Protein AF-0000000070944467 (afdb_homodimer)

Radius of gyration: 28.51 Å; Cα contacts (8 Å, |Δi|>4): 1140; chains: 2; bounding box: 50×90×69 Å

pLDDT: mean 91.82, std 8.38, range [43.41, 98.75]

Solvent-accessible surface area (backbone atoms only — not comparable to full-atom values): 34112 Å² total; per-residue (Å²): 140,85,85,84,85,74,57,67,48,50,16,26,46,71,35,71,67,96,46,81,84,59,44,36,49,36,58,65,48,41,21,51,52,50,50,51,49,52,39,53,50,39,68,75,41,54,89,57,54,68,34,80,34,73,40,62,22,48,31,68,40,15,40,50,25,50,33,36,53,43,45,62,67,64,46,84,56,77,74,54,52,56,39,77,49,33,41,36,29,29,49,43,60,58,54,63,46,75,63,29,45,60,30,34,65,47,36,26,45,49,58,46,26,52,74,69,44,24,52,50,47,46,51,51,52,53,51,32,56,57,31,45,76,79,35,51,68,61,16,49,54,51,45,45,46,33,60,48,62,44,94,85,57,72,12,52,46,29,71,61,50,67,32,65,28,42,43,24,71,74,40,44,50,74,55,65,66,60,55,48,48,62,54,47,65,65,33,68,67,44,26,56,74,71,70,43,63,86,84,60,53,71,43,69,34,46,65,57,36,52,60,32,29,55,71,38,65,75,53,81,51,56,68,54,50,27,54,43,58,66,71,27,35,32,38,41,36,28,14,33,35,10,49,41,51,26,32,52,37,50,53,51,43,63,59,68,48,72,44,88,49,33,70,54,41,69,68,42,68,75,34,78,31,52,58,70,92,63,68,64,50,77,43,29,36,35,36,62,29,84,44,37,36,38,33,39,32,55,67,6,18,55,53,36,57,78,59,30,46,67,57,44,48,50,52,50,52,48,60,72,65,49,73,76,122,140,87,85,84,86,75,58,66,49,49,15,26,45,71,36,70,66,97,44,83,83,60,45,34,48,36,57,66,47,42,24,51,53,50,52,51,47,51,40,52,50,38,68,75,40,54,87,57,55,66,34,80,34,72,40,62,22,49,31,69,41,16,40,51,26,50,33,35,52,42,45,62,66,64,46,82,57,78,76,55,50,56,38,76,48,31,41,36,30,29,49,42,60,57,53,62,48,76,63,29,44,60,31,33,66,49,37,27,46,50,57,46,26,51,75,68,46,23,52,50,47,46,50,51,51,54,51,32,55,58,30,45,76,78,35,51,67,60,16,49,55,52,46,46,45,32,59,48,63,42,93,85,59,74,11,53,46,28,69,61,50,67,32,66,26,42,43,24,71,74,41,46,51,75,56,65,66,62,54,49,46,61,54,47,63,66,34,68,68,45,26,56,74,72,69,44,64,85,84,61,52,71,44,69,33,44,65,58,37,52,60,30,30,55,71,37,63,76,53,80,49,57,69,55,50,27,53,44,57,68,70,27,36,32,38,42,34,29,13,33,33,9,49,42,52,27,33,50,37,50,53,51,41,62,60,67,48,73,47,88,49,34,69,55,42,69,67,42,68,76,34,79,30,54,59,72,89,52,75,70,49,76,42,31,37,33,35,62,29,82,44,37,36,41,35,39,31,55,68,5,18,54,52,36,58,78,60,30,46,67,58,44,49,50,51,50,51,48,60,74,64,49,72,78,122

Sequence (650 aa):
MNMIFLDQPVGSGYSYTKSQNGYAKNLDDVATSITEFLRQFLKMFPEFNGRDFYVGGESYGARFAVGIAHSLFTENNPEIPLNVKGLICGAGFLGPLLEVADSHEFLFEVSMLTSEGRDEFASRFELIRTLAATNQTAALLLLLQTVFTSDTNPTLFQQLTGYDNQASALYATKPANMLAYEKYVQTKEFKKAVHIGDSVVFEQDMFAVMFGLLNDYLANIDAEIEDLLDTYKVLFYYGQMDSLFPAVHQKAFARSLNWTGSDVFRNANRQTWRAGNSAVKLLGYKTTAAQFTEIVLLKAGHYAAVDEPRATYYMMSDFFNAQAPMNMIFLDQPVGSGYSYTKSQNGYAKNLDDVATSITEFLRQFLKMFPEFNGRDFYVGGESYGARFAVGIAHSLFTENNPEIPLNVKGLICGAGFLGPLLEVADSHEFLFEVSMLTSEGRDEFASRFELIRTLAATNQTAALLLLLQTVFTSDTNPTLFQQLTGYDNQASALYATKPANMLAYEKYVQTKEFKKAVHIGDSVVFEQDMFAVMFGLLNDYLANIDAEIEDLLDTYKVLFYYGQMDSLFPAVHQKAFARSLNWTGSDVFRNANRQTWRAGNSAVKLLGYKTTAAQFTEIVLLKAGHYAAVDEPRATYYMMSDFFNAQAP

Foldseek 3Di:
DDDDDDQDDALAFLHHDPDLVSAAQALLSRLVVVVVVLLVVCVVVVVCAQEEDEFEDAAQGLSNSLSNVLCVVPVPDCSRRYHYAEYEYENYLADQLLQQQLLLPVCVVLPLADPVLSVVSVVLSVVLVVCCVPPLLVSLVSVCLAQPADPPHGHSSCVGRVARDQFFPPHRDDDPVVVVVQVVCLDPVNCVVVVHDNVGGTSPCVVSNCVSHSVHSRDHPLVSVQVRVQPHQYEYEYECGARRGHPVSVLVRQQVHDHPQNVVQVPWDKDFDADDDVSPDGQFIWTDTQRYIYTYGYQATSCRCVRPVPSVVRVVVCNVPPDGD/DDDDDDQDDALAFLHHDPDLVSAAQALLSRLVVVVVVLLVVCVVVVVCAQEEDEFEDAAQGLSNSLSNVLCVVPVPDCSRRYHYAEYEYENYLAFQLLQQQLLLPVCVVLPLADPVLSVVSVVLSVVLVVCCVPPLLVSLVSVCLAQPADPPHGHSSCVGRVARDQFFPPHRDDDPVVVVVQVVCLDPVNCVVVVHDNVGGTSPCVVSNCVSHSVHSRDHPLVSVQVDVQPHQYEYEYECGARRGHPVSVVVRLQVHDHPQNVVQVPWDKDFDQDDPPSPDGQFIWTDTQRYIYTYGYQATSCRCVRPVPSVVRVVVCNVPPDGD

Organism: Ixodes scapularis (NCBI:txid6945)

InterPro domains:
  IPR001563 Peptidase S10, serine carboxypeptidase [PF00450] (2-321)
  IPR001563 Peptidase S10, serine carboxypeptidase [PR00724] (6-16)
  IPR001563 Peptidase S10, serine carboxypeptidase [PR00724] (41-66)
  IPR001563 Peptidase S10, serine carboxypeptidase [PR00724] (292-305)
  IPR001563 Peptidase S10, serine carboxypeptidase [PTHR11802] (2-308)
  IPR029058 Alpha/Beta hydrolase fold [G3DSA:3.40.50.1820] (1-324)
  IPR029058 Alpha/Beta hydrolase fold [SSF53474] (2-321)

Nearest PDB structures (foldseek):
  1cpy-assembly1_A  TM=7.973E-01  e=8.205E-16  Saccharomyces cerevisiae
  6wia-assembly1_A-2  TM=7.515E-01  e=4.677E-15  Homo sapiens
  1ivy-assembly1_A  TM=7.120E-01  e=9.983E-14  Homo sapiens
  7kdv-assembly1_B  TM=7.032E-01  e=3.122E-13  Mus musculus
  1gxs-assembly1_D  TM=6.418E-01  e=1.064E-05  Sorghum bicolor

Structure (mmCIF, N/CA/C/O backbone):
data_AF-0000000070944467-model_v1
#
loop_
_entity.id
_entity.type
_entity.pdbx_description
1 polymer 'Serine carboxypeptidase, putative'
#
loop_
_atom_site.group_PDB
_atom_site.id
_atom_site.type_symbol
_atom_site.label_atom_id
_atom_site.label_alt_id
_atom_site.label_comp_id
_atom_site.label_asym_id
_atom_site.label_entity_id
_atom_site.label_seq_id
_atom_site.pdbx_PDB_ins_code
_atom_site.Cartn_x
_atom_site.Cartn_y
_atom_site.Cartn_z
_atom_site.occupancy
_atom_site.B_iso_or_equiv
_atom_site.auth_seq_id
_atom_site.auth_comp_id
_atom_site.auth_asym_id
_atom_site.auth_atom_id
_atom_site.pdbx_PDB_model_num
ATOM 1 N N . MET A 1 1 ? -8.102 -34.375 4.734 1 84.56 1 MET A N 1
ATOM 2 C CA . MET A 1 1 ? -7.359 -33.844 3.59 1 84.56 1 MET A CA 1
ATOM 3 C C . MET A 1 1 ? -5.871 -34.156 3.717 1 84.56 1 MET A C 1
ATOM 5 O O . MET A 1 1 ? -5.312 -34.094 4.812 1 84.56 1 MET A O 1
ATOM 9 N N . ASN A 1 2 ? -5.332 -34.594 2.586 1 91 2 ASN A N 1
ATOM 10 C CA . ASN A 1 2 ? -3.898 -34.844 2.508 1 91 2 ASN A CA 1
ATOM 11 C C . ASN A 1 2 ? -3.197 -33.844 1.597 1 91 2 ASN A C 1
ATOM 13 O O . ASN A 1 2 ? -3.805 -33.312 0.663 1 91 2 ASN A O 1
ATOM 17 N N . MET A 1 3 ? -1.973 -33.594 1.961 1 92.25 3 MET A N 1
ATOM 18 C CA . MET A 1 3 ? -1.195 -32.625 1.16 1 92.25 3 MET A CA 1
ATOM 19 C C . MET A 1 3 ? 0.138 -33.25 0.743 1 92.25 3 MET A C 1
ATOM 21 O O . MET A 1 3 ? 0.792 -33.938 1.539 1 92.25 3 MET A O 1
ATOM 25 N N . ILE A 1 4 ? 0.441 -32.969 -0.47 1 90.75 4 ILE A N 1
ATOM 26 C CA . ILE A 1 4 ? 1.752 -33.344 -0.994 1 90.75 4 ILE A CA 1
ATOM 27 C C . ILE A 1 4 ? 2.508 -32.094 -1.419 1 90.75 4 ILE A C 1
ATOM 29 O O . ILE A 1 4 ? 1.974 -31.25 -2.158 1 90.75 4 ILE A O 1
ATOM 33 N N . PHE A 1 5 ? 3.67 -31.938 -0.847 1 88.75 5 PHE A N 1
ATOM 34 C CA . PHE A 1 5 ? 4.566 -30.875 -1.266 1 88.75 5 PHE A CA 1
ATOM 35 C C . PHE A 1 5 ? 5.699 -31.422 -2.127 1 88.75 5 PHE A C 1
ATOM 37 O O . PHE A 1 5 ? 6.387 -32.344 -1.73 1 88.75 5 PHE A O 1
ATOM 44 N N . LEU A 1 6 ? 5.805 -30.844 -3.236 1 87.81 6 LEU A N 1
ATOM 45 C CA . LEU A 1 6 ? 6.797 -31.344 -4.18 1 87.81 6 LEU A CA 1
ATOM 46 C C . LEU A 1 6 ? 7.773 -30.25 -4.582 1 87.81 6 LEU A C 1
ATOM 48 O O . LEU A 1 6 ? 7.359 -29.172 -5.016 1 87.81 6 LEU A O 1
ATOM 52 N N . ASP A 1 7 ? 9.055 -30.516 -4.355 1 86.12 7 ASP A N 1
ATOM 53 C CA . ASP A 1 7 ? 10.078 -29.641 -4.926 1 86.12 7 ASP A CA 1
ATOM 54 C C . ASP A 1 7 ? 10.172 -29.828 -6.438 1 86.12 7 ASP A C 1
ATOM 56 O O . ASP A 1 7 ? 10.734 -30.812 -6.91 1 86.12 7 ASP A O 1
ATOM 60 N N . GLN A 1 8 ? 9.617 -28.938 -7.066 1 85.12 8 GLN A N 1
ATOM 61 C CA . GLN A 1 8 ? 9.586 -29.016 -8.523 1 85.12 8 GLN A CA 1
ATOM 62 C C . GLN A 1 8 ? 9.945 -27.672 -9.156 1 85.12 8 GLN A C 1
ATOM 64 O O . GLN A 1 8 ? 9.633 -26.625 -8.602 1 85.12 8 GLN A O 1
ATOM 69 N N . PRO A 1 9 ? 10.602 -27.766 -10.312 1 87.5 9 PRO A N 1
ATOM 70 C CA . PRO A 1 9 ? 11.172 -28.891 -11.055 1 87.5 9 PRO A CA 1
ATOM 71 C C . PRO A 1 9 ? 12.461 -29.422 -10.414 1 87.5 9 PRO A C 1
ATOM 73 O O . PRO A 1 9 ? 12.875 -28.938 -9.359 1 87.5 9 PRO A O 1
ATOM 76 N N . VAL A 1 10 ? 12.93 -30.469 -11.07 1 87.88 10 VAL A N 1
ATOM 77 C CA . VAL A 1 10 ? 14.188 -31.016 -10.555 1 87.88 10 VAL A CA 1
ATOM 78 C C . VAL A 1 10 ? 15.227 -29.906 -10.43 1 87.88 10 VAL A C 1
ATOM 80 O O . VAL A 1 10 ? 15.344 -29.062 -11.32 1 87.88 10 VAL A O 1
ATOM 83 N N . GLY A 1 11 ? 15.883 -29.844 -9.273 1 86.88 11 GLY A N 1
ATOM 84 C CA . GLY A 1 11 ? 16.828 -28.781 -8.969 1 86.88 11 GLY A CA 1
ATOM 85 C C . GLY A 1 11 ? 16.312 -27.797 -7.949 1 86.88 11 GLY A C 1
ATOM 86 O O . GLY A 1 11 ? 17.078 -27.031 -7.363 1 86.88 11 GLY A O 1
ATOM 87 N N . SER A 1 12 ? 15.031 -27.797 -7.766 1 87 12 SER A N 1
ATOM 88 C CA . SER A 1 12 ? 14.422 -26.938 -6.762 1 87 12 SER A CA 1
ATOM 89 C C . SER A 1 12 ? 14.391 -27.625 -5.395 1 87 12 SER A C 1
ATOM 91 O O . SER A 1 12 ? 14.219 -28.844 -5.309 1 87 12 SER A O 1
ATOM 93 N N . GLY A 1 13 ? 14.461 -26.812 -4.375 1 88.31 13 GLY A N 1
ATOM 94 C CA . GLY A 1 13 ? 14.477 -27.375 -3.037 1 88.31 13 GLY A CA 1
ATOM 95 C C . GLY A 1 13 ? 15.586 -28.391 -2.826 1 88.31 13 GLY A C 1
ATOM 96 O O . GLY A 1 13 ? 16.766 -28.078 -3.066 1 88.31 13 GLY A O 1
ATOM 97 N N . TYR A 1 14 ? 15.188 -29.625 -2.527 1 88.19 14 TYR A N 1
ATOM 98 C CA . TYR A 1 14 ? 16.172 -30.672 -2.26 1 88.19 14 TYR A CA 1
ATOM 99 C C . TYR A 1 14 ? 16.266 -31.641 -3.432 1 88.19 14 TYR A C 1
ATOM 101 O O . TYR A 1 14 ? 17.078 -32.594 -3.404 1 88.19 14 TYR A O 1
ATOM 109 N N . SER A 1 15 ? 15.406 -31.391 -4.422 1 85.25 15 SER A N 1
ATOM 110 C CA . SER A 1 15 ? 15.477 -32.281 -5.578 1 85.25 15 SER A CA 1
ATOM 111 C C . SER A 1 15 ? 16.75 -32.031 -6.383 1 85.25 15 SER A C 1
ATOM 113 O O . SER A 1 15 ? 17.25 -30.922 -6.438 1 85.25 15 SER A O 1
ATOM 115 N N . TYR A 1 16 ? 17.281 -33.125 -6.965 1 84.31 16 TYR A N 1
ATOM 116 C CA . TYR A 1 16 ? 18.547 -32.969 -7.688 1 84.31 16 TYR A CA 1
ATOM 117 C C . TYR A 1 16 ? 18.641 -33.969 -8.82 1 84.31 16 TYR A C 1
ATOM 119 O O . TYR A 1 16 ? 17.859 -34.938 -8.883 1 84.31 16 TYR A O 1
ATOM 127 N N . THR A 1 17 ? 19.469 -33.656 -9.734 1 85.19 17 THR A N 1
ATOM 128 C CA . THR A 1 17 ? 19.859 -34.562 -10.82 1 85.19 17 THR A CA 1
ATOM 129 C C . THR A 1 17 ? 21.359 -34.531 -11.031 1 85.19 17 THR A C 1
ATOM 131 O O . THR A 1 17 ? 22.031 -33.562 -10.664 1 85.19 17 THR A O 1
ATOM 134 N N . LYS A 1 18 ? 21.859 -35.625 -11.555 1 85.19 18 LYS A N 1
ATOM 135 C CA . LYS A 1 18 ? 23.281 -35.719 -11.836 1 85.19 18 LYS A CA 1
ATOM 136 C C . LYS A 1 18 ? 23.578 -35.406 -13.297 1 85.19 18 LYS A C 1
ATOM 138 O O . LYS A 1 18 ? 24.734 -35.375 -13.711 1 85.19 18 LYS A O 1
ATOM 143 N N . SER A 1 19 ? 22.5 -35.188 -13.953 1 86.38 19 SER A N 1
ATOM 144 C CA . SER A 1 19 ? 22.656 -34.938 -15.383 1 86.38 19 SER A CA 1
ATOM 145 C C . SER A 1 19 ? 22.016 -33.594 -15.781 1 86.38 19 SER A C 1
ATOM 147 O O . SER A 1 19 ? 20.953 -33.219 -15.289 1 86.38 19 SER A O 1
ATOM 149 N N . GLN A 1 20 ? 22.734 -32.906 -16.719 1 83.56 20 GLN A N 1
ATOM 150 C CA . GLN A 1 20 ? 22.188 -31.656 -17.25 1 83.56 20 GLN A CA 1
ATOM 151 C C . GLN A 1 20 ? 20.875 -31.891 -17.984 1 83.56 20 GLN A C 1
ATOM 153 O O . GLN A 1 20 ? 20.016 -31.016 -18.016 1 83.56 20 GLN A O 1
ATOM 158 N N . ASN A 1 21 ? 20.766 -33.094 -18.469 1 84.75 21 ASN A N 1
ATOM 159 C CA . ASN A 1 21 ? 19.578 -33.406 -19.234 1 84.75 21 ASN A CA 1
ATOM 160 C C . ASN A 1 21 ? 18.375 -33.656 -18.328 1 84.75 21 ASN A C 1
ATOM 162 O O . ASN A 1 21 ? 17.234 -33.75 -18.797 1 84.75 21 ASN A O 1
ATOM 166 N N . GLY A 1 22 ? 18.578 -33.625 -17.125 1 86.94 22 GLY A N 1
ATOM 167 C CA . GLY A 1 22 ? 17.516 -33.875 -16.156 1 86.94 22 GLY A CA 1
ATOM 168 C C . GLY A 1 22 ? 16.719 -32.625 -15.82 1 86.94 22 GLY A C 1
ATOM 169 O O . GLY A 1 22 ? 15.633 -32.719 -15.258 1 86.94 22 GLY A O 1
ATOM 170 N N . TYR A 1 23 ? 17.266 -31.469 -16.141 1 90.06 23 TYR A N 1
ATOM 171 C CA . TYR A 1 23 ? 16.578 -30.219 -15.836 1 90.06 23 TYR A CA 1
ATOM 172 C C . TYR A 1 23 ? 15.469 -29.938 -16.844 1 90.06 23 TYR A C 1
ATOM 174 O O . TYR A 1 23 ? 15.633 -30.188 -18.031 1 90.06 23 TYR A O 1
ATOM 182 N N . ALA A 1 24 ? 14.367 -29.469 -16.297 1 91.88 24 ALA A N 1
ATOM 183 C CA . ALA A 1 24 ? 13.234 -29.109 -17.141 1 91.88 24 ALA A CA 1
ATOM 184 C C . ALA A 1 24 ? 13.594 -27.938 -18.062 1 91.88 24 ALA A C 1
ATOM 186 O O . ALA A 1 24 ? 14.281 -27 -17.656 1 91.88 24 ALA A O 1
ATOM 187 N N . LYS A 1 25 ? 13.109 -27.938 -19.266 1 90.62 25 LYS A N 1
ATOM 188 C CA . LYS A 1 25 ? 13.406 -26.906 -20.25 1 90.62 25 LYS A CA 1
ATOM 189 C C . LYS A 1 25 ? 12.156 -26.078 -20.547 1 90.62 25 LYS A C 1
ATOM 191 O O . LYS A 1 25 ? 12.258 -24.984 -21.109 1 90.62 25 LYS A O 1
ATOM 196 N N . ASN A 1 26 ? 11.078 -26.625 -20.281 1 90.25 26 ASN A N 1
ATOM 197 C CA . ASN A 1 26 ? 9.797 -25.953 -20.469 1 90.25 26 ASN A CA 1
ATOM 198 C C . ASN A 1 26 ? 8.711 -26.562 -19.578 1 90.25 26 ASN A C 1
ATOM 200 O O . ASN A 1 26 ? 8.984 -27.438 -18.766 1 90.25 26 ASN A O 1
ATOM 204 N N . LEU A 1 27 ? 7.578 -26.047 -19.734 1 91 27 LEU A N 1
ATOM 205 C CA . LEU A 1 27 ? 6.461 -26.438 -18.891 1 91 27 LEU A CA 1
ATOM 206 C C . LEU A 1 27 ? 6.062 -27.891 -19.141 1 91 27 LEU A C 1
ATOM 208 O O . LEU A 1 27 ? 5.645 -28.594 -18.219 1 91 27 LEU A O 1
ATOM 212 N N . ASP A 1 28 ? 6.184 -28.344 -20.328 1 90.38 28 ASP A N 1
ATOM 213 C CA . ASP A 1 28 ? 5.855 -29.719 -20.672 1 90.38 28 ASP A CA 1
ATOM 214 C C . ASP A 1 28 ? 6.781 -30.703 -19.953 1 90.38 28 ASP A C 1
ATOM 216 O O . ASP A 1 28 ? 6.348 -31.766 -19.516 1 90.38 28 ASP A O 1
ATOM 220 N N . ASP A 1 29 ? 8.023 -30.312 -19.906 1 92 29 ASP A N 1
ATOM 221 C CA . ASP A 1 29 ? 8.977 -31.141 -19.172 1 92 29 ASP A CA 1
ATOM 222 C C . ASP A 1 29 ? 8.586 -31.266 -17.703 1 92 29 ASP A C 1
ATOM 224 O O . ASP A 1 29 ? 8.648 -32.375 -17.141 1 92 29 ASP A O 1
ATOM 228 N N . VAL A 1 30 ? 8.195 -30.156 -17.172 1 92.06 30 VAL A N 1
ATOM 229 C CA . VAL A 1 30 ? 7.801 -30.141 -15.773 1 92.06 30 VAL A CA 1
ATOM 230 C C . VAL A 1 30 ? 6.57 -31.016 -15.57 1 92.06 30 VAL A C 1
ATOM 232 O O . VAL A 1 30 ? 6.543 -31.844 -14.656 1 92.06 30 VAL A O 1
ATOM 235 N N . ALA A 1 31 ? 5.605 -30.859 -16.406 1 91.94 31 ALA A N 1
ATOM 236 C CA . ALA A 1 31 ? 4.355 -31.609 -16.281 1 91.94 31 ALA A CA 1
ATOM 237 C C . ALA A 1 31 ? 4.594 -33.094 -16.438 1 91.94 31 ALA A C 1
ATOM 239 O O . ALA A 1 31 ? 4.012 -33.906 -15.711 1 91.94 31 ALA A O 1
ATOM 240 N N . THR A 1 32 ? 5.434 -33.469 -17.328 1 90.44 32 THR A N 1
ATOM 241 C CA . THR A 1 32 ? 5.738 -34.875 -17.562 1 90.44 32 THR A CA 1
ATOM 242 C C . THR A 1 32 ? 6.387 -35.5 -16.344 1 90.44 32 THR A C 1
ATOM 244 O O . THR A 1 32 ? 6.027 -36.625 -15.945 1 90.44 32 THR A O 1
ATOM 247 N N . SER A 1 33 ? 7.293 -34.75 -15.805 1 90.75 33 SER A N 1
ATOM 248 C CA . SER A 1 33 ? 7.988 -35.281 -14.625 1 90.75 33 SER A CA 1
ATOM 249 C C . SER A 1 33 ? 7.027 -35.469 -13.453 1 90.75 33 SER A C 1
ATOM 251 O 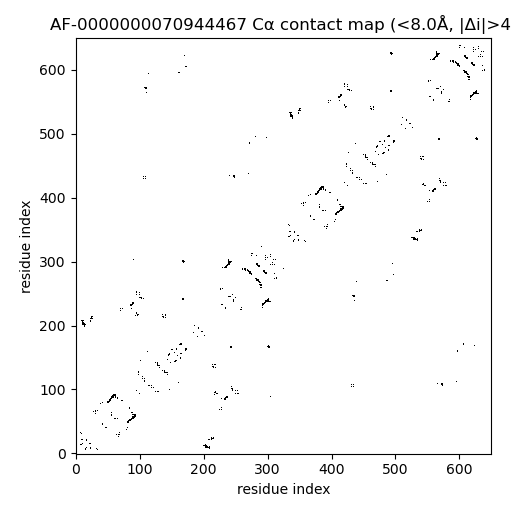O . SER A 1 33 ? 7.094 -36.469 -12.742 1 90.75 33 SER A O 1
ATOM 253 N N . ILE A 1 34 ? 6.176 -34.562 -13.266 1 91.38 34 ILE A N 1
ATOM 254 C CA . ILE A 1 34 ? 5.277 -34.625 -12.117 1 91.38 34 ILE A CA 1
ATOM 255 C C . ILE A 1 34 ? 4.203 -35.688 -12.344 1 91.38 34 ILE A C 1
ATOM 257 O O . ILE A 1 34 ? 3.797 -36.375 -11.406 1 91.38 34 ILE A O 1
ATOM 261 N N . THR A 1 35 ? 3.77 -35.844 -13.555 1 90.12 35 THR A N 1
ATOM 262 C CA . THR A 1 35 ? 2.791 -36.875 -13.852 1 90.12 35 THR A CA 1
ATOM 263 C C . THR A 1 35 ? 3.395 -38.25 -13.633 1 90.12 35 THR A C 1
ATOM 265 O O . THR A 1 35 ? 2.721 -39.156 -13.141 1 90.12 35 THR A O 1
ATOM 268 N N . GLU A 1 36 ? 4.648 -38.375 -14.023 1 90.75 36 GLU A N 1
ATOM 269 C CA . GLU A 1 36 ? 5.324 -39.625 -13.742 1 90.75 36 GLU A CA 1
ATOM 270 C C . GLU A 1 36 ? 5.445 -39.875 -12.242 1 90.75 36 GLU A C 1
ATOM 272 O O . GLU A 1 36 ? 5.25 -41 -11.781 1 90.75 36 GLU A O 1
ATOM 277 N N . PHE A 1 37 ? 5.762 -38.844 -11.547 1 92.12 37 PHE A N 1
ATOM 278 C CA . PHE A 1 37 ? 5.805 -38.969 -10.094 1 92.12 37 PHE A CA 1
ATOM 279 C C . PHE A 1 37 ? 4.457 -39.406 -9.547 1 92.12 37 PHE A C 1
ATOM 281 O O . PHE A 1 37 ? 4.402 -40.312 -8.711 1 92.12 37 PHE A O 1
ATOM 288 N N . LEU A 1 38 ? 3.365 -38.844 -10 1 92.19 38 LEU A N 1
ATOM 289 C CA . LEU A 1 38 ? 2.033 -39.156 -9.508 1 92.19 38 LEU A CA 1
ATOM 290 C C . LEU A 1 38 ? 1.683 -40.625 -9.82 1 92.19 38 LEU A C 1
ATOM 292 O O . LEU A 1 38 ? 1.09 -41.312 -8.992 1 92.19 38 LEU A O 1
ATOM 296 N N . ARG A 1 39 ? 2.084 -41.031 -11 1 91.75 39 ARG A N 1
ATOM 297 C CA . ARG A 1 39 ? 1.847 -42.438 -11.383 1 91.75 39 ARG A CA 1
ATOM 298 C C . ARG A 1 39 ? 2.531 -43.406 -10.414 1 91.75 39 ARG A C 1
ATOM 300 O O . ARG A 1 39 ? 1.913 -44.344 -9.938 1 91.75 39 ARG A O 1
ATOM 307 N N . GLN A 1 40 ? 3.764 -43.125 -10.172 1 93.31 40 GLN A N 1
ATOM 308 C CA . GLN A 1 40 ? 4.531 -43.969 -9.281 1 93.31 40 GLN A CA 1
ATOM 309 C C . GLN A 1 40 ? 4.02 -43.875 -7.844 1 93.31 40 GLN A C 1
ATOM 311 O O . GLN A 1 40 ? 3.938 -44.875 -7.137 1 93.31 40 GLN A O 1
ATOM 316 N N . PHE A 1 41 ? 3.727 -42.688 -7.422 1 93.81 41 PHE A N 1
ATOM 317 C CA . PHE A 1 41 ? 3.211 -42.469 -6.078 1 93.81 41 PHE A CA 1
ATOM 318 C C . PHE A 1 41 ? 1.938 -43.25 -5.836 1 93.81 41 PHE A C 1
ATOM 320 O O . PHE A 1 41 ? 1.799 -43.906 -4.801 1 93.81 41 PHE A O 1
ATOM 327 N N . LEU A 1 42 ? 1.039 -43.281 -6.801 1 93.38 42 LEU A N 1
ATOM 328 C CA . LEU A 1 42 ? -0.249 -43.938 -6.641 1 93.38 42 LEU A CA 1
ATOM 329 C C . LEU A 1 42 ? -0.093 -45.469 -6.723 1 93.38 42 LEU A C 1
ATOM 331 O O . LEU A 1 42 ? -0.906 -46.219 -6.168 1 93.38 42 LEU A O 1
ATOM 335 N N . LYS A 1 43 ? 0.933 -45.844 -7.484 1 94 43 LYS A N 1
ATOM 336 C CA . LYS A 1 43 ? 1.261 -47.281 -7.48 1 94 43 LYS A CA 1
ATOM 337 C C . LYS A 1 43 ? 1.761 -47.719 -6.113 1 94 43 LYS A C 1
ATOM 339 O O . LYS A 1 43 ? 1.419 -48.812 -5.645 1 94 43 LYS A O 1
ATOM 344 N N . MET A 1 44 ? 2.482 -46.875 -5.531 1 95.75 44 MET A N 1
ATOM 345 C CA . MET A 1 44 ? 3.053 -47.188 -4.223 1 95.75 44 MET A CA 1
ATOM 346 C C . MET A 1 44 ? 2.008 -47.031 -3.125 1 95.75 44 MET A C 1
ATOM 348 O O . MET A 1 44 ? 2.041 -47.75 -2.121 1 95.75 44 MET A O 1
ATOM 352 N N . PHE A 1 45 ? 1.122 -46.094 -3.307 1 95.38 45 PHE A N 1
ATOM 353 C CA . PHE A 1 45 ? 0.094 -45.781 -2.314 1 95.38 45 PHE A CA 1
ATOM 354 C C . PHE A 1 45 ? -1.295 -45.875 -2.936 1 95.38 45 PHE A C 1
ATOM 356 O O . PHE A 1 45 ? -1.99 -44.844 -3.043 1 95.38 45 PHE A O 1
ATOM 363 N N . PRO A 1 46 ? -1.771 -47 -3.158 1 94.88 46 PRO A N 1
ATOM 364 C CA . PRO A 1 46 ? -3.031 -47.188 -3.883 1 94.88 46 PRO A CA 1
ATOM 365 C C . PRO A 1 46 ? -4.242 -46.719 -3.092 1 94.88 46 PRO A C 1
ATOM 367 O O . PRO A 1 46 ? -5.328 -46.531 -3.658 1 94.88 46 PRO A O 1
ATOM 370 N N . GLU A 1 47 ? -4.086 -46.531 -1.778 1 94.94 47 GLU A N 1
ATOM 371 C CA . GLU A 1 47 ? -5.184 -46.031 -0.953 1 94.94 47 GLU A CA 1
ATOM 372 C C . GLU A 1 47 ? -5.629 -44.625 -1.397 1 94.94 47 GLU A C 1
ATOM 374 O O . GLU A 1 47 ? -6.719 -44.188 -1.043 1 94.94 47 GLU A O 1
ATOM 379 N N . PHE A 1 48 ? -4.773 -44 -2.203 1 94.81 48 PHE A N 1
ATOM 380 C CA . PHE A 1 48 ? -5.102 -42.625 -2.633 1 94.81 48 PHE A CA 1
ATOM 381 C C . PHE A 1 48 ? -5.75 -42.656 -4.012 1 94.81 48 PHE A C 1
ATOM 383 O O . PHE A 1 48 ? -6.16 -41.594 -4.52 1 94.81 48 PHE A O 1
ATOM 390 N N . ASN A 1 49 ? -5.914 -43.781 -4.609 1 92.69 49 ASN A N 1
ATOM 391 C CA . ASN A 1 49 ? -6.57 -43.875 -5.91 1 92.69 49 ASN A CA 1
ATOM 392 C C . ASN A 1 49 ? -8.023 -43.406 -5.844 1 92.69 49 ASN A C 1
ATOM 394 O O . ASN A 1 49 ? -8.727 -43.719 -4.883 1 92.69 49 ASN A O 1
ATOM 398 N N . GLY A 1 50 ? -8.43 -42.625 -6.902 1 91 50 GLY A N 1
ATOM 399 C CA . GLY A 1 50 ? -9.82 -42.188 -7.027 1 91 50 GLY A CA 1
ATOM 400 C C . GLY A 1 50 ? -10.156 -40.969 -6.191 1 91 50 GLY A C 1
ATOM 401 O O . GLY A 1 50 ? -11.281 -40.5 -6.223 1 91 50 GLY A O 1
ATOM 402 N N . ARG A 1 51 ? -9.18 -40.469 -5.551 1 92.94 51 ARG A N 1
ATOM 403 C CA . ARG A 1 51 ? -9.43 -39.344 -4.664 1 92.94 51 ARG A CA 1
ATOM 404 C C . ARG A 1 51 ? -9.539 -38.031 -5.453 1 92.94 51 ARG A C 1
ATOM 406 O O . ARG A 1 51 ? -8.984 -37.938 -6.551 1 92.94 51 ARG A O 1
ATOM 413 N N . ASP A 1 52 ? -10.289 -37.094 -4.852 1 93.5 52 ASP A N 1
ATOM 414 C CA . ASP A 1 52 ? -10.289 -35.75 -5.371 1 93.5 52 ASP A CA 1
ATOM 415 C C . ASP A 1 52 ? -8.898 -35.094 -5.246 1 93.5 52 ASP A C 1
ATOM 417 O O . ASP A 1 52 ? -8.211 -35.312 -4.246 1 93.5 52 ASP A O 1
ATOM 421 N N . PHE A 1 53 ? -8.523 -34.438 -6.328 1 94.25 53 PHE A N 1
ATOM 422 C CA . PHE A 1 53 ? -7.16 -33.938 -6.406 1 94.25 53 PHE A CA 1
ATOM 423 C C . PHE A 1 53 ? -7.164 -32.438 -6.785 1 94.25 53 PHE A C 1
ATOM 425 O O . PHE A 1 53 ? -7.867 -32.031 -7.715 1 94.25 53 PHE A O 1
ATOM 432 N N . TYR A 1 54 ? -6.492 -31.672 -6.035 1 95.69 54 TYR A N 1
ATOM 433 C CA . TYR A 1 54 ? -6.285 -30.25 -6.301 1 95.69 54 TYR A CA 1
ATOM 434 C C . TYR A 1 54 ? -4.809 -29.953 -6.543 1 95.69 54 TYR A C 1
ATOM 436 O O . TYR A 1 54 ? -3.938 -30.531 -5.887 1 95.69 54 TYR A O 1
ATOM 444 N N . VAL A 1 55 ? -4.559 -29.125 -7.48 1 95.56 55 VAL A N 1
ATOM 445 C CA . VAL A 1 55 ? -3.193 -28.703 -7.773 1 95.56 55 VAL A CA 1
ATOM 446 C C . VAL A 1 55 ? -3.039 -27.203 -7.496 1 95.56 55 VAL A C 1
ATOM 448 O O . VAL A 1 55 ? -3.887 -26.406 -7.895 1 95.56 55 VAL A O 1
ATOM 451 N N . GLY A 1 56 ? -2.037 -26.828 -6.789 1 95.88 56 GLY A N 1
ATOM 452 C CA . GLY A 1 56 ? -1.838 -25.422 -6.473 1 95.88 56 GLY A CA 1
ATOM 453 C C . GLY A 1 56 ? -0.392 -24.984 -6.598 1 95.88 56 GLY A C 1
ATOM 454 O O . GLY A 1 56 ? 0.523 -25.797 -6.484 1 95.88 56 GLY A O 1
ATOM 455 N N . GLY A 1 57 ? -0.164 -23.781 -6.859 1 95.25 57 GLY A N 1
ATOM 456 C CA . GLY A 1 57 ? 1.143 -23.141 -6.902 1 95.25 57 GLY A CA 1
ATOM 457 C C . GLY A 1 57 ? 1.076 -21.641 -6.766 1 95.25 57 GLY A C 1
ATOM 458 O O . GLY A 1 57 ? 0.025 -21.031 -6.992 1 95.25 57 GLY A O 1
ATOM 459 N N . GLU A 1 58 ? 2.15 -21.109 -6.328 1 93.81 58 GLU A N 1
ATOM 460 C CA . GLU A 1 58 ? 2.297 -19.656 -6.195 1 93.81 58 GLU A CA 1
ATOM 461 C C . GLU A 1 58 ? 3.484 -19.141 -7.004 1 93.81 58 GLU A C 1
ATOM 463 O O . GLU A 1 58 ? 4.457 -19.875 -7.219 1 93.81 58 GLU A O 1
ATOM 468 N N . SER A 1 59 ? 3.336 -17.922 -7.434 1 94.19 59 SER A N 1
ATOM 469 C CA . SER A 1 59 ? 4.414 -17.312 -8.211 1 94.19 59 SER A CA 1
ATOM 470 C C . SER A 1 59 ? 4.73 -18.141 -9.453 1 94.19 59 SER A C 1
ATOM 472 O O . SER A 1 59 ? 3.834 -18.453 -10.242 1 94.19 59 SER A O 1
ATOM 474 N N . TYR A 1 60 ? 5.992 -18.516 -9.672 1 92.19 60 TYR A N 1
ATOM 475 C CA . TYR A 1 60 ? 6.312 -19.344 -10.836 1 92.19 60 TYR A CA 1
ATOM 476 C C . TYR A 1 60 ? 5.695 -20.719 -10.695 1 92.19 60 TYR A C 1
ATOM 478 O O . TYR A 1 60 ? 5.398 -21.375 -11.703 1 92.19 60 TYR A O 1
ATOM 486 N N . GLY A 1 61 ? 5.465 -21.125 -9.461 1 93.44 61 GLY A N 1
ATOM 487 C CA . GLY A 1 61 ? 4.836 -22.406 -9.211 1 93.44 61 GLY A CA 1
ATOM 488 C C . GLY A 1 61 ? 3.416 -22.484 -9.742 1 93.44 61 GLY A C 1
ATOM 489 O O . GLY A 1 61 ? 2.9 -23.578 -9.984 1 93.44 61 GLY A O 1
ATOM 490 N N . ALA A 1 62 ? 2.777 -21.375 -9.891 1 95.69 62 ALA A N 1
ATOM 491 C CA . ALA A 1 62 ? 1.438 -21.359 -10.469 1 95.69 62 ALA A CA 1
ATOM 492 C C . ALA A 1 62 ? 1.461 -21.875 -11.906 1 95.69 62 ALA A C 1
ATOM 494 O O . ALA A 1 62 ? 0.522 -22.531 -12.352 1 95.69 62 ALA A O 1
ATOM 495 N N . ARG A 1 63 ? 2.504 -21.562 -12.617 1 94.12 63 ARG A N 1
ATOM 496 C CA . ARG A 1 63 ? 2.67 -22.062 -13.977 1 94.12 63 ARG A CA 1
ATOM 497 C C . ARG A 1 63 ? 2.789 -23.578 -13.992 1 94.12 63 ARG A C 1
ATOM 499 O O . ARG A 1 63 ? 2.238 -24.25 -14.875 1 94.12 63 ARG A O 1
ATOM 506 N N . PHE A 1 64 ? 3.525 -24.031 -13.023 1 94.5 64 PHE A N 1
ATOM 507 C CA . PHE A 1 64 ? 3.666 -25.484 -12.922 1 94.5 64 PHE A CA 1
ATOM 508 C C . PHE A 1 64 ? 2.324 -26.141 -12.617 1 94.5 64 PHE A C 1
ATOM 510 O O . PHE A 1 64 ? 2.002 -27.188 -13.18 1 94.5 64 PHE A O 1
ATOM 517 N N . ALA A 1 65 ? 1.601 -25.516 -11.766 1 96 65 ALA A N 1
ATOM 518 C CA . ALA A 1 65 ? 0.28 -26.047 -11.43 1 96 65 ALA A CA 1
ATOM 519 C C . ALA A 1 65 ? -0.608 -26.125 -12.664 1 96 65 ALA A C 1
ATOM 521 O O . ALA A 1 65 ? -1.303 -27.125 -12.875 1 96 65 ALA A O 1
ATOM 522 N N . VAL A 1 66 ? -0.547 -25.125 -13.469 1 96.75 66 VAL A N 1
ATOM 523 C CA . VAL A 1 66 ? -1.322 -25.094 -14.703 1 96.75 66 VAL A CA 1
ATOM 524 C C . VAL A 1 66 ? -0.865 -26.219 -15.625 1 96.75 66 VAL A C 1
ATOM 526 O O . VAL A 1 66 ? -1.689 -26.953 -16.188 1 96.75 66 VAL A O 1
ATOM 529 N N . GLY A 1 67 ? 0.469 -26.328 -15.766 1 93.94 67 GLY A N 1
ATOM 530 C CA . GLY A 1 67 ? 1.007 -27.359 -16.609 1 93.94 67 GLY A CA 1
ATOM 531 C C . GLY A 1 67 ? 0.583 -28.766 -16.188 1 93.94 67 GLY A C 1
ATOM 532 O O . GLY A 1 67 ? 0.193 -29.578 -17.031 1 93.94 67 GLY A O 1
ATOM 533 N N . ILE A 1 68 ? 0.63 -28.984 -14.938 1 93.44 68 ILE A N 1
ATOM 534 C CA . ILE A 1 68 ? 0.285 -30.297 -14.391 1 93.44 68 ILE A CA 1
ATOM 535 C C . ILE A 1 68 ? -1.207 -30.562 -14.586 1 93.44 68 ILE A C 1
ATOM 537 O O . ILE A 1 68 ? -1.6 -31.625 -15.07 1 93.44 68 ILE A O 1
ATOM 541 N N . ALA A 1 69 ? -2.021 -29.609 -14.195 1 94.69 69 ALA A N 1
ATOM 542 C CA . ALA A 1 69 ? -3.467 -29.766 -14.32 1 94.69 69 ALA A CA 1
ATOM 543 C C . ALA A 1 69 ? -3.869 -29.969 -15.781 1 94.69 69 ALA A C 1
ATOM 545 O O . ALA A 1 69 ? -4.738 -30.797 -16.078 1 94.69 69 ALA A O 1
ATOM 546 N N . HIS A 1 70 ? -3.273 -29.234 -16.641 1 94.88 70 HIS A N 1
ATOM 547 C CA . HIS A 1 70 ? -3.604 -29.359 -18.062 1 94.88 70 HIS A CA 1
ATOM 548 C C . HIS A 1 70 ? -3.174 -30.703 -18.609 1 94.88 70 HIS A C 1
ATOM 550 O O . HIS A 1 70 ? -3.871 -31.281 -19.453 1 94.88 70 HIS A O 1
ATOM 556 N N . SER A 1 71 ? -1.995 -31.141 -18.172 1 92.56 71 SER A N 1
ATOM 557 C CA . SER A 1 71 ? -1.535 -32.469 -18.594 1 92.56 71 SER A CA 1
ATOM 558 C C . SER A 1 71 ? -2.504 -33.562 -18.141 1 92.56 71 SER A C 1
ATOM 560 O O . SER A 1 71 ? -2.814 -34.469 -18.906 1 92.56 71 SER A O 1
ATOM 562 N N . LEU A 1 72 ? -2.953 -33.469 -16.938 1 91.94 72 LEU A N 1
ATOM 563 C CA . LEU A 1 72 ? -3.893 -34.469 -16.422 1 91.94 72 LEU A CA 1
ATOM 564 C C . LEU A 1 72 ? -5.238 -34.375 -17.125 1 91.94 72 LEU A C 1
ATOM 566 O O . LEU A 1 72 ? -5.93 -35.375 -17.297 1 91.94 72 LEU A O 1
ATOM 570 N N . PHE A 1 73 ? -5.582 -33.188 -17.531 1 90.62 73 PHE A N 1
ATOM 571 C CA . PHE A 1 73 ? -6.816 -32.938 -18.281 1 90.62 73 PHE A CA 1
ATOM 572 C C . PHE A 1 73 ? -6.73 -33.562 -19.672 1 90.62 73 PHE A C 1
ATOM 574 O O . PHE A 1 73 ? -7.672 -34.188 -20.141 1 90.62 73 PHE A O 1
ATOM 581 N N . THR A 1 74 ? -5.602 -33.375 -20.359 1 88.62 74 THR A N 1
ATOM 582 C CA . THR A 1 74 ? -5.469 -33.75 -21.766 1 88.62 74 THR A CA 1
ATOM 583 C C . THR A 1 74 ? -5.055 -35.188 -21.906 1 88.62 74 THR A C 1
ATOM 585 O O . THR A 1 74 ? -5.312 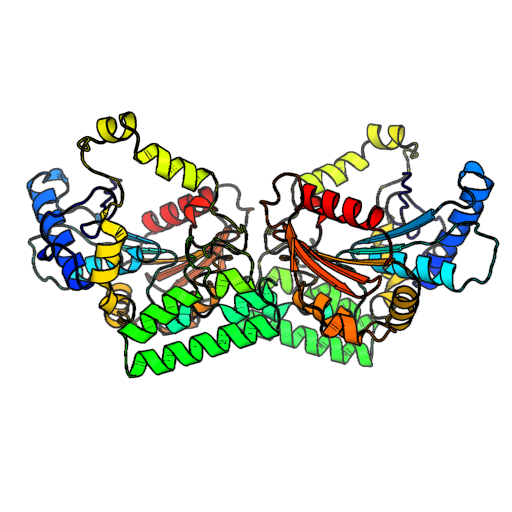-35.812 -22.938 1 88.62 74 THR A O 1
ATOM 588 N N . GLU A 1 75 ? -4.246 -35.531 -20.953 1 77.56 75 GLU A N 1
ATOM 589 C CA . GLU A 1 75 ? -3.764 -36.906 -21.047 1 77.56 75 GLU A CA 1
ATOM 590 C C . GLU A 1 75 ? -4.902 -37.906 -20.859 1 77.56 75 GLU A C 1
ATOM 592 O O . GLU A 1 75 ? -5.684 -37.781 -19.906 1 77.56 75 GLU A O 1
ATOM 597 N N . ASN A 1 76 ? -5.656 -38.219 -21.984 1 54.09 76 ASN A N 1
ATOM 598 C CA . ASN A 1 76 ? -6.691 -39.25 -22 1 54.09 76 ASN A CA 1
ATOM 599 C C . ASN A 1 76 ? -6.25 -40.469 -21.25 1 54.09 76 ASN A C 1
ATOM 601 O O . ASN A 1 76 ? -6.691 -41.594 -21.562 1 54.09 76 ASN A O 1
ATOM 605 N N . ASN A 1 77 ? -5.117 -40.312 -20.547 1 56.22 77 ASN A N 1
ATOM 606 C CA . ASN A 1 77 ? -4.66 -41.625 -20.094 1 56.22 77 ASN A CA 1
ATOM 607 C C . ASN A 1 77 ? -5.148 -41.938 -18.688 1 56.22 77 ASN A C 1
ATOM 609 O O . ASN A 1 77 ? -4.77 -41.25 -17.734 1 56.22 77 ASN A O 1
ATOM 613 N N . PRO A 1 78 ? -6.066 -42.75 -18.531 1 61.47 78 PRO A N 1
ATOM 614 C CA . PRO A 1 78 ? -6.684 -43.406 -17.375 1 61.47 78 PRO A CA 1
ATOM 615 C C . PRO A 1 78 ? -5.66 -43.906 -16.359 1 61.47 78 PRO A C 1
ATOM 617 O O . PRO A 1 78 ? -6.023 -44.312 -15.25 1 61.47 78 PRO A O 1
ATOM 620 N N . GLU A 1 79 ? -4.359 -43.562 -16.625 1 73.69 79 GLU A N 1
ATOM 621 C CA . GLU A 1 79 ? -3.422 -44.281 -15.781 1 73.69 79 GLU A CA 1
ATOM 622 C C . GLU A 1 79 ? -3.117 -43.5 -14.5 1 73.69 79 GLU A C 1
ATOM 624 O O . GLU A 1 79 ? -2.453 -44.031 -13.602 1 73.69 79 GLU A O 1
ATOM 629 N N . ILE A 1 80 ? -3.627 -42.312 -14.367 1 86.75 80 ILE A N 1
ATOM 630 C CA . ILE A 1 80 ? -3.516 -41.625 -13.086 1 86.75 80 ILE A CA 1
ATOM 631 C C . ILE A 1 80 ? -4.902 -41.469 -12.469 1 86.75 80 ILE A C 1
ATOM 633 O O . ILE A 1 80 ? -5.645 -40.562 -12.82 1 86.75 80 ILE A O 1
ATOM 637 N N . PRO A 1 81 ? -5.191 -42.438 -11.656 1 87.31 81 PRO A N 1
ATOM 638 C CA . PRO A 1 81 ? -6.555 -42.469 -11.125 1 87.31 81 PRO A CA 1
ATOM 639 C C . PRO A 1 81 ? -6.82 -41.375 -10.102 1 87.31 81 PRO A C 1
ATOM 641 O O . PRO A 1 81 ? -7.098 -41.656 -8.938 1 87.31 81 PRO A O 1
ATOM 644 N N . LEU A 1 82 ? -6.707 -40.156 -10.469 1 90.88 82 LEU A N 1
ATOM 645 C CA . LEU A 1 82 ? -7.07 -39 -9.648 1 90.88 82 LEU A CA 1
ATOM 646 C C . LEU A 1 82 ? -8.219 -38.219 -10.289 1 90.88 82 LEU A C 1
ATOM 648 O O . LEU A 1 82 ? -8.312 -38.156 -11.516 1 90.88 82 LEU A O 1
ATOM 652 N N . ASN A 1 83 ? -9.047 -37.781 -9.461 1 91.56 83 ASN A N 1
ATOM 653 C CA . ASN A 1 83 ? -10.141 -36.906 -9.898 1 91.56 83 ASN A CA 1
ATOM 654 C C . ASN A 1 83 ? -9.797 -35.438 -9.719 1 91.56 83 ASN A C 1
ATOM 656 O O . ASN A 1 83 ? -10.07 -34.844 -8.664 1 91.56 83 ASN A O 1
ATOM 660 N N . VAL A 1 84 ? -9.234 -34.781 -10.75 1 93 84 VAL A N 1
ATOM 661 C CA . VAL A 1 84 ? -8.859 -33.375 -10.648 1 93 84 VAL A CA 1
ATOM 662 C C . VAL A 1 84 ? -10.117 -32.531 -10.453 1 93 84 VAL A C 1
ATOM 664 O O . VAL A 1 84 ? -11.031 -32.594 -11.281 1 93 84 VAL A O 1
ATOM 667 N N . LYS A 1 85 ? -10.086 -31.766 -9.328 1 94.69 85 LYS A N 1
ATOM 668 C CA . LYS A 1 85 ? -11.281 -31 -8.992 1 94.69 85 LYS A CA 1
ATOM 669 C C . LYS A 1 85 ? -11.008 -29.5 -9.055 1 94.69 85 LYS A C 1
ATOM 671 O O . LYS A 1 85 ? -11.93 -28.703 -9.219 1 94.69 85 LYS A O 1
ATOM 676 N N . GLY A 1 86 ? -9.688 -29.219 -8.93 1 96.44 86 GLY A N 1
ATOM 677 C CA . GLY A 1 86 ? -9.492 -27.781 -8.859 1 96.44 86 GLY A CA 1
ATOM 678 C C . GLY A 1 86 ? -8.047 -27.375 -9.047 1 96.44 86 GLY A C 1
ATOM 679 O O . GLY A 1 86 ? -7.137 -28.188 -8.93 1 96.44 86 GLY A O 1
ATOM 680 N N . LEU A 1 87 ? -7.867 -26.078 -9.344 1 97.81 87 LEU A N 1
ATOM 681 C CA . LEU A 1 87 ? -6.586 -25.422 -9.586 1 97.81 87 LEU A CA 1
ATOM 682 C C . LEU A 1 87 ? -6.461 -24.141 -8.758 1 97.81 87 LEU A C 1
ATOM 684 O O . LEU A 1 87 ? -7.395 -23.344 -8.711 1 97.81 87 LEU A O 1
ATOM 688 N N . ILE A 1 88 ? -5.375 -24.016 -8.047 1 98 88 ILE A N 1
ATOM 689 C CA . ILE A 1 88 ? -5.105 -22.828 -7.23 1 98 88 ILE A CA 1
ATOM 690 C C . ILE A 1 88 ? -3.846 -22.125 -7.738 1 98 88 ILE A C 1
ATOM 692 O O . ILE A 1 88 ? -2.764 -22.719 -7.75 1 98 88 ILE A O 1
ATOM 696 N N . CYS A 1 89 ? -3.977 -20.891 -8.148 1 98.25 89 CYS A N 1
ATOM 697 C CA . CYS A 1 89 ? -2.85 -20.094 -8.641 1 98.25 89 CYS A CA 1
ATOM 698 C C . CYS A 1 89 ? -2.699 -18.812 -7.844 1 98.25 89 CYS A C 1
ATOM 700 O O . CYS A 1 89 ? -3.527 -17.906 -7.961 1 98.25 89 CYS A O 1
ATOM 702 N N . GLY A 1 90 ? -1.637 -18.641 -7.125 1 97.44 90 GLY A N 1
ATOM 703 C CA . GLY A 1 90 ? -1.376 -17.453 -6.34 1 97.44 90 GLY A CA 1
ATOM 704 C C . GLY A 1 90 ? -0.309 -16.562 -6.949 1 97.44 90 GLY A C 1
ATOM 705 O O . GLY A 1 90 ? 0.812 -17.016 -7.199 1 97.44 90 GLY A O 1
ATOM 706 N N . ALA A 1 91 ? -0.64 -15.273 -7.043 1 90.62 91 ALA A N 1
ATOM 707 C CA . ALA A 1 91 ? 0.318 -14.305 -7.57 1 90.62 91 ALA A CA 1
ATOM 708 C C . ALA A 1 91 ? 1.21 -14.938 -8.633 1 90.62 91 ALA A C 1
ATOM 710 O O . ALA A 1 91 ? 2.438 -14.867 -8.547 1 90.62 91 ALA A O 1
ATOM 711 N N . GLY A 1 92 ? 0.588 -15.531 -9.609 1 87.19 92 GLY A N 1
ATOM 712 C CA . GLY A 1 92 ? 1.273 -16.469 -10.484 1 87.19 92 GLY A CA 1
ATOM 713 C C . GLY A 1 92 ? 1.85 -15.812 -11.727 1 87.19 92 GLY A C 1
ATOM 714 O O . GLY A 1 92 ? 1.447 -14.703 -12.094 1 87.19 92 GLY A O 1
ATOM 715 N N . PHE A 1 93 ? 2.812 -16.5 -12.258 1 92.5 93 PHE A N 1
ATOM 716 C CA . PHE A 1 93 ? 3.355 -16.203 -13.578 1 92.5 93 PHE A CA 1
ATOM 717 C C . PHE A 1 93 ? 2.426 -16.703 -14.672 1 92.5 93 PHE A C 1
ATOM 719 O O . PHE A 1 93 ? 2.801 -17.578 -15.461 1 92.5 93 PHE A O 1
ATOM 726 N N . LEU A 1 94 ? 1.167 -16.281 -14.844 1 94 94 LEU A N 1
ATOM 727 C CA . LEU A 1 94 ? 0.145 -16.828 -15.734 1 94 94 LEU A CA 1
ATOM 728 C C . LEU A 1 94 ? -0.072 -15.93 -16.938 1 94 94 LEU A C 1
ATOM 730 O O . LEU A 1 94 ? -0.335 -16.406 -18.047 1 94 94 LEU A O 1
ATOM 734 N N . GLY A 1 95 ? -0.147 -14.602 -16.891 1 91.19 95 GLY A N 1
ATOM 735 C CA . GLY A 1 95 ? -0.312 -13.656 -17.984 1 91.19 95 GLY A CA 1
ATOM 736 C C . GLY A 1 95 ? 1 -13.266 -18.641 1 91.19 95 GLY A C 1
ATOM 737 O O . GLY A 1 95 ? 2.066 -13.719 -18.219 1 91.19 95 GLY A O 1
ATOM 738 N N . PRO A 1 96 ? 0.795 -12.609 -19.891 1 92.81 96 PRO A N 1
ATOM 739 C CA . PRO A 1 96 ? 2.053 -12.109 -20.453 1 92.81 96 PRO A CA 1
ATOM 740 C C . PRO A 1 96 ? 2.908 -11.383 -19.422 1 92.81 96 PRO A C 1
ATOM 742 O O . PRO A 1 96 ? 2.498 -10.336 -18.906 1 92.81 96 PRO A O 1
ATOM 745 N N . LEU A 1 97 ? 4.016 -12 -19.203 1 93.44 97 LEU A N 1
ATOM 746 C CA . LEU A 1 97 ? 4.863 -11.586 -18.094 1 93.44 97 LEU A CA 1
ATOM 747 C C . LEU A 1 97 ? 5.145 -10.094 -18.141 1 93.44 97 LEU A C 1
ATOM 749 O O . LEU A 1 97 ? 5.125 -9.414 -17.125 1 93.44 97 LEU A O 1
ATOM 753 N N . LEU A 1 98 ? 5.371 -9.531 -19.344 1 94.5 98 LEU A N 1
ATOM 754 C CA . LEU A 1 98 ? 5.758 -8.133 -19.5 1 94.5 98 LEU A CA 1
ATOM 755 C C . LEU A 1 98 ? 4.602 -7.211 -19.125 1 94.5 98 LEU A C 1
ATOM 757 O O . LEU A 1 98 ? 4.82 -6.07 -18.703 1 94.5 98 LEU A O 1
ATOM 761 N N . GLU A 1 99 ? 3.34 -7.688 -19.266 1 94.75 99 GLU A N 1
ATOM 762 C CA . GLU A 1 99 ? 2.17 -6.902 -18.875 1 94.75 99 GLU A CA 1
ATOM 763 C C . GLU A 1 99 ? 1.936 -6.953 -17.375 1 94.75 99 GLU A C 1
ATOM 765 O O . GLU A 1 99 ? 1.646 -5.93 -16.75 1 94.75 99 GLU A O 1
ATOM 770 N N . VAL A 1 100 ? 2.143 -8.055 -16.781 1 95.12 100 VAL A N 1
ATOM 771 C CA . VAL A 1 100 ? 1.79 -8.219 -15.383 1 95.12 100 VAL A CA 1
ATOM 772 C C . VAL A 1 100 ? 2.906 -7.66 -14.5 1 95.12 100 VAL A C 1
ATOM 774 O O . VAL A 1 100 ? 2.656 -7.199 -13.383 1 95.12 100 VAL A O 1
ATOM 777 N N . ALA A 1 101 ? 4.125 -7.652 -15.023 1 96 101 ALA A N 1
ATOM 778 C CA . ALA A 1 101 ? 5.273 -7.258 -14.211 1 96 101 ALA A CA 1
ATOM 779 C C . ALA A 1 101 ? 5.559 -5.766 -14.352 1 96 101 ALA A C 1
ATOM 781 O O . ALA A 1 101 ? 6.371 -5.211 -13.609 1 96 101 ALA A O 1
ATOM 782 N N . ASP A 1 102 ? 4.957 -5.102 -15.336 1 97.19 102 ASP A N 1
ATOM 783 C CA . ASP A 1 102 ? 5.172 -3.668 -15.516 1 97.19 102 ASP A CA 1
ATOM 784 C C . ASP A 1 102 ? 4.465 -2.863 -14.43 1 97.19 102 ASP A C 1
ATOM 786 O O . ASP A 1 102 ? 3.387 -2.312 -14.656 1 97.19 102 ASP A O 1
ATOM 790 N N . SER A 1 103 ? 5.156 -2.672 -13.32 1 97.38 103 SER A N 1
ATOM 791 C CA . SER A 1 103 ? 4.551 -2.146 -12.102 1 97.38 103 SER A CA 1
ATOM 792 C C . SER A 1 103 ? 4.785 -0.646 -11.969 1 97.38 103 SER A C 1
ATOM 794 O O . SER A 1 103 ? 4.652 -0.084 -10.875 1 97.38 103 SER A O 1
ATOM 796 N N . HIS A 1 104 ? 5.148 0.06 -13.078 1 98.44 104 HIS A N 1
ATOM 797 C CA . HIS A 1 104 ? 5.609 1.439 -12.977 1 98.44 104 HIS A CA 1
ATOM 798 C C . HIS A 1 104 ? 4.535 2.332 -12.359 1 98.44 104 HIS A C 1
ATOM 800 O O . HIS A 1 104 ? 4.84 3.201 -11.539 1 98.44 104 HIS A O 1
ATOM 806 N N . GLU A 1 105 ? 3.217 2.133 -12.688 1 98.44 105 GLU A N 1
ATOM 807 C CA . GLU A 1 105 ? 2.16 2.982 -12.148 1 98.44 105 GLU A CA 1
ATOM 808 C C . GLU A 1 105 ? 1.898 2.67 -10.68 1 98.44 105 GLU A C 1
ATOM 810 O O . GLU A 1 105 ? 1.736 3.582 -9.867 1 98.44 105 GLU A O 1
ATOM 815 N N . PHE A 1 106 ? 1.84 1.396 -10.359 1 98.75 106 PHE A N 1
ATOM 816 C CA . PHE A 1 106 ? 1.65 0.99 -8.977 1 98.75 106 PHE A CA 1
ATOM 817 C C . PHE A 1 106 ? 2.75 1.563 -8.086 1 98.75 106 PHE A C 1
ATOM 819 O O . PHE A 1 106 ? 2.467 2.166 -7.051 1 98.75 106 PHE A O 1
ATOM 826 N N . LEU A 1 107 ? 4.004 1.39 -8.516 1 98.75 107 LEU A N 1
ATOM 827 C CA . LEU A 1 107 ? 5.156 1.843 -7.746 1 98.75 107 LEU A CA 1
ATOM 828 C C . LEU A 1 107 ? 5.137 3.359 -7.582 1 98.75 107 LEU A C 1
ATOM 830 O O . LEU A 1 107 ? 5.551 3.881 -6.547 1 98.75 107 LEU A O 1
ATOM 834 N N . PHE A 1 108 ? 4.691 4.047 -8.609 1 98.75 108 PHE A N 1
ATOM 835 C CA . PHE A 1 108 ? 4.582 5.5 -8.539 1 98.75 108 PHE A CA 1
ATOM 836 C C . PHE A 1 108 ? 3.514 5.914 -7.535 1 98.75 108 PHE A C 1
ATOM 838 O O . PHE A 1 108 ? 3.76 6.766 -6.68 1 98.75 108 PHE A O 1
ATOM 845 N N . GLU A 1 109 ? 2.363 5.281 -7.602 1 98.56 109 GLU A N 1
ATOM 846 C CA . GLU A 1 109 ? 1.235 5.676 -6.762 1 98.56 109 GLU A CA 1
ATOM 847 C C . GLU A 1 109 ? 1.525 5.41 -5.285 1 98.56 109 GLU A C 1
ATOM 849 O O . GLU A 1 109 ? 1.062 6.145 -4.414 1 98.56 109 GLU A O 1
ATOM 854 N N . VAL A 1 110 ? 2.346 4.387 -5.012 1 98.19 110 VAL A N 1
ATOM 855 C CA . VAL A 1 110 ? 2.672 4.105 -3.617 1 98.19 110 VAL A CA 1
ATOM 856 C C . VAL A 1 110 ? 3.992 4.781 -3.25 1 98.19 110 VAL A C 1
ATOM 858 O O . VAL A 1 110 ? 4.645 4.391 -2.279 1 98.19 110 VAL A O 1
ATOM 861 N N . SER A 1 111 ? 4.469 5.676 -4.105 1 97.69 111 SER A N 1
ATOM 862 C CA . SER A 1 111 ? 5.562 6.605 -3.848 1 97.69 111 SER A CA 1
ATOM 863 C C . SER A 1 111 ? 6.902 5.883 -3.785 1 97.69 111 SER A C 1
ATOM 865 O O . SER A 1 111 ? 7.859 6.387 -3.195 1 97.69 111 SER A O 1
ATOM 867 N N . MET A 1 112 ? 7.012 4.691 -4.348 1 98.19 112 MET A N 1
ATOM 868 C CA . MET A 1 112 ? 8.297 4 -4.441 1 98.19 112 MET A CA 1
ATOM 869 C C . MET A 1 112 ? 9.117 4.535 -5.605 1 98.19 112 MET A C 1
ATOM 871 O O . MET A 1 112 ? 10.344 4.379 -5.633 1 98.19 112 MET A O 1
ATOM 875 N N . LEU A 1 113 ? 8.43 5.184 -6.527 1 98.31 113 LEU A N 1
ATOM 876 C CA . LEU A 1 113 ? 9.109 5.836 -7.637 1 98.31 113 LEU A CA 1
ATOM 877 C C . LEU A 1 113 ? 8.789 7.328 -7.672 1 98.31 113 LEU A C 1
ATOM 879 O O . LEU A 1 113 ? 7.695 7.738 -7.281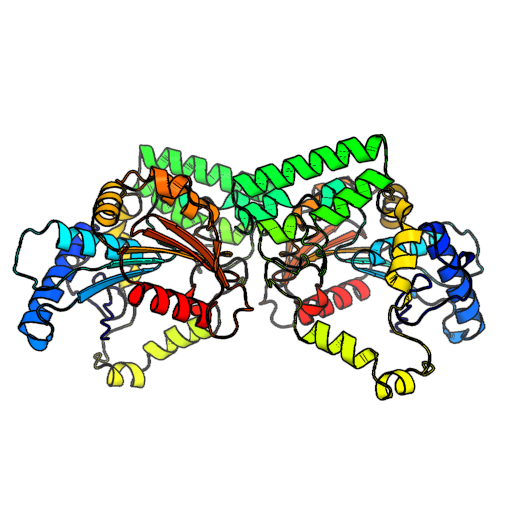 1 98.31 113 LEU A O 1
ATOM 883 N N . THR A 1 114 ? 9.766 8.156 -8.094 1 97.19 114 THR A N 1
ATOM 884 C CA . THR A 1 114 ? 9.477 9.516 -8.531 1 97.19 114 THR A CA 1
ATOM 885 C C . THR A 1 114 ? 8.812 9.516 -9.898 1 97.19 114 THR A C 1
ATOM 887 O O . THR A 1 114 ? 8.664 8.469 -10.523 1 97.19 114 THR A O 1
ATOM 890 N N . SER A 1 115 ? 8.391 10.703 -10.352 1 96.75 115 SER A N 1
ATOM 891 C CA . SER A 1 115 ? 7.844 10.805 -11.695 1 96.75 115 SER A CA 1
ATOM 892 C C . SER A 1 115 ? 8.875 10.398 -12.742 1 96.75 115 SER A C 1
ATOM 894 O O . SER A 1 115 ? 8.547 9.695 -13.703 1 96.75 115 SER A O 1
ATOM 896 N N . GLU A 1 116 ? 10.125 10.82 -12.508 1 97.12 116 GLU A N 1
ATOM 897 C CA . GLU A 1 116 ? 11.203 10.453 -13.422 1 97.12 116 GLU A CA 1
ATOM 898 C C . GLU A 1 116 ? 11.469 8.953 -13.391 1 97.12 116 GLU A C 1
ATOM 900 O O . GLU A 1 116 ? 11.688 8.328 -14.43 1 97.12 116 GLU A O 1
ATOM 905 N N . GLY A 1 117 ? 11.477 8.398 -12.188 1 97.81 117 GLY A N 1
ATOM 906 C CA . GLY A 1 117 ? 11.656 6.961 -12.055 1 97.81 117 GLY A CA 1
ATOM 907 C C . GLY A 1 117 ? 10.555 6.156 -12.719 1 97.81 117 GLY A C 1
ATOM 908 O O . GLY A 1 117 ? 10.82 5.117 -13.328 1 97.81 117 GLY A O 1
ATOM 909 N N . ARG A 1 118 ? 9.336 6.617 -12.547 1 98.44 118 ARG A N 1
ATOM 910 C CA . ARG A 1 118 ? 8.195 5.984 -13.211 1 98.44 118 ARG A CA 1
ATOM 911 C C . ARG A 1 118 ? 8.391 5.934 -14.719 1 98.44 118 ARG A C 1
ATOM 913 O O . ARG A 1 118 ? 8.195 4.887 -15.344 1 98.44 118 ARG A O 1
ATOM 920 N N . ASP A 1 119 ? 8.758 7.066 -15.305 1 98.56 119 ASP A N 1
ATOM 921 C CA . ASP A 1 119 ? 8.961 7.152 -16.75 1 98.56 119 ASP A CA 1
ATOM 922 C C . ASP A 1 119 ? 10.117 6.258 -17.203 1 98.56 119 ASP A C 1
ATOM 924 O O . ASP A 1 119 ? 10.055 5.625 -18.25 1 98.56 119 ASP A O 1
ATOM 928 N N . GLU A 1 120 ? 11.18 6.238 -16.406 1 98.5 120 GLU A N 1
ATOM 929 C CA . GLU A 1 120 ? 12.32 5.375 -16.719 1 98.5 120 GLU A CA 1
ATOM 930 C C . GLU A 1 120 ? 11.914 3.904 -16.688 1 98.5 120 GLU A C 1
ATOM 932 O O . GLU A 1 120 ? 12.281 3.139 -17.578 1 98.5 120 GLU A O 1
ATOM 937 N N . PHE A 1 121 ? 11.188 3.549 -15.672 1 98.56 121 PHE A N 1
ATOM 938 C CA . PHE A 1 121 ? 10.711 2.176 -15.539 1 98.56 121 PHE A CA 1
ATOM 939 C C . PHE A 1 121 ? 9.812 1.797 -16.703 1 98.56 121 PHE A C 1
ATOM 941 O O . PHE A 1 121 ? 9.945 0.712 -17.281 1 98.56 121 PHE A O 1
ATOM 948 N N . ALA A 1 122 ? 8.922 2.668 -17.062 1 98.44 122 ALA A N 1
ATOM 949 C CA . ALA A 1 122 ? 8.016 2.449 -18.188 1 98.44 122 ALA A CA 1
ATOM 950 C C . ALA A 1 122 ? 8.789 2.279 -19.484 1 98.44 122 ALA A C 1
ATOM 952 O O . ALA A 1 122 ? 8.492 1.385 -20.281 1 98.44 122 ALA A O 1
ATOM 953 N N . SER A 1 123 ? 9.773 3.139 -19.688 1 98.62 123 SER A N 1
ATOM 954 C CA . SER A 1 123 ? 10.594 3.078 -20.891 1 98.62 123 SER A CA 1
ATOM 955 C C . SER A 1 123 ? 11.383 1.773 -20.969 1 98.62 123 SER A C 1
ATOM 957 O O . SER A 1 123 ? 11.555 1.204 -22.047 1 98.62 123 SER A O 1
ATOM 959 N N . ARG A 1 124 ? 11.914 1.35 -19.844 1 98.62 124 ARG A N 1
ATOM 960 C CA . ARG A 1 124 ? 12.633 0.08 -19.781 1 98.62 124 ARG A CA 1
ATOM 961 C C . ARG A 1 124 ? 11.734 -1.077 -20.203 1 98.62 124 ARG A C 1
ATOM 963 O O . ARG A 1 124 ? 12.156 -1.94 -20.984 1 98.62 124 ARG A O 1
ATOM 970 N N . PHE A 1 125 ? 10.531 -1.121 -19.75 1 98.06 125 PHE A N 1
ATOM 971 C CA . PHE A 1 125 ? 9.617 -2.195 -20.109 1 98.06 125 PHE A CA 1
ATOM 972 C C . PHE A 1 125 ? 9.258 -2.127 -21.594 1 98.06 125 PHE A C 1
ATOM 974 O O . PHE A 1 125 ? 9.07 -3.16 -22.25 1 98.06 125 PHE A O 1
ATOM 981 N N . GLU A 1 126 ? 9.102 -0.927 -22.141 1 98.19 126 GLU A N 1
ATOM 982 C CA . GLU A 1 126 ? 8.883 -0.803 -23.578 1 98.19 126 GLU A CA 1
ATOM 983 C C . GLU A 1 126 ? 10.031 -1.415 -24.359 1 98.19 126 GLU A C 1
ATOM 985 O O . GLU A 1 126 ? 9.812 -2.086 -25.375 1 98.19 126 GLU A O 1
ATOM 990 N N . LEU A 1 127 ? 11.242 -1.133 -23.922 1 98.19 127 LEU A N 1
ATOM 991 C CA . LEU A 1 127 ? 12.414 -1.721 -24.547 1 98.19 127 LEU A CA 1
ATOM 992 C C . LEU A 1 127 ? 12.375 -3.242 -24.469 1 98.19 127 LEU A C 1
ATOM 994 O O . LEU A 1 127 ? 12.688 -3.934 -25.438 1 98.19 127 LEU A O 1
ATOM 998 N N . ILE A 1 128 ? 12.031 -3.779 -23.312 1 97.44 128 ILE A N 1
ATOM 999 C CA . ILE A 1 128 ? 11.961 -5.223 -23.109 1 97.44 128 ILE A CA 1
ATOM 1000 C C . ILE A 1 128 ? 10.922 -5.828 -24.062 1 97.44 128 ILE A C 1
ATOM 1002 O O . ILE A 1 128 ? 11.172 -6.863 -24.688 1 97.44 128 ILE A O 1
ATOM 1006 N N . ARG A 1 129 ? 9.766 -5.211 -24.203 1 96.31 129 ARG A N 1
ATOM 1007 C CA . ARG A 1 129 ? 8.727 -5.676 -25.109 1 96.31 129 ARG A CA 1
ATOM 1008 C C . ARG A 1 129 ? 9.242 -5.727 -26.547 1 96.31 129 ARG A C 1
ATOM 1010 O O . ARG A 1 129 ? 8.977 -6.688 -27.266 1 96.31 129 ARG A O 1
ATOM 1017 N N . THR A 1 130 ? 9.961 -4.715 -26.922 1 96.94 130 THR A N 1
ATOM 1018 C CA . THR A 1 130 ? 10.531 -4.66 -28.266 1 96.94 130 THR A CA 1
ATOM 1019 C C . THR A 1 130 ? 11.531 -5.789 -28.484 1 96.94 130 THR A C 1
ATOM 1021 O O . THR A 1 130 ? 11.508 -6.465 -29.5 1 96.94 130 THR A O 1
ATOM 1024 N N . LEU A 1 131 ? 12.367 -6.012 -27.5 1 96.31 131 LEU A N 1
ATOM 1025 C CA . LEU A 1 131 ? 13.375 -7.062 -27.578 1 96.31 131 LEU A CA 1
ATOM 1026 C C . LEU A 1 131 ? 12.727 -8.438 -27.594 1 96.31 131 LEU A C 1
ATOM 1028 O O . LEU A 1 131 ? 13.227 -9.359 -28.25 1 96.31 131 LEU A O 1
ATOM 1032 N N . ALA A 1 132 ? 11.664 -8.555 -26.812 1 93.62 132 ALA A N 1
ATOM 1033 C CA . ALA A 1 132 ? 10.984 -9.844 -26.703 1 93.62 132 ALA A CA 1
ATOM 1034 C C . ALA A 1 132 ? 10.516 -10.328 -28.078 1 93.62 132 ALA A C 1
ATOM 1036 O O . ALA A 1 132 ? 10.453 -11.531 -28.328 1 93.62 132 ALA A O 1
ATOM 1037 N N . ALA A 1 133 ? 10.234 -9.43 -29.031 1 91.88 133 ALA A N 1
ATOM 1038 C CA . ALA A 1 133 ? 9.766 -9.766 -30.375 1 91.88 133 ALA A CA 1
ATOM 1039 C C . ALA A 1 133 ? 10.914 -10.273 -31.25 1 91.88 133 ALA A C 1
ATOM 1041 O O . ALA A 1 133 ? 10.688 -11 -32.219 1 91.88 133 ALA A O 1
ATOM 1042 N N . THR A 1 134 ? 12.141 -9.969 -30.969 1 93.31 134 THR A N 1
ATOM 1043 C CA . THR A 1 134 ? 13.258 -10.273 -31.859 1 93.31 134 THR A CA 1
ATOM 1044 C C . THR A 1 134 ? 14.258 -11.203 -31.188 1 93.31 134 THR A C 1
ATOM 1046 O O . THR A 1 134 ? 14.93 -11.992 -31.844 1 93.31 134 THR A O 1
ATOM 1049 N N . ASN A 1 135 ? 14.445 -11.023 -29.891 1 92.56 135 ASN A N 1
ATOM 1050 C CA . ASN A 1 135 ? 15.422 -11.773 -29.109 1 92.56 135 ASN A CA 1
ATOM 1051 C C . ASN A 1 135 ? 14.93 -12.039 -27.688 1 92.56 135 ASN A C 1
ATOM 1053 O O . ASN A 1 135 ? 15.266 -11.305 -26.75 1 92.56 135 ASN A O 1
ATOM 1057 N N . GLN A 1 136 ? 14.406 -13.156 -27.484 1 89.06 136 GLN A N 1
ATOM 1058 C CA . GLN A 1 136 ? 13.758 -13.5 -26.219 1 89.06 136 GLN A CA 1
ATOM 1059 C C . GLN A 1 136 ? 14.773 -13.586 -25.094 1 89.06 136 GLN A C 1
ATOM 1061 O O . GLN A 1 136 ? 14.484 -13.172 -23.969 1 89.06 136 GLN A O 1
ATOM 1066 N N . THR A 1 137 ? 15.883 -14.125 -25.406 1 89.31 137 THR A N 1
ATOM 1067 C CA . THR A 1 137 ? 16.922 -14.258 -24.391 1 89.31 137 THR A CA 1
ATOM 1068 C C . THR A 1 137 ? 17.359 -12.883 -23.875 1 89.31 137 THR A C 1
ATOM 1070 O O . THR A 1 137 ? 17.453 -12.672 -22.672 1 89.31 137 THR A O 1
ATOM 1073 N N . ALA A 1 138 ? 17.547 -12.023 -24.828 1 93.44 138 ALA A N 1
ATOM 1074 C CA . ALA A 1 138 ? 17.953 -10.664 -24.453 1 93.44 138 ALA A CA 1
ATOM 1075 C C . ALA A 1 138 ? 16.844 -9.977 -23.641 1 93.44 138 ALA A C 1
ATOM 1077 O O . ALA A 1 138 ? 17.125 -9.25 -22.688 1 93.44 138 ALA A O 1
ATOM 1078 N N . ALA A 1 139 ? 15.625 -10.148 -24.031 1 94.06 139 ALA A N 1
ATOM 1079 C CA . ALA A 1 139 ? 14.484 -9.57 -23.328 1 94.06 139 ALA A CA 1
ATOM 1080 C C . ALA A 1 139 ? 14.414 -10.07 -21.891 1 94.06 139 ALA A C 1
ATOM 1082 O O . ALA A 1 139 ? 14.195 -9.297 -20.969 1 94.06 139 ALA A O 1
ATOM 1083 N N . LEU A 1 140 ? 14.625 -11.328 -21.734 1 92.25 140 LEU A N 1
ATOM 1084 C CA . LEU A 1 140 ? 14.555 -11.922 -20.406 1 92.25 140 LEU A CA 1
ATOM 1085 C C . LEU A 1 140 ? 15.688 -11.406 -19.516 1 92.25 140 LEU A C 1
ATOM 1087 O O . LEU A 1 140 ? 15.469 -11.094 -18.344 1 92.25 140 LEU A O 1
ATOM 1091 N N . LEU A 1 141 ? 16.859 -11.406 -20.062 1 92.25 141 LEU A N 1
ATOM 1092 C CA . LEU A 1 141 ? 18 -10.891 -19.297 1 92.25 141 LEU A CA 1
ATOM 1093 C C . LEU A 1 141 ? 17.75 -9.453 -18.844 1 92.25 141 LEU A C 1
ATOM 1095 O O . LEU A 1 141 ? 18.031 -9.102 -17.703 1 92.25 141 LEU A O 1
ATOM 1099 N N . LEU A 1 142 ? 17.188 -8.672 -19.734 1 95.81 142 LEU A N 1
ATOM 1100 C CA . LEU A 1 142 ? 16.891 -7.285 -19.391 1 95.81 142 LEU A CA 1
ATOM 1101 C C . LEU A 1 142 ? 15.797 -7.219 -18.328 1 95.81 142 LEU A C 1
ATOM 1103 O O . LEU A 1 142 ? 15.836 -6.363 -17.438 1 95.81 142 LEU A O 1
ATOM 1107 N N . LEU A 1 143 ? 14.852 -8.039 -18.438 1 94.69 143 LEU A N 1
ATOM 1108 C CA . LEU A 1 143 ? 13.797 -8.109 -17.422 1 94.69 143 LEU A CA 1
ATOM 1109 C C . LEU A 1 143 ? 14.375 -8.438 -16.062 1 94.69 143 LEU A C 1
ATOM 1111 O O . LEU A 1 143 ? 14 -7.82 -15.055 1 94.69 143 LEU A O 1
ATOM 1115 N N . LEU A 1 144 ? 15.266 -9.406 -15.984 1 92.06 144 LEU A N 1
ATOM 1116 C CA . LEU A 1 144 ? 15.906 -9.797 -14.734 1 92.06 144 LEU A CA 1
ATOM 1117 C C . LEU A 1 144 ? 16.688 -8.633 -14.141 1 92.06 144 LEU A C 1
ATOM 1119 O O . LEU A 1 144 ? 16.703 -8.445 -12.922 1 92.06 144 LEU A O 1
ATOM 1123 N N . GLN A 1 145 ? 17.203 -7.832 -14.969 1 95.94 145 GLN A N 1
ATOM 1124 C CA . GLN A 1 145 ? 17.984 -6.68 -14.539 1 95.94 145 GLN A CA 1
ATOM 1125 C C . GLN A 1 145 ? 17.094 -5.504 -14.172 1 95.94 145 GLN A C 1
ATOM 1127 O O . GLN A 1 145 ? 17.562 -4.461 -13.727 1 95.94 145 GLN A O 1
ATOM 1132 N N . THR A 1 146 ? 15.844 -5.656 -14.391 1 97.44 146 THR A N 1
ATOM 1133 C CA . THR A 1 146 ? 14.914 -4.551 -14.172 1 97.44 146 THR A CA 1
ATOM 1134 C C . THR A 1 146 ? 14.148 -4.742 -12.867 1 97.44 146 THR A C 1
ATOM 1136 O O . THR A 1 146 ? 14.188 -3.885 -11.984 1 97.44 146 THR A O 1
ATOM 1139 N N . VAL A 1 147 ? 13.539 -5.867 -12.672 1 95.56 147 VAL A N 1
ATOM 1140 C CA . VAL A 1 147 ? 12.555 -5.926 -11.602 1 95.56 147 VAL A CA 1
ATOM 1141 C C . VAL A 1 147 ? 12.992 -6.949 -10.555 1 95.56 147 VAL A C 1
ATOM 1143 O O . VAL A 1 147 ? 12.555 -6.895 -9.406 1 95.56 147 VAL A O 1
ATOM 1146 N N . PHE A 1 148 ? 13.812 -7.996 -10.875 1 92.56 148 PHE A N 1
ATOM 1147 C CA . PHE A 1 148 ? 14.188 -9.047 -9.938 1 92.56 148 PHE A CA 1
ATOM 1148 C C . PHE A 1 148 ? 15.445 -8.664 -9.164 1 92.56 148 PHE A C 1
ATOM 1150 O O . PHE A 1 148 ? 16.531 -8.594 -9.734 1 92.56 148 PHE A O 1
ATOM 1157 N N . THR A 1 149 ? 15.281 -8.477 -7.887 1 93.38 149 THR A N 1
ATOM 1158 C CA . THR A 1 149 ? 16.359 -7.934 -7.066 1 93.38 149 THR A CA 1
ATOM 1159 C C . THR A 1 149 ? 17.578 -8.859 -7.082 1 93.38 149 THR A C 1
ATOM 1161 O O . THR A 1 149 ? 17.438 -10.078 -7.207 1 93.38 149 THR A O 1
ATOM 1164 N N . SER A 1 150 ? 18.75 -8.297 -7.016 1 91.81 150 SER A N 1
ATOM 1165 C CA . SER A 1 150 ? 20.031 -8.992 -7.031 1 91.81 150 SER A CA 1
ATOM 1166 C C . SER A 1 150 ? 20.953 -8.484 -5.922 1 91.81 150 SER A C 1
ATOM 1168 O O . SER A 1 150 ? 21.016 -7.281 -5.664 1 91.81 150 SER A O 1
ATOM 1170 N N . ASP A 1 151 ? 21.609 -9.391 -5.277 1 88.75 151 ASP A N 1
ATOM 1171 C CA . ASP A 1 151 ? 22.547 -9.023 -4.211 1 88.75 151 ASP A CA 1
ATOM 1172 C C . ASP A 1 151 ? 23.859 -8.516 -4.785 1 88.75 151 ASP A C 1
ATOM 1174 O O . ASP A 1 151 ? 24.609 -7.812 -4.098 1 88.75 151 ASP A O 1
ATOM 1178 N N . THR A 1 152 ? 24.156 -8.852 -5.973 1 90.56 152 THR A N 1
ATOM 1179 C CA . THR A 1 152 ? 25.469 -8.562 -6.543 1 90.56 152 THR A CA 1
ATOM 1180 C C . THR A 1 152 ? 25.406 -7.297 -7.402 1 90.56 152 THR A C 1
ATOM 1182 O O . THR A 1 152 ? 26.297 -6.438 -7.305 1 90.56 152 THR A O 1
ATOM 1185 N N . ASN A 1 153 ? 24.406 -7.27 -8.258 1 93.62 153 ASN A N 1
ATOM 1186 C CA . ASN A 1 153 ? 24.219 -6.117 -9.133 1 93.62 153 ASN A CA 1
ATOM 1187 C C . ASN A 1 153 ? 22.828 -5.516 -8.977 1 93.62 153 ASN A C 1
ATOM 1189 O O . ASN A 1 153 ? 21.859 -6.023 -9.547 1 93.62 153 ASN A O 1
ATOM 1193 N N . PRO A 1 154 ? 22.781 -4.359 -8.328 1 95.81 154 PRO A N 1
ATOM 1194 C CA . PRO A 1 154 ? 21.453 -3.766 -8.125 1 95.81 154 PRO A CA 1
ATOM 1195 C C . PRO A 1 154 ? 20.688 -3.576 -9.43 1 95.81 154 PRO A C 1
ATOM 1197 O O . PRO A 1 154 ? 21.234 -3.041 -10.398 1 95.81 154 PRO A O 1
ATOM 1200 N N . THR A 1 155 ? 19.516 -3.994 -9.461 1 97.5 155 THR A N 1
ATOM 1201 C CA . THR A 1 155 ? 18.625 -3.842 -10.602 1 97.5 155 THR A CA 1
ATOM 1202 C C . THR A 1 155 ? 18.094 -2.418 -10.68 1 97.5 155 THR A C 1
ATOM 1204 O O . THR A 1 155 ? 18.312 -1.611 -9.773 1 97.5 155 THR A O 1
ATOM 1207 N N . LEU A 1 156 ? 17.344 -2.121 -11.805 1 98.38 156 LEU A N 1
ATOM 1208 C CA . LEU A 1 156 ? 16.719 -0.81 -11.938 1 98.38 156 LEU A CA 1
ATOM 1209 C C . LEU A 1 156 ? 15.75 -0.553 -10.789 1 98.38 156 LEU A C 1
ATOM 1211 O O . LEU A 1 156 ? 15.703 0.549 -10.242 1 98.38 156 LEU A O 1
ATOM 1215 N N . PHE A 1 157 ? 14.945 -1.552 -10.43 1 98.38 157 PHE A N 1
ATOM 1216 C CA . PHE A 1 157 ? 14.008 -1.477 -9.312 1 98.38 157 PHE A CA 1
ATOM 1217 C C . PHE A 1 157 ? 14.727 -1.079 -8.023 1 98.38 157 PHE A C 1
ATOM 1219 O O . PHE A 1 157 ? 14.297 -0.161 -7.328 1 98.38 157 PHE A O 1
ATOM 1226 N N . GLN A 1 158 ? 15.82 -1.716 -7.742 1 97.81 158 GLN A N 1
ATOM 1227 C CA . GLN A 1 158 ? 16.578 -1.447 -6.527 1 97.81 158 GLN A CA 1
ATOM 1228 C C . GLN A 1 158 ? 17.188 -0.045 -6.555 1 97.81 158 GLN A C 1
ATOM 1230 O O . GLN A 1 158 ? 17.172 0.663 -5.547 1 97.81 158 GLN A O 1
ATOM 1235 N N . GLN A 1 159 ? 17.656 0.324 -7.672 1 97.5 159 GLN A N 1
ATOM 1236 C CA . GLN A 1 159 ? 18.297 1.628 -7.809 1 97.5 159 GLN A CA 1
ATOM 1237 C C . GLN A 1 159 ? 17.297 2.758 -7.605 1 97.5 159 GLN A C 1
ATOM 1239 O O . GLN A 1 159 ? 17.609 3.775 -6.988 1 97.5 159 GLN A O 1
ATOM 1244 N N . LEU A 1 160 ? 16.125 2.549 -8.078 1 97.56 160 LEU A N 1
ATOM 1245 C CA . LEU A 1 160 ? 15.141 3.629 -8.07 1 97.56 160 LEU A CA 1
ATOM 1246 C C . LEU A 1 160 ? 14.375 3.66 -6.754 1 97.56 160 LEU A C 1
ATOM 1248 O O . LEU A 1 160 ? 13.922 4.723 -6.316 1 97.56 160 LEU A O 1
ATOM 1252 N N . THR A 1 161 ? 14.203 2.516 -6.086 1 97.62 161 THR A N 1
ATOM 1253 C CA . THR A 1 161 ? 13.312 2.453 -4.934 1 97.62 161 THR A CA 1
ATOM 1254 C C . THR A 1 161 ? 14.102 2.359 -3.637 1 97.62 161 THR A C 1
ATOM 1256 O O . THR A 1 161 ? 13.594 2.686 -2.562 1 97.62 161 THR A O 1
ATOM 1259 N N . GLY A 1 162 ? 15.297 1.803 -3.732 1 95.44 162 GLY A N 1
ATOM 1260 C CA . GLY A 1 162 ? 16.062 1.503 -2.537 1 95.44 162 GLY A CA 1
ATOM 1261 C C . GLY A 1 162 ? 15.656 0.206 -1.869 1 95.44 162 GLY A C 1
ATOM 1262 O O . GLY A 1 162 ? 16.219 -0.179 -0.844 1 95.44 162 GLY A O 1
ATOM 1263 N N . TYR A 1 163 ? 14.672 -0.509 -2.439 1 96.19 163 TYR A N 1
ATOM 1264 C CA . TYR A 1 163 ? 14.211 -1.788 -1.91 1 96.19 163 TYR A CA 1
ATOM 1265 C C . TYR A 1 163 ? 15.133 -2.92 -2.338 1 96.19 163 TYR A C 1
ATOM 1267 O O . TYR A 1 163 ? 15.578 -2.969 -3.49 1 96.19 163 TYR A O 1
ATOM 1275 N N . ASP A 1 164 ? 15.344 -3.783 -1.433 1 93.88 164 ASP A N 1
ATOM 1276 C CA . ASP A 1 164 ? 16.109 -4.988 -1.751 1 93.88 164 ASP A CA 1
ATOM 1277 C C . ASP A 1 164 ? 15.188 -6.203 -1.862 1 93.88 164 ASP A C 1
ATOM 1279 O O . ASP A 1 164 ? 15.648 -7.344 -1.807 1 93.88 164 ASP A O 1
ATOM 1283 N N . ASN A 1 165 ? 13.969 -5.918 -1.88 1 93.75 165 ASN A N 1
ATOM 1284 C CA . ASN A 1 165 ? 12.938 -6.941 -2.037 1 93.75 165 ASN A CA 1
ATOM 1285 C C . ASN A 1 165 ? 11.781 -6.445 -2.896 1 93.75 165 ASN A C 1
ATOM 1287 O O . ASN A 1 165 ? 11.094 -5.488 -2.531 1 93.75 165 ASN A O 1
ATOM 1291 N N . GLN A 1 166 ? 11.547 -7.121 -3.961 1 95.69 166 GLN A N 1
ATOM 1292 C CA . GLN A 1 166 ? 10.523 -6.668 -4.898 1 95.69 166 GLN A CA 1
ATOM 1293 C C . GLN A 1 166 ? 9.172 -7.301 -4.586 1 95.69 166 GLN A C 1
ATOM 1295 O O . GLN A 1 166 ? 8.18 -7.027 -5.266 1 95.69 166 GLN A O 1
ATOM 1300 N N . ALA A 1 167 ? 9.062 -8.086 -3.506 1 95.25 167 ALA A N 1
ATOM 1301 C CA . ALA A 1 167 ? 7.891 -8.914 -3.264 1 95.25 167 ALA A CA 1
ATOM 1302 C C . ALA A 1 167 ? 6.773 -8.109 -2.611 1 95.25 167 ALA A C 1
ATOM 1304 O O . ALA A 1 167 ? 5.621 -8.547 -2.57 1 95.25 167 ALA A O 1
ATOM 1305 N N . SER A 1 168 ? 7.074 -6.938 -2.117 1 96.5 168 SER A N 1
ATOM 1306 C CA . SER A 1 168 ? 6.047 -6.199 -1.386 1 96.5 168 SER A CA 1
ATOM 1307 C C . SER A 1 168 ? 6.395 -4.719 -1.285 1 96.5 168 SER A C 1
ATOM 1309 O O . SER A 1 168 ? 7.559 -4.363 -1.079 1 96.5 168 SER A O 1
ATOM 1311 N N . ALA A 1 169 ? 5.418 -3.918 -1.34 1 97 169 ALA A N 1
ATOM 1312 C CA . ALA A 1 169 ? 5.594 -2.49 -1.088 1 97 169 ALA A CA 1
ATOM 1313 C C . ALA A 1 169 ? 5.723 -2.209 0.406 1 97 169 ALA A C 1
ATOM 1315 O O . ALA A 1 169 ? 6.105 -1.108 0.806 1 97 169 ALA A O 1
ATOM 1316 N N . LEU A 1 170 ? 5.531 -3.256 1.24 1 93.88 170 LEU A N 1
ATOM 1317 C CA . LEU A 1 170 ? 5.414 -3.033 2.676 1 93.88 170 LEU A CA 1
ATOM 1318 C C . LEU A 1 170 ? 6.758 -3.223 3.369 1 93.88 170 LEU A C 1
ATOM 1320 O O . LEU A 1 170 ? 6.938 -2.807 4.516 1 93.88 170 LEU A O 1
ATOM 1324 N N . TYR A 1 171 ? 7.641 -3.928 2.738 1 92.94 171 TYR A N 1
ATOM 1325 C CA . TYR A 1 171 ? 8.93 -4.133 3.393 1 92.94 171 TYR A CA 1
ATOM 1326 C C . TYR A 1 171 ? 10.062 -4.117 2.379 1 92.94 171 TYR A C 1
ATOM 1328 O O . TYR A 1 171 ? 10.008 -4.805 1.357 1 92.94 171 TYR A O 1
ATOM 1336 N N . ALA A 1 172 ? 11.102 -3.371 2.721 1 92.94 172 ALA A N 1
ATOM 1337 C CA . ALA A 1 172 ? 12.195 -3.09 1.798 1 92.94 172 ALA A CA 1
ATOM 1338 C C . ALA A 1 172 ? 13.172 -4.258 1.733 1 92.94 172 ALA A C 1
ATOM 1340 O O . ALA A 1 172 ? 13.953 -4.371 0.785 1 92.94 172 ALA A O 1
ATOM 1341 N N . THR A 1 173 ? 13.148 -5.012 2.779 1 91.38 173 THR A N 1
ATOM 1342 C CA . THR A 1 173 ? 14.016 -6.188 2.822 1 91.38 173 THR A CA 1
ATOM 1343 C C . THR A 1 173 ? 13.211 -7.441 3.135 1 91.38 173 THR A C 1
ATOM 1345 O O . THR A 1 173 ? 12.102 -7.355 3.668 1 91.38 173 THR A O 1
ATOM 1348 N N . LYS A 1 174 ? 13.734 -8.547 2.77 1 89.81 174 LYS A N 1
ATOM 1349 C CA . LYS A 1 174 ? 13.062 -9.812 3.037 1 89.81 174 LYS A CA 1
ATOM 1350 C C . LYS A 1 174 ? 12.75 -9.969 4.523 1 89.81 174 LYS A C 1
ATOM 1352 O O . LYS A 1 174 ? 13.586 -9.664 5.371 1 89.81 174 LYS A O 1
ATOM 1357 N N . PRO A 1 175 ? 11.578 -10.375 4.828 1 88 175 PRO A N 1
ATOM 1358 C CA . PRO A 1 175 ? 11.219 -10.547 6.238 1 88 175 PRO A CA 1
ATOM 1359 C C . PRO A 1 175 ? 12.125 -11.539 6.961 1 88 175 PRO A C 1
ATOM 1361 O O . PRO A 1 175 ? 12.547 -12.539 6.367 1 88 175 PRO A O 1
ATOM 1364 N N . ALA A 1 176 ? 12.336 -11.328 8.219 1 86.75 176 ALA A N 1
ATOM 1365 C CA . ALA A 1 176 ? 13.258 -12.109 9.031 1 86.75 176 ALA A CA 1
ATOM 1366 C C . ALA A 1 176 ? 12.836 -13.578 9.086 1 86.75 176 ALA A C 1
ATOM 1368 O O . ALA A 1 176 ? 13.688 -14.469 9.102 1 86.75 176 ALA A O 1
ATOM 1369 N N . ASN A 1 177 ? 11.602 -13.773 9.109 1 89.81 177 ASN A N 1
ATOM 1370 C CA . ASN A 1 177 ? 11.117 -15.148 9.211 1 89.81 177 ASN A CA 1
ATOM 1371 C C . ASN A 1 177 ? 11.445 -15.945 7.949 1 89.81 177 ASN A C 1
ATOM 1373 O O . ASN A 1 177 ? 11.68 -17.156 8.016 1 89.81 177 ASN A O 1
ATOM 1377 N N . MET A 1 178 ? 11.438 -15.328 6.871 1 87.44 178 MET A N 1
ATOM 1378 C CA . MET A 1 178 ? 11.797 -16.016 5.633 1 87.44 178 MET A CA 1
ATOM 1379 C C . MET A 1 178 ? 13.281 -16.359 5.617 1 87.44 178 MET A C 1
ATOM 1381 O O . MET A 1 178 ? 13.672 -17.422 5.148 1 87.44 178 MET A O 1
ATOM 1385 N N . LEU A 1 179 ? 14.07 -15.445 6.188 1 87.12 179 LEU A N 1
ATOM 1386 C CA . LEU A 1 179 ? 15.5 -15.719 6.305 1 87.12 179 LEU A CA 1
ATOM 1387 C C . LEU A 1 179 ? 15.75 -16.859 7.281 1 87.12 179 LEU A C 1
ATOM 1389 O O . LEU A 1 179 ? 16.594 -17.734 7.023 1 87.12 179 LEU A O 1
ATOM 1393 N N . ALA A 1 180 ? 15.016 -16.812 8.297 1 91.06 180 ALA A N 1
ATOM 1394 C CA . ALA A 1 180 ? 15.156 -17.859 9.312 1 91.06 180 ALA A CA 1
ATOM 1395 C C . ALA A 1 180 ? 14.766 -19.219 8.75 1 91.06 180 ALA A C 1
ATOM 1397 O O . ALA A 1 180 ? 15.406 -20.234 9.062 1 91.06 180 ALA A O 1
ATOM 1398 N N . TYR A 1 181 ? 13.727 -19.188 7.984 1 89.88 181 TYR A N 1
ATOM 1399 C CA . TYR A 1 181 ? 13.273 -20.422 7.34 1 89.88 181 TYR A CA 1
ATOM 1400 C C . TYR A 1 181 ? 14.375 -21.016 6.473 1 89.88 181 TYR A C 1
ATOM 1402 O O . TYR A 1 181 ? 14.648 -22.219 6.539 1 89.88 181 TYR A O 1
ATOM 1410 N N . GLU A 1 182 ? 14.984 -20.234 5.668 1 86.12 182 GLU A N 1
ATOM 1411 C CA . GLU A 1 182 ? 16.031 -20.688 4.758 1 86.12 182 GLU A CA 1
ATOM 1412 C C . GLU A 1 182 ? 17.188 -21.328 5.523 1 86.12 182 GLU A C 1
ATOM 1414 O O . GLU A 1 182 ? 17.734 -22.344 5.086 1 86.12 182 GLU A O 1
ATOM 1419 N N . LYS A 1 183 ? 17.484 -20.766 6.68 1 90.81 183 LYS A N 1
ATOM 1420 C CA . LYS A 1 183 ? 18.547 -21.312 7.516 1 90.81 183 LYS A CA 1
ATOM 1421 C C . LYS A 1 183 ? 18.094 -22.609 8.188 1 90.81 183 LYS A C 1
ATOM 1423 O O . LYS A 1 183 ? 18.859 -23.578 8.266 1 90.81 183 LYS A O 1
ATOM 1428 N N . TYR A 1 184 ? 16.953 -22.578 8.57 1 93.5 184 TYR A N 1
ATOM 1429 C CA . TYR A 1 184 ? 16.406 -23.703 9.32 1 93.5 184 TYR A CA 1
ATOM 1430 C C . TYR A 1 184 ? 16.359 -24.969 8.469 1 93.5 184 TYR A C 1
ATOM 1432 O O . TYR A 1 184 ? 16.766 -26.047 8.914 1 93.5 184 TYR A O 1
ATOM 1440 N N . VAL A 1 185 ? 15.898 -24.828 7.246 1 91.88 185 VAL A N 1
ATOM 1441 C CA . VAL A 1 185 ? 15.688 -26 6.406 1 91.88 185 VAL A CA 1
ATOM 1442 C C . VAL A 1 185 ? 17.031 -26.594 6.004 1 91.88 185 VAL A C 1
ATOM 1444 O O . VAL A 1 185 ? 17.109 -27.75 5.551 1 91.88 185 VAL A O 1
ATOM 1447 N N . GLN A 1 186 ? 18.094 -25.906 6.25 1 91.12 186 GLN A N 1
ATOM 1448 C CA . GLN A 1 186 ? 19.422 -26.375 5.895 1 91.12 186 GLN A CA 1
ATOM 1449 C C . GLN A 1 186 ? 20.094 -27.078 7.074 1 91.12 186 GLN A C 1
ATOM 1451 O O . GLN A 1 186 ? 21.156 -27.688 6.922 1 91.12 186 GLN A O 1
ATOM 1456 N N . THR A 1 187 ? 19.5 -27.047 8.203 1 92.81 187 THR A N 1
ATOM 1457 C CA . THR A 1 187 ? 20.094 -27.641 9.391 1 92.81 187 THR A CA 1
ATOM 1458 C C . THR A 1 187 ? 20.062 -29.172 9.289 1 92.81 187 THR A C 1
ATOM 1460 O O . THR A 1 187 ? 19.203 -29.734 8.617 1 92.81 187 THR A O 1
ATOM 1463 N N . LYS A 1 188 ? 20.969 -29.781 10.031 1 92.75 188 LYS A N 1
ATOM 1464 C CA . LYS A 1 188 ? 21.031 -31.234 10.086 1 92.75 188 LYS A CA 1
ATOM 1465 C C . LYS A 1 188 ? 19.781 -31.828 10.727 1 92.75 188 LYS A C 1
ATOM 1467 O O . LYS A 1 188 ? 19.297 -32.875 10.312 1 92.75 188 LYS A O 1
ATOM 1472 N N . GLU A 1 189 ? 19.375 -31.156 11.68 1 94.44 189 GLU A N 1
ATOM 1473 C CA . GLU A 1 189 ? 18.188 -31.609 12.383 1 94.44 189 GLU A CA 1
ATOM 1474 C C . GLU A 1 189 ? 16.969 -31.672 11.453 1 94.44 189 GLU A C 1
ATOM 1476 O O . GLU A 1 189 ? 16.219 -32.656 11.461 1 94.44 189 GLU A O 1
ATOM 1481 N N . PHE A 1 190 ? 16.781 -30.656 10.68 1 94.25 190 PHE A N 1
ATOM 1482 C CA . PHE A 1 190 ? 15.664 -30.625 9.75 1 94.25 190 PHE A CA 1
ATOM 1483 C C . PHE A 1 190 ? 15.797 -31.719 8.703 1 94.25 190 PHE A C 1
ATOM 1485 O O . PHE A 1 190 ? 14.852 -32.469 8.461 1 94.25 190 PHE A O 1
ATOM 1492 N N . LYS A 1 191 ? 16.891 -31.828 8.086 1 92.69 191 LYS A N 1
ATOM 1493 C CA . LYS A 1 191 ? 17.141 -32.812 7.039 1 92.69 191 LYS A CA 1
ATOM 1494 C C . LYS A 1 191 ? 16.906 -34.219 7.555 1 92.69 191 LYS A C 1
ATOM 1496 O O . LYS A 1 191 ? 16.312 -35.062 6.855 1 92.69 191 LYS A O 1
ATOM 1501 N N . LYS A 1 192 ? 17.328 -34.438 8.758 1 93.56 192 LYS A N 1
ATOM 1502 C CA . LYS A 1 192 ? 17.094 -35.75 9.367 1 93.56 192 LYS A CA 1
ATOM 1503 C C . LYS A 1 192 ? 15.602 -36 9.562 1 93.56 192 LYS A C 1
ATOM 1505 O O . LYS A 1 192 ? 15.109 -37.094 9.289 1 93.56 192 LYS A O 1
ATOM 1510 N N . ALA A 1 193 ? 14.961 -34.969 9.977 1 93.44 193 ALA A N 1
ATOM 1511 C CA . ALA A 1 193 ? 13.539 -35.094 10.289 1 93.44 193 ALA A CA 1
ATOM 1512 C C . ALA A 1 193 ? 12.734 -35.406 9.031 1 93.44 193 ALA A C 1
ATOM 1514 O O . ALA A 1 193 ? 11.719 -36.125 9.102 1 93.44 193 ALA A O 1
ATOM 1515 N N . VAL A 1 194 ? 13.172 -34.906 7.875 1 90.19 194 VAL A N 1
ATOM 1516 C CA . VAL A 1 194 ? 12.367 -35.062 6.668 1 90.19 194 VAL A CA 1
ATOM 1517 C C . VAL A 1 194 ? 13.039 -36.094 5.738 1 90.19 194 VAL A C 1
ATOM 1519 O O . VAL A 1 194 ? 12.664 -36.188 4.566 1 90.19 194 VAL A O 1
ATOM 1522 N N . HIS A 1 195 ? 14.031 -36.75 6.242 1 90.56 195 HIS A N 1
ATOM 1523 C CA . HIS A 1 195 ? 14.703 -37.875 5.605 1 90.56 195 HIS A CA 1
ATOM 1524 C C . HIS A 1 195 ? 15.453 -37.438 4.352 1 90.56 195 HIS A C 1
ATOM 1526 O O . HIS A 1 195 ? 15.406 -38.125 3.328 1 90.56 195 HIS A O 1
ATOM 1532 N N . ILE A 1 196 ? 16.062 -36.344 4.469 1 88.81 196 ILE A N 1
ATOM 1533 C CA . ILE A 1 196 ? 16.953 -35.844 3.426 1 88.81 196 ILE A CA 1
ATOM 1534 C C . ILE A 1 196 ? 18.391 -36.156 3.779 1 88.81 196 ILE A C 1
ATOM 1536 O O . ILE A 1 196 ? 18.812 -36 4.93 1 88.81 196 ILE A O 1
ATOM 1540 N N . GLY A 1 197 ? 19.094 -36.719 2.836 1 85.12 197 GLY A N 1
ATOM 1541 C CA . GLY A 1 197 ? 20.484 -37.062 3.076 1 85.12 197 GLY A CA 1
ATOM 1542 C C . GLY A 1 197 ? 21.344 -35.844 3.389 1 85.12 197 GLY A C 1
ATOM 1543 O O . GLY A 1 197 ? 21.062 -34.75 2.895 1 85.12 197 GLY A O 1
ATOM 1544 N N . ASP A 1 198 ? 22.375 -35.969 4.059 1 83.44 198 ASP A N 1
ATOM 1545 C CA . ASP A 1 198 ? 23.234 -34.906 4.555 1 83.44 198 ASP A CA 1
ATOM 1546 C C . ASP A 1 198 ? 23.938 -34.188 3.402 1 83.44 198 ASP A C 1
ATOM 1548 O O . ASP A 1 198 ? 24.234 -33 3.5 1 83.44 198 ASP A O 1
ATOM 1552 N N . SER A 1 199 ? 24.141 -34.844 2.402 1 83.69 199 SER A N 1
ATOM 1553 C CA . SER A 1 199 ? 24.953 -34.281 1.328 1 83.69 199 SER A CA 1
ATOM 1554 C C . SER A 1 199 ? 24.125 -33.406 0.396 1 83.69 199 SER A C 1
ATOM 1556 O O . SER A 1 199 ? 24.672 -32.625 -0.402 1 83.69 199 SER A O 1
ATOM 1558 N N . VAL A 1 200 ? 22.859 -33.5 0.551 1 85.5 200 VAL A N 1
ATOM 1559 C CA . VAL A 1 200 ? 21.984 -32.75 -0.333 1 85.5 200 VAL A CA 1
ATOM 1560 C C . VAL A 1 200 ? 21.906 -31.297 0.148 1 85.5 200 VAL A C 1
ATOM 1562 O O . VAL A 1 200 ? 21.703 -31.031 1.338 1 85.5 200 VAL A O 1
ATOM 1565 N N . VAL A 1 201 ? 22.172 -30.422 -0.784 1 85.69 201 VAL A N 1
ATOM 1566 C CA . VAL A 1 201 ? 22.172 -29 -0.455 1 85.69 201 VAL A CA 1
ATOM 1567 C C . VAL A 1 201 ? 20.891 -28.359 -0.979 1 85.69 201 VAL A C 1
ATOM 1569 O O . VAL A 1 201 ? 20.5 -28.578 -2.127 1 85.69 201 VAL A O 1
ATOM 1572 N N . PHE A 1 202 ? 20.234 -27.594 -0.102 1 87.88 202 PHE A N 1
ATOM 1573 C CA . PHE A 1 202 ? 18.984 -26.906 -0.435 1 87.88 202 PHE A CA 1
ATOM 1574 C C . PHE A 1 202 ? 19.203 -25.891 -1.55 1 87.88 202 PHE A C 1
ATOM 1576 O O . PHE A 1 202 ? 20.125 -25.078 -1.481 1 87.88 202 PHE A O 1
ATOM 1583 N N . GLU A 1 203 ? 18.422 -25.953 -2.629 1 83.56 203 GLU A N 1
ATOM 1584 C CA . GLU A 1 203 ? 18.375 -25.047 -3.775 1 83.56 203 GLU A CA 1
ATOM 1585 C C . GLU A 1 203 ? 19.75 -24.922 -4.43 1 83.56 203 GLU A C 1
ATOM 1587 O O . GLU A 1 203 ? 20.172 -23.844 -4.828 1 83.56 203 GLU A O 1
ATOM 1592 N N . GLN A 1 204 ? 20.453 -25.953 -4.496 1 77.94 204 GLN A N 1
ATOM 1593 C CA . GLN A 1 204 ? 21.812 -25.984 -5.023 1 77.94 204 GLN A CA 1
ATOM 1594 C C . GLN A 1 204 ? 21.828 -25.656 -6.512 1 77.94 204 GLN A C 1
ATOM 1596 O O . GLN A 1 204 ? 22.766 -25.016 -7.004 1 77.94 204 GLN A O 1
ATOM 1601 N N . ASP A 1 205 ? 20.844 -25.938 -7.242 1 80.38 205 ASP A N 1
ATOM 1602 C CA . ASP A 1 205 ? 20.875 -25.844 -8.695 1 80.38 205 ASP A CA 1
ATOM 1603 C C . ASP A 1 205 ? 19.875 -24.797 -9.188 1 80.38 205 ASP A C 1
ATOM 1605 O O . ASP A 1 205 ? 19.297 -24.953 -10.273 1 80.38 205 ASP A O 1
ATOM 1609 N N . MET A 1 206 ? 19.656 -23.859 -8.391 1 79.69 206 MET A N 1
ATOM 1610 C CA . MET A 1 206 ? 18.625 -22.891 -8.734 1 79.69 206 MET A CA 1
ATOM 1611 C C . MET A 1 206 ? 18.953 -22.188 -10.047 1 79.69 206 MET A C 1
ATOM 1613 O O . MET A 1 206 ? 18.062 -21.891 -10.844 1 79.69 206 MET A O 1
ATOM 1617 N N . PHE A 1 207 ? 20.172 -21.938 -10.258 1 79.44 207 PHE A N 1
ATOM 1618 C CA . PHE A 1 207 ? 20.578 -21.266 -11.484 1 79.44 207 PHE A CA 1
ATOM 1619 C C . PHE A 1 207 ? 20.328 -22.141 -12.703 1 79.44 207 PHE A C 1
ATOM 1621 O O . PHE A 1 207 ? 19.859 -21.672 -13.734 1 79.44 207 PHE A O 1
ATOM 1628 N N . ALA A 1 208 ? 20.641 -23.391 -12.547 1 83.94 208 ALA A N 1
ATOM 1629 C CA . ALA A 1 208 ? 20.406 -24.344 -13.641 1 83.94 208 ALA A CA 1
ATOM 1630 C C . ALA A 1 208 ? 18.906 -24.453 -13.938 1 83.94 208 ALA A C 1
ATOM 1632 O O . ALA A 1 208 ? 18.516 -24.578 -15.102 1 83.94 208 ALA A O 1
ATOM 1633 N N . VAL A 1 209 ? 18.172 -24.438 -12.93 1 86.56 209 VAL A N 1
ATOM 1634 C CA . VAL A 1 209 ? 16.734 -24.484 -13.094 1 86.56 209 VAL A CA 1
ATOM 1635 C C . VAL A 1 209 ? 16.25 -23.266 -13.859 1 86.56 209 VAL A C 1
ATOM 1637 O O . VAL A 1 209 ? 15.508 -23.391 -14.836 1 86.56 209 VAL A O 1
ATOM 1640 N N . MET A 1 210 ? 16.688 -22.125 -13.391 1 82.94 210 MET A N 1
ATOM 1641 C CA . MET A 1 210 ? 16.281 -20.875 -14.031 1 82.94 210 MET A CA 1
ATOM 1642 C C . MET A 1 210 ? 16.703 -20.859 -15.5 1 82.94 210 MET A C 1
ATOM 1644 O O . MET A 1 210 ? 15.906 -20.484 -16.375 1 82.94 210 MET A O 1
ATOM 1648 N N . PHE A 1 211 ? 17.891 -21.312 -15.727 1 82.94 211 PHE A N 1
ATOM 1649 C CA . PHE A 1 211 ? 18.406 -21.312 -17.094 1 82.94 211 PHE A CA 1
ATOM 1650 C C . PHE A 1 211 ? 17.641 -22.297 -17.953 1 82.94 211 PHE A C 1
ATOM 1652 O O . PHE A 1 211 ? 17.406 -22.031 -19.141 1 82.94 211 PHE A O 1
ATOM 1659 N N . GLY A 1 212 ? 17.375 -23.375 -17.406 1 86 212 GLY A N 1
ATOM 1660 C CA . GLY A 1 212 ? 16.625 -24.391 -18.141 1 86 212 GLY A CA 1
ATOM 1661 C C . GLY A 1 212 ? 15.25 -23.906 -18.562 1 86 212 GLY A C 1
ATOM 1662 O O . GLY A 1 212 ? 14.734 -24.312 -19.609 1 86 212 GLY A O 1
ATOM 1663 N N . LEU A 1 213 ? 14.719 -22.953 -17.781 1 88.38 213 LEU A N 1
ATOM 1664 C CA . LEU A 1 213 ? 13.344 -22.531 -18.016 1 88.38 213 LEU A CA 1
ATOM 1665 C C . LEU A 1 213 ? 13.305 -21.156 -18.688 1 88.38 213 LEU A C 1
ATOM 1667 O O . LEU A 1 213 ? 12.258 -20.516 -18.75 1 88.38 213 LEU A O 1
ATOM 1671 N N . LEU A 1 214 ? 14.383 -20.719 -19.219 1 84.62 214 LEU A N 1
ATOM 1672 C CA . LEU A 1 214 ? 14.5 -19.375 -19.797 1 84.62 214 LEU A CA 1
ATOM 1673 C C . LEU A 1 214 ? 13.461 -19.172 -20.891 1 84.62 214 LEU A C 1
ATOM 1675 O O . LEU A 1 214 ? 12.906 -18.078 -21.031 1 84.62 214 LEU A O 1
ATOM 1679 N N . ASN A 1 215 ? 13.25 -20.219 -21.625 1 82.19 215 ASN A N 1
ATOM 1680 C CA . ASN A 1 215 ? 12.32 -20.094 -22.734 1 82.19 215 ASN A CA 1
ATOM 1681 C C . ASN A 1 215 ? 10.867 -20.156 -22.281 1 82.19 215 ASN A C 1
ATOM 1683 O O . ASN A 1 215 ? 9.961 -19.828 -23.047 1 82.19 215 ASN A O 1
ATOM 1687 N N . ASP A 1 216 ? 10.695 -20.484 -21.062 1 89.44 216 ASP A N 1
ATOM 1688 C CA . ASP A 1 216 ? 9.328 -20.656 -20.562 1 89.44 216 ASP A CA 1
ATOM 1689 C C . ASP A 1 216 ? 8.781 -19.328 -20.031 1 89.44 216 ASP A C 1
ATOM 1691 O O . ASP A 1 216 ? 7.574 -19.078 -20.078 1 89.44 216 ASP A O 1
ATOM 1695 N N . TYR A 1 217 ? 9.617 -18.5 -19.562 1 89.06 217 TYR A N 1
ATOM 1696 C CA . TYR A 1 217 ? 9.211 -17.281 -18.859 1 89.06 217 TYR A CA 1
ATOM 1697 C C . TYR A 1 217 ? 8.305 -16.422 -19.734 1 89.06 217 TYR A C 1
ATOM 1699 O O . TYR A 1 217 ? 7.309 -15.875 -19.266 1 89.06 217 TYR A O 1
ATOM 1707 N N . LEU A 1 218 ? 8.641 -16.344 -20.969 1 90.5 218 LEU A N 1
ATOM 1708 C CA . LEU A 1 218 ? 7.895 -15.438 -21.828 1 90.5 218 LEU A CA 1
ATOM 1709 C C . LEU A 1 218 ? 6.871 -16.188 -22.656 1 90.5 218 LEU A C 1
ATOM 1711 O O . LEU A 1 218 ? 6.184 -15.594 -23.484 1 90.5 218 LEU A O 1
ATOM 1715 N N . ALA A 1 219 ? 6.773 -17.516 -22.438 1 90.75 219 ALA A N 1
ATOM 1716 C CA . ALA A 1 219 ? 5.785 -18.297 -23.172 1 90.75 219 ALA A CA 1
ATOM 1717 C C . ALA A 1 219 ? 4.371 -17.984 -22.703 1 90.75 219 ALA A C 1
ATOM 1719 O O . ALA A 1 219 ? 4.145 -17.781 -21.5 1 90.75 219 ALA A O 1
ATOM 1720 N N . ASN A 1 220 ? 3.477 -17.891 -23.656 1 93.31 220 ASN A N 1
ATOM 1721 C CA . ASN A 1 220 ? 2.066 -17.688 -23.344 1 93.31 220 ASN A CA 1
ATOM 1722 C C . ASN A 1 220 ? 1.354 -19 -23.062 1 93.31 220 ASN A C 1
ATOM 1724 O O . ASN A 1 220 ? 1.404 -19.922 -23.891 1 93.31 220 ASN A O 1
ATOM 1728 N N . ILE A 1 221 ? 0.685 -19.125 -21.906 1 96 221 ILE A N 1
ATOM 1729 C CA . ILE A 1 221 ? 0 -20.359 -21.578 1 96 221 ILE A CA 1
ATOM 1730 C C . ILE A 1 221 ? -1.491 -20.094 -21.391 1 96 221 ILE A C 1
ATOM 1732 O O . ILE A 1 221 ? -2.156 -20.781 -20.609 1 96 221 ILE A O 1
ATOM 1736 N N . ASP A 1 222 ? -2.02 -19.078 -22.031 1 97.5 222 ASP A N 1
ATOM 1737 C CA . ASP A 1 222 ? -3.412 -18.656 -21.891 1 97.5 222 ASP A CA 1
ATOM 1738 C C . ASP A 1 222 ? -4.363 -19.781 -22.297 1 97.5 222 ASP A C 1
ATOM 1740 O O . ASP A 1 222 ? -5.383 -20.016 -21.656 1 97.5 222 ASP A O 1
ATOM 1744 N N . ALA A 1 223 ? -4.043 -20.438 -23.359 1 97.25 223 ALA A N 1
ATOM 1745 C CA . ALA A 1 223 ? -4.914 -21.5 -23.859 1 97.25 223 ALA A CA 1
ATOM 1746 C C . ALA A 1 223 ? -5.09 -22.609 -22.828 1 97.25 223 ALA A C 1
ATOM 1748 O O . A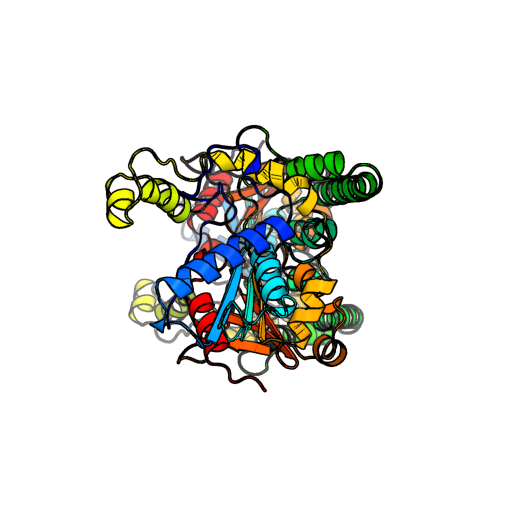LA A 1 223 ? -6.195 -23.109 -22.641 1 97.25 223 ALA A O 1
ATOM 1749 N N . GLU A 1 224 ? -3.977 -22.969 -22.188 1 96.81 224 GLU A N 1
ATOM 1750 C CA . GLU A 1 224 ? -4.043 -23.984 -21.141 1 96.81 224 GLU A CA 1
ATOM 1751 C C . GLU A 1 224 ? -4.918 -23.516 -19.984 1 96.81 224 GLU A C 1
ATOM 1753 O O . GLU A 1 224 ? -5.734 -24.297 -19.469 1 96.81 224 GLU A O 1
ATOM 1758 N N . ILE A 1 225 ? -4.77 -22.297 -19.609 1 98.06 225 ILE A N 1
ATOM 1759 C CA . ILE A 1 225 ? -5.539 -21.75 -18.5 1 98.06 225 ILE A CA 1
ATOM 1760 C C . ILE A 1 225 ? -7.023 -21.719 -18.859 1 98.06 225 ILE A C 1
ATOM 1762 O O . ILE A 1 225 ? -7.867 -22.094 -18.047 1 98.06 225 ILE A O 1
ATOM 1766 N N . GLU A 1 226 ? -7.355 -21.297 -20.078 1 98.44 226 GLU A N 1
ATOM 1767 C CA . GLU A 1 226 ? -8.734 -21.219 -20.531 1 98.44 226 GLU A CA 1
ATOM 1768 C C . GLU A 1 226 ? -9.398 -22.594 -20.531 1 98.44 226 GLU A C 1
ATOM 1770 O O . GLU A 1 226 ? -10.547 -22.75 -20.109 1 98.44 226 GLU A O 1
ATOM 1775 N N . ASP A 1 227 ? -8.648 -23.625 -20.938 1 97.38 227 ASP A N 1
ATOM 1776 C CA . ASP A 1 227 ? -9.148 -25 -20.875 1 97.38 227 ASP A CA 1
ATOM 1777 C C . ASP A 1 227 ? -9.5 -25.391 -19.438 1 97.38 227 ASP A C 1
ATOM 1779 O O . ASP A 1 227 ? -10.547 -26 -19.203 1 97.38 227 ASP A O 1
ATOM 1783 N N . LEU A 1 228 ? -8.656 -25.047 -18.578 1 97.38 228 LEU A N 1
ATOM 1784 C CA . LEU A 1 228 ? -8.82 -25.438 -17.188 1 97.38 228 LEU A CA 1
ATOM 1785 C C . LEU A 1 228 ? -9.977 -24.688 -16.531 1 97.38 228 LEU A C 1
ATOM 1787 O O . LEU A 1 228 ? -10.68 -25.234 -15.688 1 97.38 228 LEU A O 1
ATOM 1791 N N . LEU A 1 229 ? -10.125 -23.422 -16.891 1 98.06 229 LEU A N 1
ATOM 1792 C CA . LEU A 1 229 ? -11.242 -22.625 -16.391 1 98.06 229 LEU A CA 1
ATOM 1793 C C . LEU A 1 229 ? -12.578 -23.234 -16.812 1 98.06 229 LEU A C 1
ATOM 1795 O O . LEU A 1 229 ? -13.57 -23.125 -16.078 1 98.06 229 LEU A O 1
ATOM 1799 N N . ASP A 1 230 ? -12.617 -23.906 -17.953 1 97.56 230 ASP A N 1
ATOM 1800 C CA . ASP A 1 230 ? -13.844 -24.5 -18.469 1 97.56 230 ASP A CA 1
ATOM 1801 C C . ASP A 1 230 ? -14.109 -25.859 -17.828 1 97.56 230 ASP A C 1
ATOM 1803 O O . ASP A 1 230 ? -15.188 -26.438 -18.016 1 97.56 230 ASP A O 1
ATOM 1807 N N . THR A 1 231 ? -13.164 -26.328 -17.078 1 95.62 231 THR A N 1
ATOM 1808 C CA . THR A 1 231 ? -13.242 -27.734 -16.688 1 95.62 231 THR A CA 1
ATOM 1809 C C . THR A 1 231 ? -13.273 -27.875 -15.172 1 95.62 231 THR A C 1
ATOM 1811 O O . THR A 1 231 ? -14.008 -28.719 -14.641 1 95.62 231 THR A O 1
ATOM 1814 N N . TYR A 1 232 ? -12.484 -27.078 -14.477 1 96.12 232 TYR A N 1
ATOM 1815 C CA . TYR A 1 232 ? -12.297 -27.281 -13.047 1 96.12 232 TYR A CA 1
ATOM 1816 C C . TYR A 1 232 ? -12.68 -26.047 -12.258 1 96.12 232 TYR A C 1
ATOM 1818 O O . TYR A 1 232 ? -12.898 -24.969 -12.836 1 96.12 232 TYR A O 1
ATOM 1826 N N . LYS A 1 233 ? -12.781 -26.25 -10.93 1 96.88 233 LYS A N 1
ATOM 1827 C CA . LYS A 1 233 ? -12.773 -25.094 -10.023 1 96.88 233 LYS A CA 1
ATOM 1828 C C . LYS A 1 233 ? -11.398 -24.438 -9.992 1 96.88 233 LYS A C 1
ATOM 1830 O O . LYS A 1 233 ? -10.375 -25.109 -9.828 1 96.88 233 LYS A O 1
ATOM 1835 N N . VAL A 1 234 ? -11.391 -23.094 -10.18 1 98.19 234 VAL A N 1
ATOM 1836 C CA . VAL A 1 234 ? -10.102 -22.406 -10.25 1 98.19 234 VAL A CA 1
ATOM 1837 C C . VAL A 1 234 ? -10.094 -21.219 -9.297 1 98.19 234 VAL A C 1
ATOM 1839 O O . VAL A 1 234 ? -11.078 -20.484 -9.211 1 98.19 234 VAL A O 1
ATOM 1842 N N . LEU A 1 235 ? -9.039 -21.031 -8.555 1 98.25 235 LEU A N 1
ATOM 1843 C CA . LEU A 1 235 ? -8.797 -19.891 -7.691 1 98.25 235 LEU A CA 1
ATOM 1844 C C . LEU A 1 235 ? -7.547 -19.141 -8.133 1 98.25 235 LEU A C 1
ATOM 1846 O O . LEU A 1 235 ? -6.457 -19.703 -8.188 1 98.25 235 LEU A O 1
ATOM 1850 N N . PHE A 1 236 ? -7.73 -17.906 -8.523 1 98.5 236 PHE A N 1
ATOM 1851 C CA . PHE A 1 236 ? -6.633 -16.953 -8.625 1 98.5 236 PHE A CA 1
ATOM 1852 C C . PHE A 1 236 ? -6.594 -16.047 -7.395 1 98.5 236 PHE A C 1
ATOM 1854 O O . PHE A 1 236 ? -7.621 -15.492 -6.992 1 98.5 236 PHE A O 1
ATOM 1861 N N . TYR A 1 237 ? -5.469 -15.867 -6.773 1 98.25 237 TYR A N 1
ATOM 1862 C CA . TYR A 1 237 ? -5.398 -14.883 -5.703 1 98.25 237 TYR A CA 1
ATOM 1863 C C . TYR A 1 237 ? -4.137 -14.039 -5.816 1 98.25 237 TYR A C 1
ATOM 1865 O O . TYR A 1 237 ? -3.105 -14.516 -6.297 1 98.25 237 TYR A O 1
ATOM 1873 N N . TYR A 1 238 ? -4.289 -12.773 -5.395 1 97.19 238 TYR A N 1
ATOM 1874 C CA . TYR A 1 238 ? -3.268 -11.742 -5.523 1 97.19 238 TYR A CA 1
ATOM 1875 C C . TYR A 1 238 ? -3.076 -10.992 -4.211 1 97.19 238 TYR A C 1
ATOM 1877 O O . TYR A 1 238 ? -3.996 -10.922 -3.391 1 97.19 238 TYR A O 1
ATOM 1885 N N . GLY A 1 239 ? -1.876 -10.539 -4.031 1 97.94 239 GLY A N 1
ATOM 1886 C CA . GLY A 1 239 ? -1.664 -9.633 -2.92 1 97.94 239 GLY A CA 1
ATOM 1887 C C . GLY A 1 239 ? -1.876 -8.172 -3.291 1 97.94 239 GLY A C 1
ATOM 1888 O O . GLY A 1 239 ? -1.385 -7.715 -4.324 1 97.94 239 GLY A O 1
ATOM 1889 N N . GLN A 1 240 ? -2.537 -7.453 -2.445 1 98.06 240 GLN A N 1
ATOM 1890 C CA . GLN A 1 240 ? -2.824 -6.035 -2.635 1 98.06 240 GLN A CA 1
ATOM 1891 C C . GLN A 1 240 ? -1.537 -5.23 -2.799 1 98.06 240 GLN A C 1
ATOM 1893 O O . GLN A 1 240 ? -1.496 -4.266 -3.566 1 98.06 240 GLN A O 1
ATOM 1898 N N . MET A 1 241 ? -0.535 -5.66 -2.129 1 98.25 241 MET A N 1
ATOM 1899 C CA . MET A 1 241 ? 0.687 -4.867 -2.037 1 98.25 241 MET A CA 1
ATOM 1900 C C . MET A 1 241 ? 1.836 -5.547 -2.773 1 98.25 241 MET A C 1
ATOM 1902 O O . MET A 1 241 ? 3.004 -5.301 -2.473 1 98.25 241 MET A O 1
ATOM 1906 N N . ASP A 1 242 ? 1.506 -6.438 -3.678 1 98.06 242 ASP A N 1
ATOM 1907 C CA . ASP A 1 242 ? 2.506 -7.098 -4.508 1 98.06 242 ASP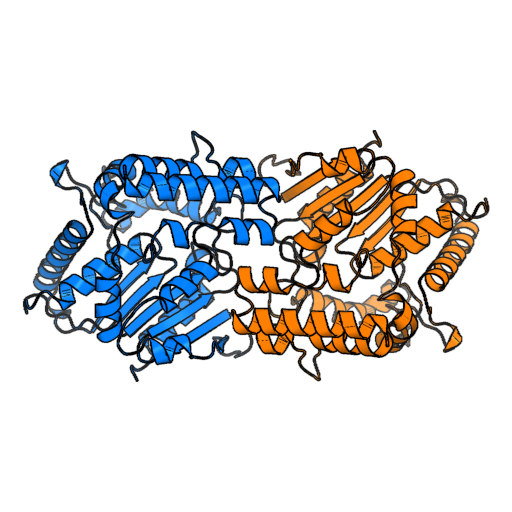 A CA 1
ATOM 1908 C C . ASP A 1 242 ? 3.172 -6.109 -5.461 1 98.06 242 ASP A C 1
ATOM 1910 O O . ASP A 1 242 ? 2.545 -5.629 -6.406 1 98.06 242 ASP A O 1
ATOM 1914 N N . SER A 1 243 ? 4.453 -5.867 -5.258 1 97.44 243 SER A N 1
ATOM 1915 C CA . SER A 1 243 ? 5.152 -4.875 -6.066 1 97.44 243 SER A CA 1
ATOM 1916 C C . SER A 1 243 ? 5.766 -5.508 -7.312 1 97.44 243 SER A C 1
ATOM 1918 O O . SER A 1 243 ? 6.18 -4.801 -8.234 1 97.44 243 SER A O 1
ATOM 1920 N N . LEU A 1 244 ? 5.82 -6.789 -7.328 1 96.44 244 LEU A N 1
ATOM 1921 C CA . LEU A 1 244 ? 6.34 -7.5 -8.492 1 96.44 244 LEU A CA 1
ATOM 1922 C C . LEU A 1 244 ? 5.25 -7.699 -9.539 1 96.44 244 LEU A C 1
ATOM 1924 O O . LEU A 1 244 ? 5.445 -7.383 -10.719 1 96.44 244 LEU A O 1
ATOM 1928 N N . PHE A 1 245 ? 4.16 -8.203 -9.078 1 96.88 245 PHE A N 1
ATOM 1929 C CA . PHE A 1 245 ? 2.961 -8.391 -9.883 1 96.88 245 PHE A CA 1
ATOM 1930 C C . PHE A 1 245 ? 1.769 -7.676 -9.266 1 96.88 245 PHE A C 1
ATOM 1932 O O . PHE A 1 245 ? 0.94 -8.297 -8.602 1 96.88 245 PHE A O 1
ATOM 1939 N N . PRO A 1 246 ? 1.634 -6.383 -9.609 1 97.75 246 PRO A N 1
ATOM 1940 C CA . PRO A 1 246 ? 0.496 -5.676 -9.023 1 97.75 246 PRO A CA 1
ATOM 1941 C C . PRO A 1 246 ? -0.837 -6.367 -9.297 1 97.75 246 PRO A C 1
ATOM 1943 O O . PRO A 1 246 ? -1.062 -6.859 -10.406 1 97.75 246 PRO A O 1
ATOM 1946 N N . ALA A 1 247 ? -1.672 -6.367 -8.305 1 98.06 247 ALA A N 1
ATOM 1947 C CA . ALA A 1 247 ? -2.971 -7.023 -8.406 1 98.06 247 ALA A CA 1
ATOM 1948 C C . ALA A 1 247 ? -3.777 -6.465 -9.578 1 98.06 247 ALA A C 1
ATOM 1950 O O . ALA A 1 247 ? -4.512 -7.199 -10.242 1 98.06 247 ALA A O 1
ATOM 1951 N N . VAL A 1 248 ? -3.648 -5.18 -9.867 1 97.94 248 VAL A N 1
ATOM 1952 C CA . VAL A 1 248 ? -4.414 -4.527 -10.93 1 97.94 248 VAL A CA 1
ATOM 1953 C C . VAL A 1 248 ? -4.105 -5.191 -12.266 1 97.94 248 VAL A C 1
ATOM 1955 O O . VAL A 1 248 ? -5 -5.371 -13.094 1 97.94 248 VAL A O 1
ATOM 1958 N N . HIS A 1 249 ? -2.885 -5.59 -12.477 1 97.69 249 HIS A N 1
ATOM 1959 C CA . HIS A 1 249 ? -2.49 -6.211 -13.734 1 97.69 249 HIS A CA 1
ATOM 1960 C C . HIS A 1 249 ? -2.951 -7.664 -13.805 1 97.69 249 HIS A C 1
ATOM 1962 O O . HIS A 1 249 ? -3.363 -8.141 -14.859 1 97.69 249 HIS A O 1
ATOM 1968 N N . GLN A 1 250 ? -2.832 -8.305 -12.688 1 97.5 250 GLN A N 1
ATOM 1969 C CA . GLN A 1 250 ? -3.275 -9.695 -12.633 1 97.5 250 GLN A CA 1
ATOM 1970 C C . GLN A 1 250 ? -4.781 -9.797 -12.844 1 97.5 250 GLN A C 1
ATOM 1972 O O . GLN A 1 250 ? -5.258 -10.695 -13.539 1 97.5 250 GLN A O 1
ATOM 1977 N N . LYS A 1 251 ? -5.484 -8.906 -12.242 1 97.44 251 LYS A N 1
ATOM 1978 C CA . LYS A 1 251 ? -6.93 -8.852 -12.438 1 97.44 251 LYS A CA 1
ATOM 1979 C C . LYS A 1 251 ? -7.277 -8.57 -13.898 1 97.44 251 LYS A C 1
ATOM 1981 O O . LYS A 1 251 ? -8.211 -9.164 -14.445 1 97.44 251 LYS A O 1
ATOM 1986 N N . ALA A 1 252 ? -6.574 -7.629 -14.484 1 97.12 252 ALA A N 1
ATOM 1987 C CA . ALA A 1 252 ? -6.801 -7.328 -15.891 1 97.12 252 ALA A CA 1
ATOM 1988 C C . ALA A 1 252 ? -6.543 -8.555 -16.766 1 97.12 252 ALA A C 1
ATOM 1990 O O . ALA A 1 252 ? -7.301 -8.82 -17.703 1 97.12 252 ALA A O 1
ATOM 1991 N N . PHE A 1 253 ? -5.504 -9.273 -16.469 1 97.69 253 PHE A N 1
ATOM 1992 C CA . PHE A 1 253 ? -5.195 -10.5 -17.188 1 97.69 253 PHE A CA 1
ATOM 1993 C C . PHE A 1 253 ? -6.348 -11.492 -17.094 1 97.69 253 PHE A C 1
ATOM 1995 O O . PHE A 1 253 ? -6.785 -12.047 -18.109 1 97.69 253 PHE A O 1
ATOM 2002 N N . ALA A 1 254 ? -6.797 -11.711 -15.867 1 98 254 ALA A N 1
ATOM 2003 C CA . ALA A 1 254 ? -7.891 -12.664 -15.68 1 98 254 ALA A CA 1
ATOM 2004 C C . ALA A 1 254 ? -9.086 -12.312 -16.562 1 98 254 ALA A C 1
ATOM 2006 O O . ALA A 1 254 ? -9.742 -13.195 -17.109 1 98 254 ALA A O 1
ATOM 2007 N N . ARG A 1 255 ? -9.375 -11.078 -16.734 1 97.62 255 ARG A N 1
ATOM 2008 C CA . ARG A 1 255 ? -10.516 -10.617 -17.5 1 97.62 255 ARG A CA 1
ATOM 2009 C C . ARG A 1 255 ? -10.234 -10.719 -19 1 97.62 255 ARG A C 1
ATOM 2011 O O . ARG A 1 255 ? -11.156 -10.648 -19.812 1 97.62 255 ARG A O 1
ATOM 2018 N N . SER A 1 256 ? -8.992 -10.836 -19.391 1 97.69 256 SER A N 1
ATOM 2019 C CA . SER A 1 256 ? -8.641 -10.922 -20.797 1 97.69 256 SER A CA 1
ATOM 2020 C C . SER A 1 256 ? -8.789 -12.352 -21.312 1 97.69 256 SER A C 1
ATOM 2022 O O . SER A 1 256 ? -8.773 -12.586 -22.531 1 97.69 256 SER A O 1
ATOM 2024 N N . LEU A 1 257 ? -8.898 -13.312 -20.438 1 98.12 257 LEU A N 1
ATOM 2025 C CA . LEU A 1 257 ? -9 -14.719 -20.812 1 98.12 257 LEU A CA 1
ATOM 2026 C C . LEU A 1 257 ? -10.352 -15.008 -21.453 1 98.12 257 LEU A C 1
ATOM 2028 O O . LEU A 1 257 ? -11.359 -14.383 -21.094 1 98.12 257 LEU A O 1
ATOM 2032 N N . ASN A 1 258 ? -10.32 -15.953 -22.391 1 98.25 258 ASN A N 1
ATOM 2033 C CA . ASN A 1 258 ? -11.547 -16.359 -23.062 1 98.25 258 ASN A CA 1
ATOM 2034 C C . ASN A 1 258 ? -11.93 -17.797 -22.703 1 98.25 258 ASN A C 1
ATOM 2036 O O . ASN A 1 258 ? -11.203 -18.734 -23.047 1 98.25 258 ASN A O 1
ATOM 2040 N N . TRP A 1 259 ? -13 -18 -22.094 1 97.94 259 TRP A N 1
ATOM 2041 C CA . TRP A 1 259 ? -13.586 -19.281 -21.656 1 97.94 259 TRP A CA 1
ATOM 2042 C C . TRP A 1 259 ? -15.102 -19.172 -21.562 1 97.94 259 TRP A C 1
ATOM 2044 O O . TRP A 1 259 ? -15.68 -18.109 -21.812 1 97.94 259 TRP A O 1
ATOM 2054 N N . THR A 1 260 ? -15.797 -20.172 -21.25 1 97.94 260 THR A N 1
ATOM 2055 C CA . THR A 1 260 ? -17.25 -20.219 -21.328 1 97.94 260 THR A CA 1
ATOM 2056 C C . THR A 1 260 ? -17.875 -19.234 -20.344 1 97.94 260 THR A C 1
ATOM 2058 O O . THR A 1 260 ? -18.969 -18.703 -20.609 1 97.94 260 THR A O 1
ATOM 2061 N N . GLY A 1 261 ? -17.234 -18.922 -19.266 1 97.56 261 GLY A N 1
ATOM 2062 C CA . GLY A 1 261 ? -17.781 -18.031 -18.266 1 97.56 261 GLY A CA 1
ATOM 2063 C C . GLY A 1 261 ? -17.219 -16.625 -18.344 1 97.56 261 GLY A C 1
ATOM 2064 O O . GLY A 1 261 ? -17.406 -15.812 -17.422 1 97.56 261 GLY A O 1
ATOM 2065 N N . SER A 1 262 ? -16.531 -16.266 -19.422 1 97.5 262 SER A N 1
ATOM 2066 C CA . SER A 1 262 ? -15.781 -15.008 -19.516 1 97.5 262 SER A CA 1
ATOM 2067 C C . SER A 1 262 ? -16.703 -13.805 -19.391 1 97.5 262 SER A C 1
ATOM 2069 O O . SER A 1 262 ? -16.391 -12.852 -18.672 1 97.5 262 SER A O 1
ATOM 2071 N N . ASP A 1 263 ? -17.812 -13.789 -20.078 1 97.44 263 ASP A N 1
ATOM 2072 C CA . ASP A 1 263 ? -18.734 -12.656 -20.031 1 97.44 263 ASP A CA 1
ATOM 2073 C C . ASP A 1 263 ? -19.297 -12.453 -18.625 1 97.44 263 ASP A C 1
ATOM 2075 O O . ASP A 1 263 ? -19.375 -11.328 -18.141 1 97.44 263 ASP A O 1
ATOM 2079 N N . VAL A 1 264 ? -19.656 -13.578 -18.016 1 97.62 264 VAL A N 1
ATOM 2080 C CA . VAL A 1 264 ? -20.188 -13.516 -16.656 1 97.62 264 VAL A CA 1
ATOM 2081 C C . VAL A 1 264 ? -19.125 -12.945 -15.727 1 97.62 264 VAL A C 1
ATOM 2083 O O . VAL A 1 264 ? -19.406 -12.102 -14.875 1 97.62 264 VAL A O 1
ATOM 2086 N N . PHE A 1 265 ? -17.938 -13.344 -15.914 1 97.88 265 PHE A N 1
ATOM 2087 C CA . PHE A 1 265 ? -16.844 -12.914 -15.047 1 97.88 265 PHE A CA 1
ATOM 2088 C C . PHE A 1 265 ? -16.547 -11.43 -15.234 1 97.88 265 PHE A C 1
ATOM 2090 O O . PHE A 1 265 ? -16.359 -10.703 -14.266 1 97.88 265 PHE A O 1
ATOM 2097 N N . ARG A 1 266 ? -16.453 -10.977 -16.469 1 96.94 266 ARG A N 1
ATOM 2098 C CA . ARG A 1 266 ? -16.141 -9.586 -16.781 1 96.94 266 ARG A CA 1
ATOM 2099 C C . ARG A 1 266 ? -17.219 -8.648 -16.234 1 96.94 266 ARG A C 1
ATOM 2101 O O . ARG A 1 266 ? -16.938 -7.48 -15.953 1 96.94 266 ARG A O 1
ATOM 2108 N N . ASN A 1 267 ? -18.406 -9.156 -16 1 95.5 267 ASN A N 1
ATOM 2109 C CA . ASN A 1 267 ? -19.516 -8.328 -15.531 1 95.5 267 ASN A CA 1
ATOM 2110 C C . ASN A 1 267 ? -19.859 -8.625 -14.078 1 95.5 267 ASN A C 1
ATOM 2112 O O . ASN A 1 267 ? -20.797 -8.047 -13.523 1 95.5 267 ASN A O 1
ATOM 2116 N N . ALA A 1 268 ? -19.125 -9.516 -13.531 1 96.19 268 ALA A N 1
ATOM 2117 C CA . ALA A 1 268 ? -19.391 -9.875 -12.141 1 96.19 268 ALA A CA 1
ATOM 2118 C C . ALA A 1 268 ? -19.016 -8.742 -11.203 1 96.19 268 ALA A C 1
ATOM 2120 O O . ALA A 1 268 ? -18 -8.055 -11.414 1 96.19 268 ALA A O 1
ATOM 2121 N N . ASN A 1 269 ? -19.797 -8.555 -10.164 1 94.5 269 ASN A N 1
ATOM 2122 C CA . ASN A 1 269 ? -19.484 -7.555 -9.148 1 94.5 269 ASN A CA 1
ATOM 2123 C C . ASN A 1 269 ? -18.469 -8.07 -8.133 1 94.5 269 ASN A C 1
ATOM 2125 O O . ASN A 1 269 ? -18.594 -9.188 -7.637 1 94.5 269 ASN A O 1
ATOM 2129 N N . ARG A 1 270 ? -17.516 -7.301 -7.957 1 96.5 270 ARG A N 1
ATOM 2130 C CA . ARG A 1 270 ? -16.578 -7.59 -6.875 1 96.5 270 ARG A CA 1
ATOM 2131 C C . ARG A 1 270 ? -17.266 -7.48 -5.516 1 96.5 270 ARG A C 1
ATOM 2133 O O . ARG A 1 270 ? -18.016 -6.539 -5.27 1 96.5 270 ARG A O 1
ATOM 2140 N N . GLN A 1 271 ? -17.016 -8.422 -4.652 1 94.94 271 GLN A N 1
ATOM 2141 C CA . GLN A 1 271 ? -17.562 -8.414 -3.305 1 94.94 271 GLN A CA 1
ATOM 2142 C C . GLN A 1 271 ? -16.469 -8.242 -2.256 1 94.94 271 GLN A C 1
ATOM 2144 O O . GLN A 1 271 ? -15.352 -8.719 -2.441 1 94.94 271 GLN A O 1
ATOM 2149 N N . THR A 1 272 ? -16.875 -7.559 -1.172 1 94.38 272 THR A N 1
ATOM 2150 C CA . THR A 1 272 ? -16.016 -7.59 -0.003 1 94.38 272 THR A CA 1
ATOM 2151 C C . THR A 1 272 ? -15.953 -8.992 0.594 1 94.38 272 THR A C 1
ATOM 2153 O O . THR A 1 272 ? -16.969 -9.688 0.66 1 94.38 272 THR A O 1
ATOM 2156 N N . TRP A 1 273 ? -14.82 -9.406 0.867 1 93.69 273 TRP A N 1
ATOM 2157 C CA . TRP A 1 273 ? -14.609 -10.734 1.442 1 93.69 273 TRP A CA 1
ATOM 2158 C C . TRP A 1 273 ? -14.227 -10.633 2.916 1 93.69 273 TRP A C 1
ATOM 2160 O O . TRP A 1 273 ? -13.172 -10.102 3.254 1 93.69 273 TRP A O 1
ATOM 2170 N N . ARG A 1 274 ? -15.117 -11.117 3.717 1 88.75 274 ARG A N 1
ATOM 2171 C CA . ARG A 1 274 ? -14.953 -11.094 5.168 1 88.75 274 ARG A CA 1
ATOM 2172 C C . ARG A 1 274 ? -14.945 -12.508 5.734 1 88.75 274 ARG A C 1
ATOM 2174 O O . ARG A 1 274 ? -15.602 -13.406 5.199 1 88.75 274 ARG A O 1
ATOM 2181 N N . ALA A 1 275 ? -13.93 -12.883 6.391 1 71.88 275 ALA A N 1
ATOM 2182 C CA . ALA A 1 275 ? -13.914 -14.273 6.848 1 71.88 275 ALA A CA 1
ATOM 2183 C C . ALA A 1 275 ? -13.852 -14.344 8.367 1 71.88 275 ALA A C 1
ATOM 2185 O O . ALA A 1 275 ? -13.445 -13.383 9.031 1 71.88 275 ALA A O 1
ATOM 2186 N N . GLY A 1 276 ? -14.195 -15.492 8.969 1 61.66 276 GLY A N 1
ATOM 2187 C CA . GLY A 1 276 ? -14.227 -15.875 10.367 1 61.66 276 GLY A CA 1
ATOM 2188 C C . GLY A 1 276 ? -15.531 -15.523 11.047 1 61.66 276 GLY A C 1
ATOM 2189 O O . GLY A 1 276 ? -16.5 -15.141 10.391 1 61.66 276 GLY A O 1
ATOM 2190 N N . ASN A 1 277 ? -15.547 -15.977 12.258 1 55.78 277 ASN A N 1
ATOM 2191 C CA . ASN A 1 277 ? -16.766 -15.805 13.047 1 55.78 277 ASN A CA 1
ATOM 2192 C C . ASN A 1 277 ? -17.188 -14.344 13.117 1 55.78 277 ASN A C 1
ATOM 2194 O O . ASN A 1 277 ? -18.344 -14.039 13.367 1 55.78 277 ASN A O 1
ATOM 2198 N N . SER A 1 278 ? -16.25 -13.602 13.18 1 46.53 278 SER A N 1
ATOM 2199 C CA . SER A 1 278 ? -16.656 -12.234 13.484 1 46.53 278 SER A CA 1
ATOM 2200 C C . SER A 1 278 ? -16.797 -11.406 12.211 1 46.53 278 SER A C 1
ATOM 2202 O O . SER A 1 278 ? -17.047 -10.203 12.266 1 46.53 278 SER A O 1
ATOM 2204 N N . ALA A 1 279 ? -17.531 -12.023 11.102 1 54.44 279 ALA A N 1
ATOM 2205 C CA . ALA A 1 279 ? -17.938 -11.273 9.922 1 54.44 279 ALA A CA 1
ATOM 2206 C C . ALA A 1 279 ? -17.312 -9.883 9.906 1 54.44 279 ALA A C 1
ATOM 2208 O O . ALA A 1 279 ? -17.641 -9.055 9.047 1 54.44 279 ALA A O 1
ATOM 2209 N N . VAL A 1 280 ? -16.297 -9.617 10.695 1 59.72 280 VAL A N 1
ATOM 2210 C CA . VAL A 1 280 ? -16.062 -8.203 10.953 1 59.72 280 VAL A CA 1
ATOM 2211 C C . VAL A 1 280 ? -14.844 -7.727 10.18 1 59.72 280 VAL A C 1
ATOM 2213 O O . VAL A 1 280 ? -14.805 -6.598 9.688 1 59.72 280 VAL A O 1
ATOM 2216 N N . LYS A 1 281 ? -13.906 -8.625 9.859 1 82.19 281 LYS A N 1
ATOM 2217 C CA . LYS A 1 281 ? -12.672 -8.062 9.312 1 82.19 281 LYS A CA 1
ATOM 2218 C C . LYS A 1 281 ? -12.617 -8.242 7.797 1 82.19 281 LYS A C 1
ATOM 2220 O O . LYS A 1 281 ? -12.82 -9.344 7.285 1 82.19 281 LYS A O 1
ATOM 2225 N N . LEU A 1 282 ? -12.57 -7.141 7.129 1 92.44 282 LEU A N 1
ATOM 2226 C CA . LEU A 1 282 ? -12.367 -7.152 5.684 1 92.44 282 LEU A CA 1
ATOM 2227 C C . LEU A 1 282 ? -11.008 -7.758 5.332 1 92.44 282 LEU A C 1
ATOM 2229 O O . LEU A 1 282 ? -9.969 -7.227 5.723 1 92.44 282 LEU A O 1
ATOM 2233 N N . LEU A 1 283 ? -11.039 -8.883 4.637 1 93.75 283 LEU A N 1
ATOM 2234 C CA . LEU A 1 283 ? -9.805 -9.602 4.324 1 93.75 283 LEU A CA 1
ATOM 2235 C C . LEU A 1 283 ? -9.375 -9.344 2.885 1 93.75 283 LEU A C 1
ATOM 2237 O O . LEU A 1 283 ? -8.211 -9.555 2.533 1 93.75 283 LEU A O 1
ATOM 2241 N N . GLY A 1 284 ? -10.336 -9.008 2.084 1 95.56 284 GLY A N 1
ATOM 2242 C CA . GLY A 1 284 ? -10.023 -8.75 0.687 1 95.56 284 GLY A CA 1
ATOM 2243 C C . GLY A 1 284 ? -11.258 -8.609 -0.186 1 95.56 284 GLY A C 1
ATOM 2244 O O . GLY A 1 284 ? -12.312 -8.18 0.284 1 95.56 284 GLY A O 1
ATOM 2245 N N . TYR A 1 285 ? -11.047 -8.805 -1.401 1 97.12 285 TYR A N 1
ATOM 2246 C CA . TYR A 1 285 ? -12.109 -8.711 -2.398 1 97.12 285 TYR A CA 1
ATOM 2247 C C . TYR A 1 285 ? -12.227 -10.008 -3.193 1 97.12 285 TYR A C 1
ATOM 2249 O O . TYR A 1 285 ? -11.211 -10.617 -3.547 1 97.12 285 TYR A O 1
ATOM 2257 N N . LYS A 1 286 ? -13.414 -10.406 -3.406 1 96.75 286 LYS A N 1
ATOM 2258 C CA . LYS A 1 286 ? -13.695 -11.672 -4.074 1 96.75 286 LYS A CA 1
ATOM 2259 C C . LYS A 1 286 ? -14.617 -11.461 -5.277 1 96.75 286 LYS A C 1
ATOM 2261 O O . LYS A 1 286 ? -15.578 -10.688 -5.203 1 96.75 286 LYS A O 1
ATOM 2266 N N . THR A 1 287 ? -14.273 -12 -6.41 1 97.12 287 THR A N 1
ATOM 2267 C CA . THR A 1 287 ? -15.125 -12.078 -7.594 1 97.12 287 THR A CA 1
ATOM 2268 C C . THR A 1 287 ? -15.289 -13.531 -8.039 1 97.12 287 THR A C 1
ATOM 2270 O O . THR A 1 287 ? -14.305 -14.25 -8.211 1 97.12 287 THR A O 1
ATOM 2273 N N . THR A 1 288 ? -16.5 -13.938 -8.211 1 95.38 288 THR A N 1
ATOM 2274 C CA . THR A 1 288 ? -16.766 -15.305 -8.617 1 95.38 288 THR A CA 1
ATOM 2275 C C . THR A 1 288 ? -17.672 -15.336 -9.852 1 95.38 288 THR A C 1
ATOM 2277 O O . THR A 1 288 ? -18.594 -14.531 -9.969 1 95.38 288 THR A O 1
ATOM 2280 N N . ALA A 1 289 ? -17.344 -16.156 -10.758 1 95.56 289 ALA A N 1
ATOM 2281 C CA . ALA A 1 289 ? -18.172 -16.5 -11.922 1 95.56 289 ALA A CA 1
ATOM 2282 C C . ALA A 1 289 ? -18.031 -17.969 -12.281 1 95.56 289 ALA A C 1
ATOM 2284 O O . ALA A 1 289 ? -16.938 -18.438 -12.586 1 95.56 289 ALA A O 1
ATOM 2285 N N . ALA A 1 290 ? -19.172 -18.672 -12.211 1 92 290 ALA A N 1
ATOM 2286 C CA . ALA A 1 290 ? -19.141 -20.109 -12.43 1 92 290 ALA A CA 1
ATOM 2287 C C . ALA A 1 290 ? -18.188 -20.797 -11.453 1 92 290 ALA A C 1
ATOM 2289 O O . ALA A 1 290 ? -18.297 -20.609 -10.242 1 92 290 ALA A O 1
ATOM 2290 N N . GLN A 1 291 ? -17.172 -21.5 -12.016 1 94.19 291 GLN A N 1
ATOM 2291 C CA . GLN A 1 291 ? -16.266 -22.25 -11.156 1 94.19 291 GLN A CA 1
ATOM 2292 C C . GLN A 1 291 ? -14.953 -21.5 -10.945 1 94.19 291 GLN A C 1
ATOM 2294 O O . GLN A 1 291 ? -13.984 -22.062 -10.43 1 94.19 291 GLN A O 1
ATOM 2299 N N . PHE A 1 292 ? -14.945 -20.188 -11.336 1 97.75 292 PHE A N 1
ATOM 2300 C CA . PHE A 1 292 ? -13.75 -19.375 -11.203 1 97.75 292 PHE A CA 1
ATOM 2301 C C . PHE A 1 292 ? -13.906 -18.359 -10.078 1 97.75 292 PHE A C 1
ATOM 2303 O O . PHE A 1 292 ? -14.906 -17.625 -10.031 1 97.75 292 PHE A O 1
ATOM 2310 N N . THR A 1 293 ? -12.969 -18.297 -9.164 1 97.25 293 THR A N 1
ATOM 2311 C CA . THR A 1 293 ? -12.914 -17.312 -8.086 1 97.25 293 THR A CA 1
ATOM 2312 C C . THR A 1 293 ? -11.602 -16.547 -8.117 1 97.25 293 THR A C 1
ATOM 2314 O O . THR A 1 293 ? -10.531 -17.141 -8.258 1 97.25 293 THR A O 1
ATOM 2317 N N . GLU A 1 294 ? -11.688 -15.297 -8.062 1 97.94 294 GLU A N 1
ATOM 2318 C CA . GLU A 1 294 ? -10.555 -14.391 -7.941 1 97.94 294 GLU A CA 1
ATOM 2319 C C . GLU A 1 294 ? -10.57 -13.664 -6.598 1 97.94 294 GLU A C 1
ATOM 2321 O O . GLU A 1 294 ? -11.602 -13.117 -6.195 1 97.94 294 GLU A O 1
ATOM 2326 N N . ILE A 1 295 ? -9.469 -13.648 -5.875 1 97.44 295 ILE A N 1
ATOM 2327 C CA . ILE A 1 295 ? -9.414 -12.977 -4.582 1 97.44 295 ILE A CA 1
ATOM 2328 C C . ILE A 1 295 ? -8.203 -12.055 -4.531 1 97.44 295 ILE A C 1
ATOM 2330 O O . ILE A 1 295 ? -7.098 -12.453 -4.91 1 97.44 295 ILE A O 1
ATOM 2334 N N . VAL A 1 296 ? -8.414 -10.852 -4.152 1 98 296 VAL A N 1
ATOM 2335 C CA . VAL A 1 296 ? -7.336 -9.953 -3.764 1 98 296 VAL A CA 1
ATOM 2336 C C . VAL A 1 296 ? -7.215 -9.914 -2.242 1 98 296 VAL A C 1
ATOM 2338 O O . VAL A 1 296 ? -8.164 -9.531 -1.547 1 98 296 VAL A O 1
ATOM 2341 N N . LEU A 1 297 ? -6.105 -10.305 -1.738 1 97 297 LEU A N 1
ATOM 2342 C CA . LEU A 1 297 ? -5.863 -10.289 -0.3 1 97 297 LEU A CA 1
ATOM 2343 C C . LEU A 1 297 ? -5.309 -8.938 0.143 1 97 297 LEU A C 1
ATOM 2345 O O . LEU A 1 297 ? -4.27 -8.492 -0.353 1 97 297 LEU A O 1
ATOM 2349 N N . LEU A 1 298 ? -5.961 -8.344 1.103 1 95.81 298 LEU A N 1
ATOM 2350 C CA . LEU A 1 298 ? -5.5 -7.062 1.628 1 95.81 298 LEU A CA 1
ATOM 2351 C C . LEU A 1 298 ? -4.234 -7.238 2.455 1 95.81 298 LEU A C 1
ATOM 2353 O O . LEU A 1 298 ? -4.039 -8.273 3.09 1 95.81 298 LEU A O 1
ATOM 2357 N N . LYS A 1 299 ? -3.357 -6.242 2.395 1 94.31 299 LYS A N 1
ATOM 2358 C CA . LYS A 1 299 ? -2.146 -6.133 3.203 1 94.31 299 LYS A CA 1
ATOM 2359 C C . LYS A 1 299 ? -1.13 -7.203 2.82 1 94.31 299 LYS A C 1
ATOM 2361 O O . LYS A 1 299 ? -0.149 -7.418 3.535 1 94.31 299 LYS A O 1
ATOM 2366 N N . ALA A 1 300 ? -1.385 -7.926 1.729 1 96.56 300 ALA A N 1
ATOM 2367 C CA . ALA A 1 300 ? -0.464 -8.984 1.314 1 96.56 300 ALA A CA 1
ATOM 2368 C C . ALA A 1 300 ? 0.368 -8.539 0.112 1 96.56 300 ALA A C 1
ATOM 2370 O O . ALA A 1 300 ? -0.142 -7.883 -0.797 1 96.56 300 ALA A O 1
ATOM 2371 N N . GLY A 1 301 ? 1.65 -8.914 0.136 1 96.62 301 GLY A N 1
ATOM 2372 C CA . GLY A 1 301 ? 2.496 -8.82 -1.043 1 96.62 301 GLY A CA 1
ATOM 2373 C C . GLY A 1 301 ? 2.508 -10.086 -1.874 1 96.62 301 GLY A C 1
ATOM 2374 O O . GLY A 1 301 ? 1.483 -10.766 -2.004 1 96.62 301 GLY A O 1
ATOM 2375 N N . HIS A 1 302 ? 3.676 -10.289 -2.488 1 96.75 302 HIS A N 1
ATOM 2376 C CA . HIS A 1 302 ? 3.848 -11.445 -3.367 1 96.75 302 HIS A CA 1
ATOM 2377 C C . HIS A 1 302 ? 3.762 -12.75 -2.584 1 96.75 302 HIS A C 1
ATOM 2379 O O . HIS A 1 302 ? 3.305 -13.766 -3.113 1 96.75 302 HIS A O 1
ATOM 2385 N N . TYR A 1 303 ? 4.176 -12.703 -1.337 1 94.81 303 TYR A N 1
ATOM 2386 C CA . TYR A 1 303 ? 4.121 -13.875 -0.463 1 94.81 303 TYR A CA 1
ATOM 2387 C C . TYR A 1 303 ? 2.91 -13.805 0.461 1 94.81 303 TYR A C 1
ATOM 2389 O O . TYR A 1 303 ? 3.055 -13.586 1.666 1 94.81 303 TYR A O 1
ATOM 2397 N N . ALA A 1 304 ? 1.822 -14.148 -0.081 1 94.12 304 ALA A N 1
ATOM 2398 C CA . ALA A 1 304 ? 0.537 -13.898 0.565 1 94.12 304 ALA A CA 1
ATOM 2399 C C . ALA A 1 304 ? 0.435 -14.633 1.896 1 94.12 304 ALA A C 1
ATOM 2401 O O . ALA A 1 304 ? 0.003 -14.062 2.898 1 94.12 304 ALA A O 1
ATOM 2402 N N . ALA A 1 305 ? 0.853 -15.898 1.886 1 93 305 ALA A N 1
ATOM 2403 C CA . ALA A 1 305 ? 0.694 -16.703 3.09 1 93 305 ALA A CA 1
ATOM 2404 C C . ALA A 1 305 ? 1.63 -16.234 4.199 1 93 305 ALA A C 1
ATOM 2406 O O . ALA A 1 305 ? 1.343 -16.422 5.383 1 93 305 ALA A O 1
ATOM 2407 N N . VAL A 1 306 ? 2.732 -15.664 3.818 1 93 306 VAL A N 1
ATOM 2408 C CA . VAL A 1 306 ? 3.658 -15.102 4.797 1 93 306 VAL A CA 1
ATOM 2409 C C . VAL A 1 306 ? 3.076 -13.82 5.383 1 93 306 VAL A C 1
ATOM 2411 O O . VAL A 1 306 ? 3.127 -13.602 6.598 1 93 306 VAL A O 1
ATOM 2414 N N . ASP A 1 307 ? 2.482 -13.008 4.582 1 94.5 307 ASP A N 1
ATOM 2415 C CA . ASP A 1 307 ? 1.983 -11.695 4.984 1 94.5 307 ASP A CA 1
ATOM 2416 C C . ASP A 1 307 ? 0.671 -11.82 5.754 1 94.5 307 ASP A C 1
ATOM 2418 O O . ASP A 1 307 ? 0.462 -11.125 6.75 1 94.5 307 ASP A O 1
ATOM 2422 N N . GLU A 1 308 ? -0.185 -12.711 5.25 1 94.12 308 GLU A N 1
ATOM 2423 C CA . GLU A 1 308 ? -1.526 -12.844 5.812 1 94.12 308 GLU A CA 1
ATOM 2424 C C . GLU A 1 308 ? -1.926 -14.305 5.953 1 94.12 308 GLU A C 1
ATOM 2426 O O . GLU A 1 308 ? -2.828 -14.781 5.258 1 94.12 308 GLU A O 1
ATOM 2431 N N . PRO A 1 309 ? -1.311 -14.969 6.918 1 94 309 PRO A N 1
ATOM 2432 C CA . PRO A 1 309 ? -1.532 -16.406 7.043 1 94 309 PRO A CA 1
ATOM 2433 C C . PRO A 1 309 ? -2.984 -16.766 7.367 1 94 309 PRO A C 1
ATOM 2435 O O . PRO A 1 309 ? -3.523 -17.734 6.832 1 94 309 PRO A O 1
ATOM 2438 N N . ARG A 1 310 ? -3.674 -15.961 8.234 1 91.88 310 ARG A N 1
ATOM 2439 C CA . ARG A 1 310 ? -5.059 -16.25 8.594 1 91.88 310 ARG A CA 1
ATOM 2440 C C . ARG A 1 310 ? -5.988 -16.078 7.402 1 91.88 310 ARG A C 1
ATOM 2442 O O . ARG A 1 310 ? -6.852 -16.922 7.152 1 91.88 310 ARG A O 1
ATOM 2449 N N . ALA A 1 311 ? -5.82 -14.992 6.715 1 93.06 311 ALA A N 1
ATOM 2450 C CA . ALA A 1 311 ? -6.637 -14.758 5.527 1 93.06 311 ALA A CA 1
ATOM 2451 C C . ALA A 1 311 ? -6.441 -15.875 4.5 1 93.06 311 ALA A C 1
ATOM 2453 O O . ALA A 1 311 ? -7.406 -16.328 3.885 1 93.06 311 ALA A O 1
ATOM 2454 N N . THR A 1 312 ? -5.223 -16.312 4.32 1 95 312 THR A N 1
ATOM 2455 C CA . THR A 1 312 ? -4.922 -17.359 3.355 1 95 312 THR A CA 1
ATOM 2456 C C . THR A 1 312 ? -5.547 -18.688 3.787 1 95 312 THR A C 1
ATOM 2458 O O . THR A 1 312 ? -6.031 -19.453 2.951 1 95 312 THR A O 1
ATOM 2461 N N . TYR A 1 313 ? -5.516 -18.891 5.074 1 94.06 313 TYR A N 1
ATOM 2462 C CA . TYR A 1 313 ? -6.16 -20.094 5.594 1 94.06 313 TYR A CA 1
ATOM 2463 C C . TYR A 1 313 ? -7.648 -20.109 5.266 1 94.06 313 TYR A C 1
ATOM 2465 O O . TYR A 1 313 ? -8.172 -21.109 4.773 1 94.06 313 TYR A O 1
ATOM 2473 N N . TYR A 1 314 ? -8.305 -19.016 5.543 1 92.69 314 TYR A N 1
ATOM 2474 C CA . TYR A 1 314 ? -9.734 -18.922 5.25 1 92.69 314 TYR A CA 1
ATOM 2475 C C . TYR A 1 314 ? -9.992 -19.062 3.754 1 92.69 314 TYR A C 1
ATOM 2477 O O . TYR A 1 314 ? -10.961 -19.703 3.34 1 92.69 314 TYR A O 1
ATOM 2485 N N . MET A 1 315 ? -9.156 -18.453 2.947 1 94.44 315 MET A N 1
ATOM 2486 C CA . MET A 1 315 ? -9.297 -18.5 1.495 1 94.44 315 MET A CA 1
ATOM 2487 C C . MET A 1 315 ? -9.227 -19.953 0.996 1 94.44 315 MET A C 1
ATOM 2489 O O . MET A 1 315 ? -10.094 -20.391 0.238 1 94.44 315 MET A O 1
ATOM 2493 N N . MET A 1 316 ? -8.273 -20.688 1.482 1 94.44 316 MET A N 1
ATOM 2494 C CA . MET A 1 316 ? -8.109 -22.078 1.069 1 94.44 316 MET A CA 1
ATOM 2495 C C . MET A 1 316 ? -9.266 -22.938 1.576 1 94.44 316 MET A C 1
ATOM 2497 O O . MET A 1 316 ? -9.805 -23.766 0.836 1 94.44 316 MET A O 1
ATOM 2501 N N . SER A 1 317 ? -9.594 -22.672 2.848 1 91.94 317 SER A N 1
ATOM 2502 C CA . SER A 1 317 ? -10.695 -23.438 3.428 1 91.94 317 SER A CA 1
ATOM 2503 C C . SER A 1 317 ? -11.984 -23.219 2.645 1 91.94 317 SER A C 1
ATOM 2505 O O . SER A 1 317 ? -12.711 -24.172 2.354 1 91.94 317 SER A O 1
ATOM 2507 N N . ASP A 1 318 ? -12.203 -21.984 2.336 1 90.38 318 ASP A N 1
ATOM 2508 C CA . ASP A 1 318 ? -13.398 -21.656 1.561 1 90.38 318 ASP A CA 1
ATOM 2509 C C . ASP A 1 318 ? -13.359 -22.312 0.183 1 90.38 318 ASP A C 1
ATOM 2511 O O . ASP A 1 318 ? -14.367 -22.812 -0.299 1 90.38 318 ASP A O 1
ATOM 2515 N N . PHE A 1 319 ? -12.258 -22.328 -0.419 1 93.5 319 PHE A N 1
ATOM 2516 C CA . PHE A 1 319 ? -12.109 -22.891 -1.76 1 93.5 319 PHE A CA 1
ATOM 2517 C C . PHE A 1 319 ? -12.352 -24.391 -1.755 1 93.5 319 PHE A C 1
ATOM 2519 O O . PHE A 1 319 ? -13.07 -24.922 -2.611 1 93.5 319 PHE A O 1
ATOM 2526 N N . PHE A 1 320 ? -11.828 -25.047 -0.791 1 93.44 320 PHE A N 1
ATOM 2527 C CA . PHE A 1 320 ? -11.938 -26.5 -0.741 1 93.44 320 PHE A CA 1
ATOM 2528 C C . PHE A 1 320 ? -13.344 -26.922 -0.356 1 93.44 320 PHE A C 1
ATOM 2530 O O . PHE A 1 320 ? -13.836 -27.969 -0.811 1 93.44 320 PHE A O 1
ATOM 2537 N N . ASN A 1 321 ? -13.977 -26.094 0.414 1 88.19 321 ASN A N 1
ATOM 2538 C CA . ASN A 1 321 ? -15.281 -26.484 0.946 1 88.19 321 ASN A CA 1
ATOM 2539 C C . ASN A 1 321 ? -16.422 -26 0.068 1 88.19 321 ASN A C 1
ATOM 2541 O O . ASN A 1 321 ? -17.562 -26.422 0.222 1 88.19 321 ASN A O 1
ATOM 2545 N N . ALA A 1 322 ? -16.016 -24.969 -0.682 1 76.62 322 ALA A N 1
ATOM 2546 C CA . ALA A 1 322 ? -17.062 -24.438 -1.547 1 76.62 322 ALA A CA 1
ATOM 2547 C C . ALA A 1 322 ? -17.578 -25.516 -2.518 1 76.62 322 ALA A C 1
ATOM 2549 O O . ALA A 1 322 ? -16.781 -26.266 -3.086 1 76.62 322 ALA A O 1
ATOM 2550 N N . GLN A 1 323 ? -18.844 -25.75 -2.455 1 61.31 323 GLN A N 1
ATOM 2551 C CA . GLN A 1 323 ? -19.469 -26.656 -3.414 1 61.31 323 GLN A CA 1
ATOM 2552 C C . GLN A 1 323 ? -19.5 -26.047 -4.809 1 61.31 323 GLN A C 1
ATOM 2554 O O . GLN A 1 323 ? -19.688 -24.828 -4.953 1 61.31 323 GLN A O 1
ATOM 2559 N N . ALA A 1 324 ? -18.938 -26.703 -5.836 1 50.25 324 ALA A N 1
ATOM 2560 C CA . ALA A 1 324 ? -19.062 -26.25 -7.219 1 50.25 324 ALA A CA 1
ATOM 2561 C C . ALA A 1 324 ? -20.5 -25.891 -7.551 1 50.25 324 ALA A C 1
ATOM 2563 O O . ALA A 1 324 ? -21.438 -26.5 -7.031 1 50.25 324 ALA A O 1
ATOM 2564 N N . PRO A 1 325 ? -20.766 -24.625 -8.227 1 43.72 325 PRO A N 1
ATOM 2565 C CA . PRO A 1 325 ? -22.172 -24.406 -8.57 1 43.72 325 PRO A CA 1
ATOM 2566 C C . PRO A 1 325 ? -22.766 -25.547 -9.391 1 43.72 325 PRO A C 1
ATOM 2568 O O . PRO A 1 325 ? -22.031 -26.266 -10.078 1 43.72 325 PRO A O 1
ATOM 2571 N N . MET B 1 1 ? 14.242 20 25.688 1 84.94 1 MET B N 1
ATOM 2572 C CA . MET B 1 1 ? 13.125 20.391 24.828 1 84.94 1 MET B CA 1
ATOM 2573 C C . MET B 1 1 ? 11.805 20.281 25.578 1 84.94 1 MET B C 1
ATOM 2575 O O . MET B 1 1 ? 11.602 19.359 26.359 1 84.94 1 MET B O 1
ATOM 2579 N N . ASN B 1 2 ? 11 21.328 25.375 1 91 2 ASN B N 1
ATOM 2580 C CA . ASN B 1 2 ? 9.664 21.344 25.953 1 91 2 ASN B CA 1
ATOM 2581 C C . ASN B 1 2 ? 8.586 21.25 24.875 1 91 2 ASN B C 1
ATOM 2583 O O . ASN B 1 2 ? 8.805 21.688 23.734 1 91 2 ASN B O 1
ATOM 2587 N N . MET B 1 3 ? 7.492 20.641 25.266 1 92.25 3 MET B N 1
ATOM 2588 C CA . MET B 1 3 ? 6.391 20.5 24.328 1 92.25 3 MET B CA 1
ATOM 2589 C C . MET B 1 3 ? 5.09 21.016 24.922 1 92.25 3 MET B C 1
ATOM 2591 O O . MET B 1 3 ? 4.809 20.781 26.109 1 92.25 3 MET B O 1
ATOM 2595 N N . ILE B 1 4 ? 4.398 21.688 24.094 1 90.62 4 ILE B N 1
ATOM 2596 C CA . ILE B 1 4 ? 3.053 22.125 24.438 1 90.62 4 ILE B CA 1
ATOM 2597 C C . ILE B 1 4 ? 2.041 21.516 23.484 1 90.62 4 ILE B C 1
ATOM 2599 O O . ILE B 1 4 ? 2.203 21.594 22.266 1 90.62 4 ILE B O 1
ATOM 2603 N N . PHE B 1 5 ? 1.087 20.828 24.062 1 88.69 5 PHE B N 1
ATOM 2604 C CA . PHE B 1 5 ? -0.034 20.312 23.281 1 88.69 5 PHE B CA 1
ATOM 2605 C C . PHE B 1 5 ? -1.286 21.141 23.516 1 88.69 5 PHE B C 1
ATOM 2607 O O . PHE B 1 5 ? -1.682 21.375 24.656 1 88.69 5 PHE B O 1
ATOM 2614 N N . LEU B 1 6 ? -1.792 21.578 22.453 1 87.69 6 LEU B N 1
ATOM 2615 C CA . LEU B 1 6 ? -2.945 22.469 22.562 1 87.69 6 LEU B CA 1
ATOM 2616 C C . LEU B 1 6 ? -4.141 21.906 21.812 1 87.69 6 LEU B C 1
ATOM 2618 O O . LEU B 1 6 ? -4.027 21.578 20.625 1 87.69 6 LEU B O 1
ATOM 2622 N N . ASP B 1 7 ? -5.242 21.703 22.531 1 85.69 7 ASP B N 1
ATOM 2623 C CA . ASP B 1 7 ? -6.496 21.422 21.844 1 85.69 7 ASP B CA 1
ATOM 2624 C C . ASP B 1 7 ? -7.016 22.641 21.109 1 85.69 7 ASP B C 1
ATOM 2626 O O . ASP B 1 7 ? -7.512 23.594 21.719 1 85.69 7 ASP B O 1
ATOM 2630 N N . GLN B 1 8 ? -6.824 22.609 19.906 1 85.19 8 GLN B N 1
ATOM 2631 C CA . GLN B 1 8 ? -7.227 23.734 19.078 1 85.19 8 GLN B CA 1
ATOM 2632 C C . GLN B 1 8 ? -7.934 23.25 17.812 1 85.19 8 GLN B C 1
ATOM 2634 O O . GLN B 1 8 ? -7.605 22.188 17.266 1 85.19 8 GLN B O 1
ATOM 2639 N N . PRO B 1 9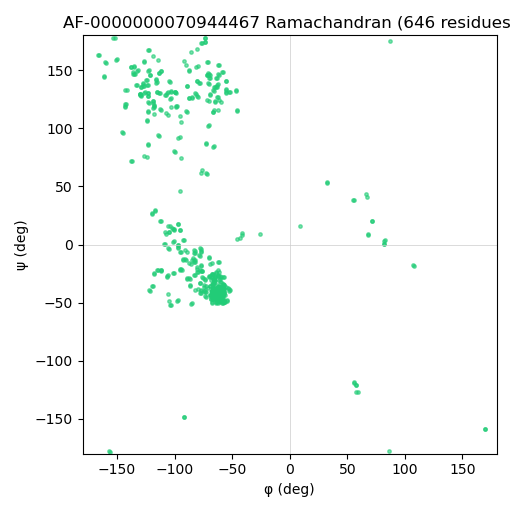 ? -8.898 24.078 17.375 1 87.56 9 PRO B N 1
ATOM 2640 C CA . PRO B 1 9 ? -9.516 25.297 17.922 1 87.56 9 PRO B CA 1
ATOM 2641 C C . PRO B 1 9 ? -10.461 25 19.094 1 87.56 9 PRO B C 1
ATOM 2643 O O . PRO B 1 9 ? -10.594 23.844 19.5 1 87.56 9 PRO B O 1
ATOM 2646 N N . VAL B 1 10 ? -10.953 26.094 19.594 1 87.69 10 VAL B N 1
ATOM 2647 C CA . VAL B 1 10 ? -11.914 25.906 20.688 1 87.69 10 VAL B CA 1
ATOM 2648 C C . VAL B 1 10 ? -13 24.938 20.25 1 87.69 10 VAL B C 1
ATOM 2650 O O . VAL B 1 10 ? -13.5 25 19.125 1 87.69 10 VAL B O 1
ATOM 2653 N N . GLY B 1 11 ? -13.273 23.953 21.109 1 86.69 11 GLY B N 1
ATOM 2654 C CA . GLY B 1 11 ? -14.211 22.891 20.797 1 86.69 11 GLY B CA 1
ATOM 2655 C C . GLY B 1 11 ? -13.539 21.547 20.516 1 86.69 11 GLY B C 1
ATOM 2656 O O . GLY B 1 11 ? -14.195 20.5 20.547 1 86.69 11 GLY B O 1
ATOM 2657 N N . SER B 1 12 ? -12.289 21.609 20.25 1 86.75 12 SER B N 1
ATOM 2658 C CA . SER B 1 12 ? -11.523 20.391 20.031 1 86.75 12 SER B CA 1
ATOM 2659 C C . SER B 1 12 ? -10.992 19.828 21.359 1 86.75 12 SER B C 1
ATOM 2661 O O . SER B 1 12 ? -10.641 20.594 22.25 1 86.75 12 SER B O 1
ATOM 2663 N N . GLY B 1 13 ? -10.867 18.547 21.391 1 88.19 13 GLY B N 1
ATOM 2664 C CA . GLY B 1 13 ? -10.398 17.922 22.625 1 88.19 13 GLY B CA 1
ATOM 2665 C C . GLY B 1 13 ? -11.242 18.281 23.828 1 88.19 13 GLY B C 1
ATOM 2666 O O . GLY B 1 13 ? -12.461 18.094 23.812 1 88.19 13 GLY B O 1
ATOM 2667 N N . TYR B 1 14 ? -10.594 18.922 24.812 1 87.88 14 TYR B N 1
ATOM 2668 C CA . TYR B 1 14 ? -11.297 19.281 26.047 1 87.88 14 TYR B CA 1
ATOM 2669 C C . TYR B 1 14 ? -11.617 20.766 26.094 1 87.88 14 TYR B C 1
ATOM 2671 O O . TYR B 1 14 ? -12.234 21.25 27.031 1 87.88 14 TYR B O 1
ATOM 2679 N N . SER B 1 15 ? -11.125 21.453 25.047 1 84.94 15 SER B N 1
ATOM 2680 C CA . SER B 1 15 ? -11.43 22.891 25.016 1 84.94 15 SER B CA 1
ATOM 2681 C C . SER B 1 15 ? -12.906 23.141 24.75 1 84.94 15 SER B C 1
ATOM 2683 O O . SER B 1 15 ? -13.555 22.344 24.062 1 84.94 15 SER B O 1
ATOM 2685 N N . TYR B 1 16 ? -13.438 24.203 25.344 1 84.12 16 TYR B N 1
ATOM 2686 C CA . TYR B 1 16 ? -14.859 24.453 25.188 1 84.12 16 TYR B CA 1
ATOM 2687 C C . TYR B 1 16 ? -15.156 25.953 25.281 1 84.12 16 TYR B C 1
ATOM 2689 O O . TYR B 1 16 ? -14.297 26.734 25.688 1 84.12 16 TYR B O 1
ATOM 2697 N N . THR B 1 17 ? -16.266 26.312 24.75 1 85 17 THR B N 1
ATOM 2698 C CA . THR B 1 17 ? -16.828 27.641 24.875 1 85 17 THR B CA 1
ATOM 2699 C C . THR B 1 17 ? -18.312 27.578 25.188 1 85 17 THR B C 1
ATOM 2701 O O . THR B 1 17 ? -18.984 26.578 24.891 1 85 17 THR B O 1
ATOM 2704 N N . LYS B 1 18 ? -18.766 28.609 25.844 1 84.88 18 LYS B N 1
ATOM 2705 C CA . LYS B 1 18 ? -20.188 28.672 26.188 1 84.88 18 LYS B CA 1
ATOM 2706 C C . LYS B 1 18 ? -20.953 29.516 25.156 1 84.88 18 LYS B C 1
ATOM 2708 O O . LYS B 1 18 ? -22.188 29.625 25.25 1 84.88 18 LYS B O 1
ATOM 2713 N N . SER B 1 19 ? -20.188 30 24.266 1 86.12 19 SER B N 1
ATOM 2714 C CA . SER B 1 19 ? -20.797 30.875 23.266 1 86.12 19 SER B CA 1
ATOM 2715 C C . SER B 1 19 ? -20.516 30.375 21.859 1 86.12 19 SER B C 1
ATOM 2717 O O . SER B 1 19 ? -19.422 29.906 21.562 1 86.12 19 SER B O 1
ATOM 2719 N N . GLN B 1 20 ? -21.562 30.516 21 1 83.38 20 GLN B N 1
ATOM 2720 C CA . GLN B 1 20 ? -21.406 30.172 19.594 1 83.38 20 GLN B CA 1
ATOM 2721 C C . GLN B 1 20 ? -20.359 31.047 18.922 1 83.38 20 GLN B C 1
ATOM 2723 O O . GLN B 1 20 ? -19.688 30.609 17.984 1 83.38 20 GLN B O 1
ATOM 2728 N N . ASN B 1 21 ? -20.234 32.188 19.484 1 84.56 21 ASN B N 1
ATOM 2729 C CA . ASN B 1 21 ? -19.281 33.156 18.906 1 84.56 21 ASN B CA 1
ATOM 2730 C C . ASN B 1 21 ? -17.844 32.812 19.266 1 84.56 21 ASN B C 1
ATOM 2732 O O . ASN B 1 21 ? -16.906 33.375 18.719 1 84.56 21 ASN B O 1
ATOM 2736 N N . GLY B 1 22 ? -17.672 31.859 20.016 1 86.88 22 GLY B N 1
ATOM 2737 C CA . GLY B 1 22 ? -16.359 31.469 20.469 1 86.88 22 GLY B CA 1
ATOM 2738 C C . GLY B 1 22 ? -15.664 30.5 19.516 1 86.88 22 GLY B C 1
ATOM 2739 O O . GLY B 1 22 ? -14.453 30.297 19.609 1 86.88 22 GLY B O 1
ATOM 2740 N N . TYR B 1 23 ? -16.453 29.891 18.609 1 89.88 23 TYR B N 1
ATOM 2741 C CA . TYR B 1 23 ? -15.867 28.953 17.672 1 89.88 23 TYR B CA 1
ATOM 2742 C C . TYR B 1 23 ? -15.164 29.672 16.531 1 89.88 23 TYR B C 1
ATOM 2744 O O . TYR B 1 23 ? -15.641 30.703 16.047 1 89.88 23 TYR B O 1
ATOM 2752 N N . ALA B 1 24 ? -14.008 29.125 16.188 1 91.75 24 ALA B N 1
ATOM 2753 C CA . ALA B 1 24 ? -13.25 29.672 15.07 1 91.75 24 ALA B CA 1
ATOM 2754 C C . ALA B 1 24 ? -14.023 29.531 13.758 1 91.75 24 ALA B C 1
ATOM 2756 O O . ALA B 1 24 ? -14.672 28.5 13.523 1 91.75 24 ALA B O 1
ATOM 2757 N N . LYS B 1 25 ? -13.93 30.484 12.891 1 90.31 25 LYS B N 1
ATOM 2758 C CA . LYS B 1 25 ? -14.648 30.484 11.625 1 90.31 25 LYS B CA 1
ATOM 2759 C C . LYS B 1 25 ? -13.688 30.328 10.445 1 90.31 25 LYS B C 1
ATOM 2761 O O . LYS B 1 25 ? -14.102 30 9.336 1 90.31 25 LYS B O 1
ATOM 2766 N N . ASN B 1 26 ? -12.516 30.656 10.688 1 90.25 26 ASN B N 1
ATOM 2767 C CA . ASN B 1 26 ? -11.461 30.547 9.688 1 90.25 26 ASN B CA 1
ATOM 2768 C C . ASN B 1 26 ? -10.086 30.438 10.336 1 90.25 26 ASN B C 1
ATOM 2770 O O . ASN B 1 26 ? -9.977 30.375 11.562 1 90.25 26 ASN B O 1
ATOM 2774 N N . LEU B 1 27 ? -9.125 30.375 9.531 1 91.06 27 LEU B N 1
ATOM 2775 C CA . LEU B 1 27 ? -7.762 30.156 9.992 1 91.06 27 LEU B CA 1
ATOM 2776 C C . LEU B 1 27 ? -7.266 31.359 10.797 1 91.06 27 LEU B C 1
ATOM 2778 O O . LEU B 1 27 ? -6.496 31.203 11.742 1 91.06 27 LEU B O 1
ATOM 2782 N N . ASP B 1 28 ? -7.68 32.531 10.453 1 90.5 28 ASP B N 1
ATOM 2783 C CA . ASP B 1 28 ? -7.281 33.75 11.172 1 90.5 28 ASP B CA 1
ATOM 2784 C C . ASP B 1 28 ? -7.801 33.719 12.609 1 90.5 28 ASP B C 1
ATOM 2786 O O . ASP B 1 28 ? -7.113 34.156 13.531 1 90.5 28 ASP B O 1
ATOM 2790 N N . ASP B 1 29 ? -9.016 33.25 12.734 1 92.06 29 ASP B N 1
ATOM 2791 C CA . ASP B 1 29 ? -9.578 33.125 14.07 1 92.06 29 ASP B CA 1
ATOM 2792 C C . ASP B 1 29 ? -8.742 32.156 14.93 1 92.06 29 ASP B C 1
ATOM 2794 O O . ASP B 1 29 ? -8.477 32.438 16.094 1 92.06 29 ASP B O 1
ATOM 2798 N N . VAL B 1 30 ? -8.375 31.094 14.305 1 92.12 30 VAL B N 1
ATOM 2799 C CA . VAL B 1 30 ? -7.578 30.094 15.008 1 92.12 30 VAL B CA 1
ATOM 2800 C C . VAL B 1 30 ? -6.234 30.688 15.414 1 92.12 30 VAL B C 1
ATOM 2802 O O . VAL B 1 30 ? -5.82 30.578 16.562 1 92.12 30 VAL B O 1
ATOM 2805 N N . ALA B 1 31 ? -5.602 31.359 14.516 1 92.06 31 ALA B N 1
ATOM 2806 C CA . ALA B 1 31 ? -4.281 31.938 14.766 1 92.06 31 ALA B CA 1
ATOM 2807 C C . ALA B 1 31 ? -4.348 33 15.852 1 92.06 31 ALA B C 1
ATOM 2809 O O . ALA B 1 31 ? -3.465 33.062 16.703 1 92.06 31 ALA B O 1
ATOM 2810 N N . THR B 1 32 ? -5.355 33.781 15.836 1 90.56 32 THR B N 1
ATOM 2811 C CA . THR B 1 32 ? -5.523 34.844 16.828 1 90.56 32 THR B CA 1
ATOM 2812 C C . THR B 1 32 ? -5.672 34.25 18.219 1 90.56 32 THR B C 1
ATOM 2814 O O . THR B 1 32 ? -5.059 34.75 19.172 1 90.56 32 THR B O 1
ATOM 2817 N N . SER B 1 33 ? -6.465 33.219 18.281 1 90.94 33 SER B N 1
ATOM 2818 C CA . SER B 1 33 ? -6.688 32.594 19.578 1 90.94 33 SER B CA 1
ATOM 2819 C C . SER B 1 33 ? -5.402 32 20.125 1 90.94 33 SER B C 1
ATOM 2821 O O . SER B 1 33 ? -5.105 32.125 21.312 1 90.94 33 SER B O 1
ATOM 2823 N N . ILE B 1 34 ? -4.66 31.391 19.312 1 91.44 34 ILE B N 1
ATOM 2824 C CA . ILE B 1 34 ? -3.453 30.703 19.766 1 91.44 34 ILE B CA 1
ATOM 2825 C C . ILE B 1 34 ? -2.369 31.734 20.094 1 91.44 34 ILE B C 1
ATOM 2827 O O . ILE B 1 34 ? -1.604 31.547 21.047 1 91.44 34 ILE B O 1
ATOM 2831 N N . THR B 1 35 ? -2.305 32.781 19.344 1 90.19 35 THR B N 1
ATOM 2832 C CA . THR B 1 35 ? -1.332 33.844 19.656 1 90.19 35 THR B CA 1
ATOM 2833 C C . THR B 1 35 ? -1.643 34.5 20.984 1 90.19 35 THR B C 1
ATOM 2835 O O . THR B 1 35 ? -0.731 34.812 21.75 1 90.19 35 THR B O 1
ATOM 2838 N N . GLU B 1 36 ? -2.932 34.688 21.219 1 90.75 36 GLU B N 1
ATOM 2839 C CA . GLU B 1 36 ? -3.311 35.219 22.531 1 90.75 36 GLU B CA 1
ATOM 2840 C C . GLU B 1 36 ? -2.93 34.25 23.656 1 90.75 36 GLU B C 1
ATOM 2842 O O . GLU B 1 36 ? -2.451 34.656 24.703 1 90.75 36 GLU B O 1
ATOM 2847 N N . PHE B 1 37 ? -3.156 33 23.391 1 92.19 37 PHE B N 1
ATOM 2848 C CA . PHE B 1 37 ? -2.734 31.984 24.359 1 92.19 37 PHE B CA 1
ATOM 2849 C C . PHE B 1 37 ? -1.236 32.094 24.625 1 92.19 37 PHE B C 1
ATOM 2851 O O . PHE B 1 37 ? -0.801 32.062 25.781 1 92.19 37 PHE B O 1
ATOM 2858 N N . LEU B 1 38 ? -0.432 32.188 23.578 1 92.12 38 LEU B N 1
ATOM 2859 C CA . LEU B 1 38 ? 1.02 32.25 23.719 1 92.12 38 LEU B CA 1
ATOM 2860 C C . LEU B 1 38 ? 1.451 33.469 24.5 1 92.12 38 LEU B C 1
ATOM 2862 O O . LEU B 1 38 ? 2.359 33.406 25.328 1 92.12 38 LEU B O 1
ATOM 2866 N N . ARG B 1 39 ? 0.772 34.562 24.234 1 91.69 39 ARG B N 1
ATOM 2867 C CA . ARG B 1 39 ? 1.067 35.812 24.953 1 91.69 39 ARG B CA 1
ATOM 2868 C C . ARG B 1 39 ? 0.851 35.625 26.453 1 91.69 39 ARG B C 1
ATOM 2870 O O . ARG B 1 39 ? 1.708 36 27.25 1 91.69 39 ARG B O 1
ATOM 2877 N N . GLN B 1 40 ? -0.271 35.094 26.766 1 93.38 40 GLN B N 1
ATOM 2878 C CA . GLN B 1 40 ? -0.6 34.875 28.172 1 93.38 40 GLN B CA 1
ATOM 2879 C C . GLN B 1 40 ? 0.313 33.844 28.812 1 93.38 40 GLN B C 1
ATOM 2881 O O . GLN B 1 40 ? 0.744 34 29.953 1 93.38 40 GLN B O 1
ATOM 2886 N N . PHE B 1 41 ? 0.552 32.781 28.094 1 93.75 41 PHE B N 1
ATOM 2887 C CA . PHE B 1 41 ? 1.42 31.719 28.562 1 93.75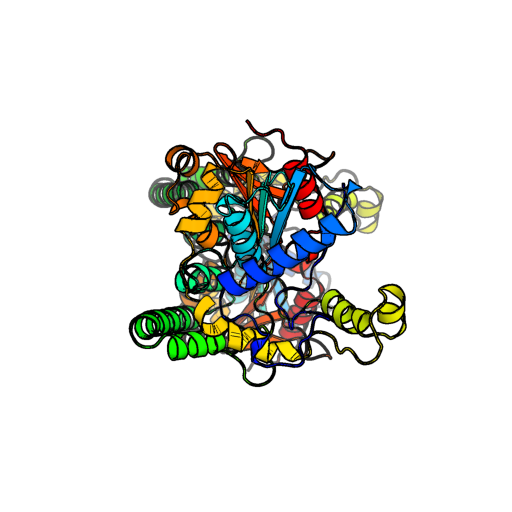 41 PHE B CA 1
ATOM 2888 C C . PHE B 1 41 ? 2.801 32.25 28.922 1 93.75 41 PHE B C 1
ATOM 2890 O O . PHE B 1 41 ? 3.342 31.938 29.984 1 93.75 41 PHE B O 1
ATOM 2897 N N . LEU B 1 42 ? 3.354 33.125 28.094 1 93.38 42 LEU B N 1
ATOM 2898 C CA . LEU B 1 42 ? 4.707 33.625 28.297 1 93.38 42 LEU B CA 1
ATOM 2899 C C . LEU B 1 42 ? 4.742 34.656 29.406 1 93.38 42 LEU B C 1
ATOM 2901 O O . LEU B 1 42 ? 5.777 34.875 30.047 1 93.38 42 LEU B O 1
ATOM 2905 N N . LYS B 1 43 ? 3.596 35.312 29.547 1 93.94 43 LYS B N 1
ATOM 2906 C CA . LYS B 1 43 ? 3.484 36.219 30.688 1 93.94 43 LYS B CA 1
ATOM 2907 C C . LYS B 1 43 ? 3.492 35.438 32 1 93.94 43 LYS B C 1
ATOM 2909 O O . LYS B 1 43 ? 4.105 35.844 32.969 1 93.94 43 LYS B O 1
ATOM 2914 N N . MET B 1 44 ? 2.875 34.344 31.953 1 95.69 44 MET B N 1
ATOM 2915 C CA . MET B 1 44 ? 2.779 33.5 33.125 1 95.69 44 MET B CA 1
ATOM 2916 C C . MET B 1 44 ? 4.078 32.719 33.375 1 95.69 44 MET B C 1
ATOM 2918 O O . MET B 1 44 ? 4.449 32.469 34.5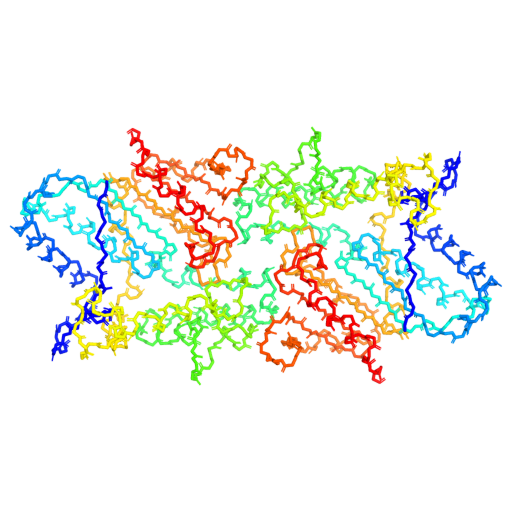 1 95.69 44 MET B O 1
ATOM 2922 N N . PHE B 1 45 ? 4.723 32.375 32.281 1 95.31 45 PHE B N 1
ATOM 2923 C CA . PHE B 1 45 ? 5.953 31.578 32.375 1 95.31 45 PHE B CA 1
ATOM 2924 C C . PHE B 1 45 ? 7.086 32.281 31.625 1 95.31 45 PHE B C 1
ATOM 2926 O O . PHE B 1 45 ? 7.566 31.797 30.594 1 95.31 45 PHE B O 1
ATOM 2933 N N . PRO B 1 46 ? 7.617 33.281 32.188 1 94.88 46 PRO B N 1
ATOM 2934 C CA . PRO B 1 46 ? 8.609 34.094 31.516 1 94.88 46 PRO B CA 1
ATOM 2935 C C . PRO B 1 46 ? 9.93 33.375 31.266 1 94.88 46 PRO B C 1
ATOM 2937 O O . PRO B 1 46 ? 10.75 33.812 30.469 1 94.88 46 PRO B O 1
ATOM 2940 N N . GLU B 1 47 ? 10.148 32.25 31.953 1 94.81 47 GLU B N 1
ATOM 2941 C CA . GLU B 1 47 ? 11.359 31.469 31.75 1 94.81 47 GLU B CA 1
ATOM 2942 C C . GLU B 1 47 ? 11.453 30.938 30.328 1 94.81 47 GLU B C 1
ATOM 2944 O O . GLU B 1 47 ? 12.523 30.516 29.875 1 94.81 47 GLU B O 1
ATOM 2949 N N . PHE B 1 48 ? 10.32 30.984 29.625 1 94.75 48 PHE B N 1
ATOM 2950 C CA . PHE B 1 48 ? 10.312 30.453 28.266 1 94.75 48 PHE B CA 1
ATOM 2951 C C . PHE B 1 48 ? 10.508 31.562 27.25 1 94.75 48 PHE B C 1
ATOM 2953 O O . PHE B 1 48 ? 10.594 31.312 26.047 1 94.75 48 PHE B O 1
ATOM 2960 N N . ASN B 1 49 ? 10.641 32.781 27.672 1 92.56 49 ASN B N 1
ATOM 2961 C CA . ASN B 1 49 ? 10.875 33.906 26.75 1 92.56 49 ASN B CA 1
ATOM 2962 C C . ASN B 1 49 ? 12.195 33.75 26.016 1 92.56 49 ASN B C 1
ATOM 2964 O O . ASN B 1 49 ? 13.203 33.344 26.594 1 92.56 49 ASN B O 1
ATOM 2968 N N . GLY B 1 50 ? 12.148 34.062 24.672 1 90.81 50 GLY B N 1
ATOM 2969 C CA . GLY B 1 50 ? 13.352 34.062 23.859 1 90.81 50 GLY B CA 1
ATOM 2970 C C . GLY B 1 50 ? 13.758 32.688 23.359 1 90.81 50 GLY B C 1
ATOM 2971 O O . GLY B 1 50 ? 14.75 32.562 22.641 1 90.81 50 GLY B O 1
ATOM 2972 N N . ARG B 1 51 ? 12.961 31.75 23.641 1 92.88 51 ARG B N 1
ATOM 2973 C CA . ARG B 1 51 ? 13.312 30.391 23.266 1 92.88 51 ARG B CA 1
ATOM 2974 C C . ARG B 1 51 ? 12.984 30.125 21.797 1 92.88 51 ARG B C 1
ATOM 2976 O O . ARG B 1 51 ? 12.109 30.781 21.219 1 92.88 51 ARG B O 1
ATOM 2983 N N . ASP B 1 52 ? 13.766 29.172 21.25 1 93.44 52 ASP B N 1
ATOM 2984 C CA . ASP B 1 52 ? 13.406 28.656 19.922 1 93.44 52 ASP B CA 1
ATOM 2985 C C . ASP B 1 52 ? 12.055 27.953 19.953 1 93.44 52 ASP B C 1
ATOM 2987 O O . ASP B 1 52 ? 11.734 27.25 20.922 1 93.44 52 ASP B O 1
ATOM 2991 N N . PHE B 1 53 ? 11.281 28.266 18.938 1 94.25 53 PHE B N 1
ATOM 2992 C CA . PHE B 1 53 ? 9.906 27.797 18.922 1 94.25 53 PHE B CA 1
ATOM 2993 C C . PHE B 1 53 ? 9.586 27.109 17.594 1 94.25 53 PHE B C 1
ATOM 2995 O O . PHE B 1 53 ? 9.906 27.625 16.531 1 94.25 53 PHE B O 1
ATOM 3002 N N . TYR B 1 54 ? 9.07 25.922 17.688 1 95.69 54 TYR B N 1
ATOM 3003 C CA . TYR B 1 54 ? 8.594 25.156 16.531 1 95.69 54 TYR B CA 1
ATOM 3004 C C . TYR B 1 54 ? 7.09 24.938 16.609 1 95.69 54 TYR B C 1
ATOM 3006 O O . TYR B 1 54 ? 6.551 24.703 17.688 1 95.69 54 TYR B O 1
ATOM 3014 N N . VAL B 1 55 ? 6.457 25.047 15.508 1 95.56 55 VAL B N 1
ATOM 3015 C CA . VAL B 1 55 ? 5.023 24.797 15.438 1 95.56 55 VAL B CA 1
ATOM 3016 C C . VAL B 1 55 ? 4.758 23.578 14.547 1 95.56 55 VAL B C 1
ATOM 3018 O O . VAL B 1 55 ? 5.324 23.469 13.461 1 95.56 55 VAL B O 1
ATOM 3021 N N . GLY B 1 56 ? 3.967 22.672 15 1 95.94 56 GLY B N 1
ATOM 3022 C CA . GLY B 1 56 ? 3.678 21.484 14.211 1 95.94 56 GLY B CA 1
ATOM 3023 C C . GLY B 1 56 ? 2.213 21.094 14.242 1 95.94 56 GLY B C 1
ATOM 3024 O O . GLY B 1 56 ? 1.494 21.422 15.188 1 95.94 56 GLY B O 1
ATOM 3025 N N . GLY B 1 57 ? 1.755 20.469 13.273 1 95.31 57 GLY B N 1
ATOM 3026 C CA . GLY B 1 57 ? 0.42 19.891 13.172 1 95.31 57 GLY B CA 1
ATOM 3027 C C . GLY B 1 57 ? 0.314 18.812 12.109 1 95.31 57 GLY B C 1
ATOM 3028 O O . GLY B 1 57 ? 1.158 18.734 11.219 1 95.31 57 GLY B O 1
ATOM 3029 N N . GLU B 1 58 ? -0.652 17.984 12.289 1 93.81 58 GLU B N 1
ATOM 3030 C CA . GLU B 1 58 ? -0.947 16.922 11.344 1 93.81 58 GLU B CA 1
ATOM 3031 C C . GLU B 1 58 ? -2.385 17 10.844 1 93.81 58 GLU B C 1
ATOM 3033 O O . GLU B 1 58 ? -3.268 17.5 11.547 1 93.81 58 GLU B O 1
ATOM 3038 N N . SER B 1 59 ? -2.537 16.547 9.617 1 94.06 59 SER B N 1
ATOM 3039 C CA . SER B 1 59 ? -3.871 16.562 9.031 1 94.06 59 SER B CA 1
ATOM 3040 C C . SER B 1 59 ? -4.438 17.969 8.984 1 94.06 59 SER B C 1
ATOM 3042 O O . SER B 1 59 ? -3.789 18.891 8.469 1 94.06 59 SER B O 1
ATOM 3044 N N . TYR B 1 60 ? -5.641 18.219 9.523 1 92 60 TYR B N 1
ATOM 3045 C CA . TYR B 1 60 ? -6.18 19.578 9.531 1 92 60 TYR B CA 1
ATOM 3046 C C . TYR B 1 60 ? -5.367 20.469 10.453 1 92 60 TYR B C 1
ATOM 3048 O O . TYR B 1 60 ? -5.297 21.688 10.25 1 92 60 TYR B O 1
ATOM 3056 N N . GLY B 1 61 ? -4.723 19.844 11.422 1 93.44 61 GLY B N 1
ATOM 3057 C CA . GLY B 1 61 ? -3.873 20.594 12.336 1 93.44 61 GLY B CA 1
ATOM 3058 C C . GLY B 1 61 ? -2.682 21.234 11.648 1 93.44 61 GLY B C 1
ATOM 3059 O O . GLY B 1 61 ? -2.113 22.203 12.164 1 93.44 61 GLY B O 1
ATOM 3060 N N . ALA B 1 62 ? -2.289 20.703 10.539 1 95.62 62 ALA B N 1
ATOM 3061 C CA . ALA B 1 62 ? -1.198 21.312 9.789 1 95.62 62 ALA B CA 1
ATOM 3062 C C . ALA B 1 62 ? -1.579 22.719 9.312 1 95.62 62 ALA B C 1
ATOM 3064 O O . ALA B 1 62 ? -0.732 23.609 9.25 1 95.62 62 ALA B O 1
ATOM 3065 N N . ARG B 1 63 ? -2.814 22.906 8.977 1 94.06 63 ARG B N 1
ATOM 3066 C CA . ARG B 1 63 ? -3.307 24.219 8.578 1 94.06 63 ARG B CA 1
ATOM 3067 C C . ARG B 1 63 ? -3.207 25.203 9.734 1 94.06 63 ARG B C 1
ATOM 3069 O O . ARG B 1 63 ? -2.865 26.375 9.531 1 94.06 63 ARG B O 1
ATOM 3076 N N . PHE B 1 64 ? -3.541 24.672 10.867 1 94.5 64 PHE B N 1
ATOM 3077 C CA . PHE B 1 64 ? -3.443 25.531 12.047 1 94.5 64 PHE B CA 1
ATOM 3078 C C . PHE B 1 64 ? -1.994 25.922 12.312 1 94.5 64 PHE B C 1
ATOM 3080 O O . PHE B 1 64 ? -1.711 27.078 12.656 1 94.5 64 PHE B O 1
ATOM 3087 N N . ALA B 1 65 ? -1.146 24.984 12.141 1 96.12 65 ALA B N 1
ATOM 3088 C CA . ALA B 1 65 ? 0.275 25.266 12.328 1 96.12 65 ALA B CA 1
ATOM 3089 C C . ALA B 1 65 ? 0.747 26.359 11.375 1 96.12 65 ALA B C 1
ATOM 3091 O O . ALA B 1 65 ? 1.482 27.266 11.781 1 96.12 65 ALA B O 1
ATOM 3092 N N . VAL B 1 66 ? 0.3 26.297 10.172 1 96.75 66 VAL B N 1
ATOM 3093 C CA . VAL B 1 66 ? 0.649 27.297 9.18 1 96.75 66 VAL B CA 1
ATOM 3094 C C . VAL B 1 66 ? 0.096 28.656 9.602 1 96.75 66 VAL B C 1
ATOM 3096 O O . VAL B 1 66 ? 0.806 29.656 9.555 1 96.75 66 VAL B O 1
ATOM 3099 N N . GLY B 1 67 ? -1.182 28.625 10.008 1 94.06 67 GLY B N 1
ATOM 3100 C CA . GLY B 1 67 ? -1.802 29.875 10.438 1 94.06 67 GLY B CA 1
ATOM 3101 C C . GLY B 1 67 ? -1.076 30.531 11.594 1 94.06 67 GLY B C 1
ATOM 3102 O O . GLY B 1 67 ? -0.851 31.75 11.578 1 94.06 67 GLY B O 1
ATOM 3103 N N . ILE B 1 68 ? -0.705 29.75 12.523 1 93.62 68 ILE B N 1
ATOM 3104 C CA . ILE B 1 68 ? -0.028 30.25 13.711 1 93.62 68 ILE B CA 1
ATOM 3105 C C . ILE B 1 68 ? 1.355 30.781 13.336 1 93.62 68 ILE B C 1
ATOM 3107 O O . ILE B 1 68 ? 1.727 31.891 13.711 1 93.62 68 ILE B O 1
ATOM 3111 N N . ALA B 1 69 ? 2.1 29.984 12.609 1 94.75 69 ALA B N 1
ATOM 3112 C CA . ALA B 1 69 ? 3.443 30.391 12.211 1 94.75 69 ALA B CA 1
ATOM 3113 C C . ALA B 1 69 ? 3.408 31.656 11.367 1 94.75 69 ALA B C 1
ATOM 3115 O O . ALA B 1 69 ? 4.25 32.531 11.539 1 94.75 69 ALA B O 1
ATOM 3116 N N . HIS B 1 70 ? 2.482 31.734 10.508 1 95.06 70 HIS B N 1
ATOM 3117 C CA . HIS B 1 70 ? 2.377 32.906 9.641 1 95.06 70 HIS B CA 1
ATOM 3118 C C . HIS B 1 70 ? 1.99 34.156 10.438 1 95.06 70 HIS B C 1
ATOM 3120 O O . HIS B 1 70 ? 2.473 35.25 10.156 1 95.06 70 HIS B O 1
ATOM 3126 N N . SER B 1 71 ? 1.085 33.938 11.383 1 92.69 71 SER B N 1
ATOM 3127 C CA . SER B 1 71 ? 0.71 35.062 12.25 1 92.69 71 SER B CA 1
ATOM 3128 C C . SER B 1 71 ? 1.912 35.562 13.031 1 92.69 71 SER B C 1
ATOM 3130 O O . SER B 1 71 ? 2.104 36.781 13.148 1 92.69 71 SER B O 1
ATOM 3132 N N . LEU B 1 72 ? 2.674 34.719 13.555 1 91.94 72 LEU B N 1
ATOM 3133 C CA . LEU B 1 72 ? 3.861 35.094 14.305 1 91.94 72 LEU B CA 1
ATOM 3134 C C . LEU B 1 72 ? 4.895 35.75 13.398 1 91.94 72 LEU B C 1
ATOM 3136 O O . LEU B 1 72 ? 5.637 36.625 13.836 1 91.94 72 LEU B O 1
ATOM 3140 N N . PHE B 1 73 ? 4.934 35.312 12.188 1 90.69 73 PHE B N 1
ATOM 3141 C CA . PHE B 1 73 ? 5.832 35.875 11.188 1 90.69 73 PHE B CA 1
ATOM 3142 C C . PHE B 1 73 ? 5.414 37.281 10.82 1 90.69 73 PHE B C 1
ATOM 3144 O O . PHE B 1 73 ? 6.258 38.188 10.734 1 90.69 73 PHE B O 1
ATOM 3151 N N . THR B 1 74 ? 4.129 37.531 10.625 1 88.81 74 THR B N 1
ATOM 3152 C CA . THR B 1 74 ? 3.627 38.812 10.102 1 88.81 74 THR B CA 1
ATOM 3153 C C . THR B 1 74 ? 3.414 39.812 11.234 1 88.81 74 THR B C 1
ATOM 3155 O O . THR B 1 74 ? 3.428 41 11 1 88.81 74 THR B O 1
ATOM 3158 N N . GLU B 1 75 ? 3.004 39.188 12.312 1 78 75 GLU B N 1
ATOM 3159 C CA . GLU B 1 75 ? 2.729 40.094 13.422 1 78 75 GLU B CA 1
ATOM 3160 C C . GLU B 1 75 ? 4.008 40.75 13.922 1 78 75 GLU B C 1
ATOM 3162 O O . GLU B 1 75 ? 5.012 40.094 14.164 1 78 75 GLU B O 1
ATOM 3167 N N . ASN B 1 76 ? 4.445 41.875 13.25 1 54.03 76 ASN B N 1
ATOM 3168 C CA . ASN B 1 76 ? 5.566 42.719 13.664 1 54.03 76 ASN B CA 1
ATOM 3169 C C . ASN B 1 76 ? 5.566 42.938 15.172 1 54.03 76 ASN B C 1
ATOM 3171 O O . ASN B 1 76 ? 6.102 43.938 15.656 1 54.03 76 ASN B O 1
ATOM 3175 N N . ASN B 1 77 ? 4.668 42.188 15.82 1 56.5 77 ASN B N 1
ATOM 3176 C CA . ASN B 1 77 ? 4.578 42.688 17.188 1 56.5 77 ASN B CA 1
ATOM 3177 C C . ASN B 1 77 ? 5.477 41.906 18.141 1 56.5 77 ASN B C 1
ATOM 3179 O O . ASN B 1 77 ? 5.312 40.688 18.297 1 56.5 77 ASN B O 1
ATOM 3183 N N . PRO B 1 78 ? 6.496 42.469 18.641 1 61.34 78 PRO B N 1
ATOM 3184 C CA . PRO B 1 78 ? 7.488 42.094 19.656 1 61.34 78 PRO B CA 1
ATOM 3185 C C . PRO B 1 78 ? 6.852 41.5 20.906 1 61.34 78 PRO B C 1
ATOM 3187 O O . PRO B 1 78 ? 7.559 40.969 21.766 1 61.34 78 PRO B O 1
ATOM 3190 N N . GLU B 1 79 ? 5.516 41.312 20.859 1 74.25 79 GLU B N 1
ATOM 3191 C CA . GLU B 1 79 ? 4.938 41 22.156 1 74.25 79 GLU B CA 1
ATOM 3192 C C . GLU B 1 79 ? 4.941 39.5 22.422 1 74.25 79 GLU B C 1
ATOM 3194 O O . GLU B 1 79 ? 4.684 39.062 23.547 1 74.25 79 GLU B O 1
ATOM 3199 N N . ILE B 1 80 ? 5.309 38.719 21.453 1 86.56 80 ILE B N 1
ATOM 3200 C CA . ILE B 1 80 ? 5.5 37.281 21.734 1 86.56 80 ILE B CA 1
ATOM 3201 C C . ILE B 1 80 ? 6.973 36.938 21.547 1 86.56 80 ILE B C 1
ATOM 3203 O O . ILE B 1 80 ? 7.426 36.688 20.422 1 86.56 80 ILE B O 1
ATOM 3207 N N . PRO B 1 81 ? 7.625 37 22.656 1 87.12 81 PRO B N 1
ATOM 3208 C CA . PRO B 1 81 ? 9.078 36.812 22.578 1 87.12 81 PRO B CA 1
ATOM 3209 C C . PRO B 1 81 ? 9.492 35.375 22.312 1 87.12 81 PRO B C 1
ATOM 3211 O O . PRO B 1 81 ? 10.156 34.75 23.141 1 87.12 81 PRO B O 1
ATOM 3214 N N . LEU B 1 82 ? 9.102 34.844 21.219 1 90.62 82 LEU B N 1
ATOM 3215 C CA . LEU B 1 82 ? 9.531 33.531 20.734 1 90.62 82 LEU B CA 1
ATOM 3216 C C . LEU B 1 82 ? 10.312 33.656 19.438 1 90.62 82 LEU B C 1
ATOM 3218 O O . LEU B 1 82 ? 10.023 34.531 18.609 1 90.62 82 LEU B O 1
ATOM 3222 N N . ASN B 1 83 ? 11.281 32.844 19.344 1 91.5 83 ASN B N 1
ATOM 3223 C CA . ASN B 1 83 ? 12.055 32.75 18.125 1 91.5 83 ASN B CA 1
ATOM 3224 C C . ASN B 1 83 ? 11.586 31.594 17.234 1 91.5 83 ASN B C 1
ATOM 3226 O O . ASN B 1 83 ? 12.078 30.469 17.359 1 91.5 83 ASN B O 1
ATOM 3230 N N . VAL B 1 84 ? 10.648 31.875 16.312 1 93 84 VAL B N 1
ATOM 3231 C CA . VAL B 1 84 ? 10.141 30.812 15.453 1 93 84 VAL B CA 1
ATOM 3232 C C . VAL B 1 84 ? 11.258 30.281 14.555 1 93 84 VAL B C 1
ATOM 3234 O O . VAL B 1 84 ? 11.883 31.047 13.812 1 93 84 VAL B O 1
ATOM 3237 N N . LYS B 1 85 ? 11.469 28.953 14.688 1 94.69 85 LYS B N 1
ATOM 3238 C CA . LYS B 1 85 ? 12.594 28.359 13.961 1 94.69 85 LYS B CA 1
ATOM 3239 C C . LYS B 1 85 ? 12.102 27.375 12.898 1 94.69 85 LYS B C 1
ATOM 3241 O O . LYS B 1 85 ? 12.812 27.094 11.93 1 94.69 85 LYS B O 1
ATOM 3246 N N . GLY B 1 86 ? 10.867 26.906 13.156 1 96.38 86 GLY B N 1
ATOM 3247 C CA . GLY B 1 86 ? 10.5 25.875 12.203 1 96.38 86 GLY B CA 1
ATOM 3248 C C . GLY B 1 86 ? 9.016 25.547 12.219 1 96.38 86 GLY B C 1
ATOM 3249 O O . GLY B 1 86 ? 8.312 25.875 13.172 1 96.38 86 GLY B O 1
ATOM 3250 N N . LEU B 1 87 ? 8.586 24.891 11.141 1 97.88 87 LEU B N 1
ATOM 3251 C CA . LEU B 1 87 ? 7.215 24.453 10.898 1 97.88 87 LEU B CA 1
ATOM 3252 C C . LEU B 1 87 ? 7.172 22.984 10.484 1 97.88 87 LEU B C 1
ATOM 3254 O O . LEU B 1 87 ? 7.949 22.562 9.633 1 97.88 87 LEU B O 1
ATOM 3258 N N . ILE B 1 88 ? 6.34 22.219 11.148 1 98 88 ILE B N 1
ATOM 3259 C CA . ILE B 1 88 ? 6.168 20.797 10.844 1 98 88 ILE B CA 1
ATOM 3260 C C . ILE B 1 88 ? 4.73 20.531 10.398 1 98 88 ILE B C 1
ATOM 3262 O O . ILE B 1 88 ? 3.787 20.781 11.156 1 98 88 ILE B O 1
ATOM 3266 N N . CYS B 1 89 ? 4.555 20.047 9.195 1 98.25 89 CYS B N 1
ATOM 3267 C CA . CYS B 1 89 ? 3.234 19.734 8.656 1 98.25 89 CYS B CA 1
ATOM 3268 C C . CYS B 1 89 ? 3.15 18.281 8.219 1 98.25 89 CYS B C 1
ATOM 3270 O O . CYS B 1 89 ? 3.764 17.891 7.223 1 98.25 89 CYS B O 1
ATOM 3272 N N . GLY B 1 90 ? 2.35 17.484 8.852 1 97.44 90 GLY B N 1
ATOM 3273 C CA . GLY B 1 90 ? 2.172 16.078 8.516 1 97.44 90 GLY B CA 1
ATOM 3274 C C . GLY B 1 90 ? 0.855 15.797 7.812 1 97.44 90 GLY B C 1
ATOM 3275 O O . GLY B 1 90 ? -0.213 16.125 8.328 1 97.44 90 GLY B O 1
ATOM 3276 N N . ALA B 1 91 ? 0.951 15.062 6.711 1 90.38 91 ALA B N 1
ATOM 3277 C CA . ALA B 1 91 ? -0.251 14.695 5.969 1 90.38 91 ALA B CA 1
ATOM 3278 C C . ALA B 1 91 ? -1.314 15.781 6.062 1 90.38 91 ALA B C 1
ATOM 3280 O O . ALA B 1 91 ? -2.461 15.508 6.43 1 90.38 91 ALA B O 1
ATOM 3281 N N . GLY B 1 92 ? -0.904 16.969 5.73 1 87.56 92 GLY B N 1
ATOM 3282 C CA . GLY B 1 92 ? -1.683 18.156 6.094 1 87.56 92 GLY B CA 1
ATOM 3283 C C . GLY B 1 92 ? -2.691 18.547 5.031 1 87.56 92 GLY B C 1
ATOM 3284 O O . GLY B 1 92 ? -2.564 18.156 3.869 1 87.56 92 GLY B O 1
ATOM 3285 N N . PHE B 1 93 ? -3.693 19.203 5.508 1 92.38 93 PHE B N 1
ATOM 3286 C CA . PHE B 1 93 ? -4.652 19.891 4.645 1 92.38 93 PHE B CA 1
ATOM 3287 C C . PHE B 1 93 ? -4.062 21.188 4.098 1 92.38 93 PHE B C 1
ATOM 3289 O O . PHE B 1 93 ? -4.539 22.266 4.422 1 92.38 93 PHE B O 1
ATOM 3296 N N . LEU B 1 94 ? -3.006 21.094 3.295 1 95.19 94 LEU B N 1
ATOM 3297 C CA . LEU B 1 94 ? -2.223 22.25 2.879 1 95.19 94 LEU B CA 1
ATOM 3298 C C . LEU B 1 94 ? -2.527 22.625 1.432 1 95.19 94 LEU B C 1
ATOM 3300 O O . LEU B 1 94 ? -2.697 23.797 1.111 1 95.19 94 LEU B O 1
ATOM 3304 N N . GLY B 1 95 ? -2.52 21.688 0.468 1 92 95 GLY B N 1
ATOM 3305 C CA . GLY B 1 95 ? -2.83 21.969 -0.924 1 92 95 GLY B CA 1
ATOM 3306 C C . GLY B 1 95 ? -4.32 22.047 -1.199 1 92 95 GLY B C 1
ATOM 3307 O O . GLY B 1 95 ? -5.137 21.844 -0.298 1 92 95 GLY B O 1
ATOM 3308 N N . PRO B 1 96 ? -4.641 22.578 -2.471 1 92.25 96 PRO B N 1
ATOM 3309 C CA . PRO B 1 96 ? -6.066 22.516 -2.795 1 92.25 96 PRO B CA 1
ATOM 3310 C C . PRO B 1 96 ? -6.688 21.156 -2.482 1 92.25 96 PRO B C 1
ATOM 3312 O O . PRO B 1 96 ? -6.309 20.156 -3.08 1 92.25 96 PRO B O 1
ATOM 3315 N N . LEU B 1 97 ? -7.582 21.219 -1.55 1 92.94 97 LEU B N 1
ATOM 3316 C CA . LEU B 1 97 ? -8.109 20 -0.952 1 92.94 97 LEU B CA 1
ATOM 3317 C C . LEU B 1 97 ? -8.625 19.047 -2.025 1 92.94 97 LEU B C 1
ATOM 3319 O O . LEU B 1 97 ? -8.406 17.828 -1.941 1 92.94 97 LEU B O 1
ATOM 3323 N N . LEU B 1 98 ? -9.289 19.562 -3.07 1 93.94 98 LEU B N 1
ATOM 3324 C CA . LEU B 1 98 ? -9.898 18.719 -4.094 1 93.94 98 LEU B CA 1
ATOM 3325 C C . LEU B 1 98 ? -8.828 18 -4.914 1 93.94 98 LEU B C 1
ATOM 3327 O O . LEU B 1 98 ? -9.078 16.922 -5.465 1 93.94 98 LEU B O 1
ATOM 3331 N N . GLU B 1 99 ? -7.602 18.562 -5 1 94.38 99 GLU B N 1
ATOM 3332 C CA . GLU B 1 99 ? -6.5 17.938 -5.715 1 94.38 99 GLU B CA 1
ATOM 3333 C C . GLU B 1 99 ? -5.809 16.891 -4.848 1 94.38 99 GLU B C 1
ATOM 3335 O O . GLU B 1 99 ? -5.492 15.797 -5.32 1 94.38 99 GLU B O 1
ATOM 3340 N N . VAL B 1 100 ? -5.664 17.156 -3.621 1 94.94 100 VAL B N 1
ATOM 3341 C CA . VAL B 1 100 ? -4.879 16.266 -2.76 1 94.94 100 VAL B CA 1
ATOM 3342 C C . VAL B 1 100 ? -5.738 15.086 -2.312 1 94.94 100 VAL B C 1
ATOM 3344 O O . VAL B 1 100 ? -5.223 13.992 -2.07 1 94.94 100 VAL B O 1
ATOM 3347 N N . ALA B 1 101 ? -7.047 15.297 -2.264 1 95.81 101 ALA B N 1
ATOM 3348 C CA . ALA B 1 101 ? -7.938 14.273 -1.724 1 95.81 101 ALA B CA 1
ATOM 3349 C C . ALA B 1 101 ? -8.461 13.359 -2.83 1 95.81 101 ALA B C 1
ATOM 3351 O O . ALA B 1 101 ? -9.078 12.328 -2.553 1 95.81 101 ALA B O 1
ATOM 3352 N N . ASP B 1 102 ? -8.281 13.734 -4.09 1 97 102 ASP B N 1
ATOM 3353 C CA . ASP B 1 102 ? -8.742 12.906 -5.195 1 97 102 ASP B CA 1
ATOM 3354 C C . ASP B 1 102 ? -7.855 11.664 -5.355 1 97 102 ASP B C 1
ATOM 3356 O O . ASP B 1 102 ? -6.996 11.625 -6.238 1 97 102 ASP B O 1
ATOM 3360 N N . SER B 1 103 ? -8.195 10.625 -4.617 1 97.38 103 SER B N 1
ATOM 3361 C CA . SER B 1 103 ? -7.328 9.461 -4.461 1 97.38 103 SER B CA 1
ATOM 3362 C C . SER B 1 103 ? -7.723 8.344 -5.422 1 97.38 103 SER B C 1
ATOM 3364 O O . SER B 1 103 ? -7.336 7.191 -5.23 1 97.38 103 SER B O 1
ATOM 3366 N N . HIS B 1 104 ? -8.5 8.656 -6.488 1 98.44 104 HIS B N 1
ATOM 3367 C CA . HIS B 1 104 ? -9.102 7.598 -7.305 1 98.44 104 HIS B CA 1
ATOM 3368 C C . HIS B 1 104 ? -8.023 6.715 -7.93 1 98.44 104 HIS B C 1
ATOM 3370 O O . HIS B 1 104 ? -8.18 5.492 -7.988 1 98.44 104 HIS B O 1
ATOM 3376 N N . GLU B 1 105 ? -6.867 7.281 -8.391 1 98.44 105 GLU B N 1
ATOM 3377 C CA . GLU B 1 105 ? -5.824 6.477 -9.023 1 98.44 105 GLU B CA 1
ATOM 3378 C C . GLU B 1 105 ? -5.086 5.629 -7.992 1 98.44 105 GLU B C 1
ATOM 3380 O O . GLU B 1 105 ? -4.809 4.453 -8.234 1 98.44 105 GLU B O 1
ATOM 3385 N N . PHE B 1 106 ? -4.738 6.23 -6.879 1 98.69 106 PHE B N 1
ATOM 3386 C CA . PHE B 1 106 ? -4.078 5.5 -5.809 1 98.69 106 PHE B CA 1
ATOM 3387 C C . PHE B 1 106 ? -4.922 4.309 -5.363 1 98.69 106 PHE B C 1
ATOM 3389 O O . PHE B 1 106 ? -4.426 3.186 -5.277 1 98.69 106 PHE B O 1
ATOM 3396 N N . LEU B 1 107 ? -6.215 4.566 -5.105 1 98.75 107 LEU B N 1
ATOM 3397 C CA . LEU B 1 107 ? -7.125 3.535 -4.625 1 98.75 107 LEU B CA 1
ATOM 3398 C C . LEU B 1 107 ? -7.273 2.422 -5.656 1 98.75 107 LEU B C 1
ATOM 3400 O O . LEU B 1 107 ? -7.418 1.251 -5.297 1 98.75 107 LEU B O 1
ATOM 3404 N N . PHE B 1 108 ? -7.266 2.793 -6.914 1 98.75 108 PHE B N 1
ATOM 3405 C CA . PHE B 1 108 ? -7.352 1.803 -7.98 1 98.75 108 PHE B CA 1
ATOM 3406 C C . PHE B 1 108 ? -6.098 0.935 -8.016 1 98.75 108 PHE B C 1
ATOM 3408 O O . PHE B 1 108 ? -6.191 -0.293 -8.062 1 98.75 108 PHE B O 1
ATOM 3415 N N . GLU B 1 109 ? -4.949 1.562 -7.945 1 98.62 109 GLU B N 1
ATOM 3416 C CA . GLU B 1 109 ? -3.686 0.84 -8.078 1 98.62 109 GLU B CA 1
ATOM 3417 C C . GLU B 1 109 ? -3.471 -0.118 -6.914 1 98.62 109 GLU B C 1
ATOM 3419 O O . GLU B 1 109 ? -2.873 -1.183 -7.082 1 98.62 109 GLU B O 1
ATOM 3424 N N . VAL B 1 110 ? -4.008 0.233 -5.734 1 98.19 110 VAL B N 1
ATOM 3425 C CA . VAL B 1 110 ? -3.844 -0.659 -4.594 1 98.19 110 VAL B CA 1
ATOM 3426 C C . VAL B 1 110 ? -5.07 -1.563 -4.465 1 98.19 110 VAL B C 1
ATOM 3428 O O . VAL B 1 110 ? -5.328 -2.121 -3.395 1 98.19 110 VAL B O 1
ATOM 3431 N N . SER B 1 111 ? -5.91 -1.59 -5.488 1 97.69 111 SER B N 1
ATOM 3432 C CA . SER B 1 111 ? -6.992 -2.549 -5.688 1 97.69 111 SER B CA 1
ATOM 3433 C C . SER B 1 111 ? -8.133 -2.305 -4.707 1 97.69 111 SER B C 1
ATOM 3435 O O . SER B 1 111 ? -8.93 -3.203 -4.438 1 97.69 111 SER B O 1
ATOM 3437 N N . MET B 1 112 ? -8.242 -1.123 -4.133 1 98.19 112 MET B N 1
ATOM 3438 C CA . MET B 1 112 ? -9.375 -0.779 -3.283 1 98.19 112 MET B CA 1
ATOM 3439 C C . MET B 1 112 ? -10.586 -0.388 -4.129 1 98.19 112 MET B C 1
ATOM 3441 O O . MET B 1 112 ? -11.727 -0.454 -3.66 1 98.19 112 MET B O 1
ATOM 3445 N N . LEU B 1 113 ? -10.312 -0.017 -5.355 1 98.31 113 LEU B N 1
ATOM 3446 C CA . LEU B 1 113 ? -11.391 0.28 -6.297 1 98.31 113 LEU B CA 1
ATOM 3447 C C . LEU B 1 113 ? -11.305 -0.626 -7.52 1 98.31 113 LEU B C 1
ATOM 3449 O O . LEU B 1 113 ? -10.211 -1.031 -7.926 1 98.31 113 LEU B O 1
ATOM 3453 N N . THR B 1 114 ? -12.461 -1.004 -8.094 1 97.25 114 THR B N 1
ATOM 3454 C CA . THR B 1 114 ? -12.516 -1.539 -9.445 1 97.25 114 THR B CA 1
ATOM 3455 C C . THR B 1 114 ? -12.312 -0.43 -10.477 1 97.25 114 THR B C 1
ATOM 3457 O O . THR B 1 114 ? -12.219 0.746 -10.117 1 97.25 114 THR B O 1
ATOM 3460 N N . SER B 1 115 ? -12.219 -0.812 -11.75 1 96.81 115 SER B N 1
ATOM 3461 C CA . SER B 1 115 ? -12.141 0.195 -12.805 1 96.81 115 SER B CA 1
ATOM 3462 C C . SER B 1 115 ? -13.375 1.089 -12.812 1 96.81 115 SER B C 1
ATOM 3464 O O . SER B 1 115 ? -13.266 2.307 -12.969 1 96.81 115 SER B O 1
ATOM 3466 N N . GLU B 1 116 ? -14.539 0.462 -12.594 1 97.19 116 GLU B N 1
ATOM 3467 C CA . GLU B 1 116 ? -15.781 1.225 -12.539 1 97.19 116 GLU B CA 1
ATOM 3468 C C . GLU B 1 116 ? -15.812 2.146 -11.328 1 97.19 116 GLU B C 1
ATOM 3470 O O . GLU B 1 116 ? -16.25 3.295 -11.422 1 97.19 116 GLU B O 1
ATOM 3475 N N . GLY B 1 117 ? -15.367 1.623 -10.195 1 97.88 117 GLY B N 1
ATOM 3476 C CA . GLY B 1 117 ? -15.289 2.439 -8.992 1 97.88 117 GLY B CA 1
ATOM 3477 C C . GLY B 1 117 ? -14.352 3.619 -9.133 1 97.88 117 GLY B C 1
ATOM 3478 O O . GLY B 1 117 ? -14.641 4.715 -8.648 1 97.88 117 GLY B O 1
ATOM 3479 N N . ARG B 1 118 ? -13.219 3.369 -9.758 1 98.44 118 ARG B N 1
ATOM 3480 C CA . ARG B 1 118 ? -12.258 4.43 -10.031 1 98.44 118 ARG B CA 1
ATOM 3481 C C . ARG B 1 118 ? -12.898 5.555 -10.836 1 98.44 118 ARG B C 1
ATOM 3483 O O . ARG B 1 118 ? -12.758 6.73 -10.5 1 98.44 118 ARG B O 1
ATOM 3490 N N . ASP B 1 119 ? -13.594 5.199 -11.914 1 98.56 119 ASP B N 1
ATOM 3491 C CA . ASP B 1 119 ? -14.242 6.18 -12.781 1 98.56 119 ASP B CA 1
ATOM 3492 C C . ASP B 1 119 ? -15.336 6.934 -12.031 1 98.56 119 ASP B C 1
ATOM 3494 O O . ASP B 1 119 ? -15.508 8.141 -12.211 1 98.56 119 ASP B O 1
ATOM 3498 N N . GLU B 1 120 ? -16.094 6.203 -11.227 1 98.44 120 GLU B N 1
ATOM 3499 C CA . GLU B 1 120 ? -17.125 6.832 -10.414 1 98.44 120 GLU B CA 1
ATOM 3500 C C . GLU B 1 120 ? -16.531 7.84 -9.438 1 98.44 120 GLU B C 1
ATOM 3502 O O . GLU B 1 120 ? -17.047 8.953 -9.297 1 98.44 120 GLU B O 1
ATOM 3507 N N . PHE B 1 121 ? -15.484 7.426 -8.797 1 98.5 121 PHE B N 1
ATOM 3508 C CA . PHE B 1 121 ? -14.805 8.297 -7.844 1 98.5 121 PHE B CA 1
ATOM 3509 C C . PHE B 1 121 ? -14.258 9.539 -8.547 1 98.5 121 PHE B C 1
ATOM 3511 O O . PHE B 1 121 ? -14.414 10.656 -8.047 1 98.5 121 PHE B O 1
ATOM 3518 N N . ALA B 1 122 ? -13.656 9.367 -9.672 1 98.44 122 ALA B N 1
ATOM 3519 C CA . ALA B 1 122 ? -13.125 10.469 -10.469 1 98.44 122 ALA B CA 1
ATOM 3520 C C . ALA B 1 122 ? -14.227 11.43 -10.883 1 98.44 122 ALA B C 1
ATOM 3522 O O . ALA B 1 122 ? -14.07 12.648 -10.789 1 98.44 122 ALA B O 1
ATOM 3523 N N . SER B 1 123 ? -15.328 10.883 -11.328 1 98.62 123 SER B N 1
ATOM 3524 C CA . SER B 1 123 ? -16.469 11.703 -11.758 1 98.62 123 SER B CA 1
ATOM 3525 C C . SER B 1 123 ? -17.047 12.5 -10.594 1 98.62 123 SER B C 1
ATOM 3527 O O . SER B 1 123 ? -17.453 13.641 -10.766 1 98.62 123 SER B O 1
ATOM 3529 N N . ARG B 1 124 ? -17.141 11.875 -9.445 1 98.56 124 ARG B N 1
ATOM 3530 C CA . ARG B 1 124 ? -17.609 12.562 -8.25 1 98.56 124 ARG B CA 1
ATOM 3531 C C . ARG B 1 124 ? -16.734 13.766 -7.926 1 98.56 124 ARG B C 1
ATOM 3533 O O . ARG B 1 124 ? -17.234 14.844 -7.621 1 98.56 124 ARG B O 1
ATOM 3540 N N . PHE B 1 125 ? -15.453 13.617 -7.992 1 98 125 PHE B N 1
ATOM 3541 C CA . PHE B 1 125 ? -14.539 14.719 -7.699 1 98 125 PHE B CA 1
ATOM 3542 C C . PHE B 1 125 ? -14.672 15.82 -8.742 1 98 125 PHE B C 1
ATOM 3544 O O . PHE B 1 125 ? -14.547 17 -8.43 1 98 125 PHE B O 1
ATOM 3551 N N . GLU B 1 126 ? -14.875 15.461 -10.008 1 98.06 126 GLU B N 1
ATOM 3552 C CA . GLU B 1 126 ? -15.125 16.469 -11.031 1 98.06 126 GLU B CA 1
ATOM 3553 C C . GLU B 1 126 ? -16.375 17.297 -10.695 1 98.06 126 GLU B C 1
ATOM 3555 O O . GLU B 1 126 ? -16.375 18.516 -10.875 1 98.06 126 GLU B O 1
ATOM 3560 N N . LEU B 1 127 ? -17.406 16.609 -10.258 1 98.12 127 LEU B N 1
ATOM 3561 C CA . LEU B 1 127 ? -18.609 17.297 -9.836 1 98.12 127 LEU B CA 1
ATOM 3562 C C . LEU B 1 127 ? -18.328 18.234 -8.672 1 98.12 127 LEU B C 1
ATOM 3564 O O . LEU B 1 127 ? -18.828 19.359 -8.648 1 98.12 127 LEU B O 1
ATOM 3568 N N . ILE B 1 128 ? -17.578 17.781 -7.699 1 97.19 128 ILE B N 1
ATOM 3569 C CA . ILE B 1 128 ? -17.25 18.609 -6.535 1 97.19 128 ILE B CA 1
ATOM 3570 C C . ILE B 1 128 ? -16.484 19.844 -6.977 1 97.19 128 ILE B C 1
ATOM 3572 O O . ILE B 1 128 ? -16.75 20.953 -6.512 1 97.19 128 ILE B O 1
ATOM 3576 N N . ARG B 1 129 ? -15.516 19.703 -7.875 1 96.06 129 ARG B N 1
ATOM 3577 C CA . ARG B 1 129 ? -14.758 20.844 -8.398 1 96.06 129 ARG B CA 1
ATOM 3578 C C . ARG B 1 129 ? -15.672 21.859 -9.055 1 96.06 129 ARG B C 1
ATOM 3580 O O . ARG B 1 129 ? -15.508 23.062 -8.867 1 96.06 129 ARG B O 1
ATOM 3587 N N . THR B 1 130 ? -16.609 21.375 -9.82 1 96.75 130 THR B N 1
ATOM 3588 C CA . THR B 1 130 ? -17.562 22.25 -10.484 1 96.75 130 THR B CA 1
ATOM 3589 C C . THR B 1 130 ? -18.406 23 -9.469 1 96.75 130 THR B C 1
ATOM 3591 O O . THR B 1 130 ? -18.609 24.219 -9.586 1 96.75 130 THR B O 1
ATOM 3594 N N . LEU B 1 131 ? -18.859 22.312 -8.453 1 96.12 131 LEU B N 1
ATOM 3595 C CA . LEU B 1 131 ? -19.672 22.906 -7.414 1 96.12 131 LEU B CA 1
ATOM 3596 C C . LEU B 1 131 ? -18.875 23.938 -6.609 1 96.12 131 LEU B C 1
ATOM 3598 O O . LEU B 1 131 ? -19.422 24.953 -6.168 1 96.12 131 LEU B O 1
ATOM 3602 N N . ALA B 1 132 ? -17.625 23.578 -6.383 1 93.19 132 ALA B N 1
ATOM 3603 C CA . ALA B 1 132 ? -16.766 24.438 -5.574 1 93.19 132 ALA B CA 1
ATOM 3604 C C . ALA B 1 132 ? -16.688 25.844 -6.18 1 93.19 132 ALA B C 1
ATOM 3606 O O . ALA B 1 132 ? -16.531 26.828 -5.457 1 93.19 132 ALA B O 1
ATOM 3607 N N . ALA B 1 133 ? -16.844 26 -7.504 1 91.5 133 ALA B N 1
ATOM 3608 C CA . ALA B 1 133 ? -16.766 27.281 -8.203 1 91.5 133 ALA B CA 1
ATOM 3609 C C . ALA B 1 133 ? -18.047 28.094 -7.988 1 91.5 133 ALA B C 1
ATOM 3611 O O . ALA B 1 133 ? -18.031 29.328 -8.094 1 91.5 133 ALA B O 1
ATOM 3612 N N . THR B 1 134 ? -19.156 27.516 -7.672 1 92.94 134 THR B N 1
ATOM 3613 C CA . THR B 1 134 ? -20.438 28.219 -7.641 1 92.94 134 THR B CA 1
ATOM 3614 C C . THR B 1 134 ? -21.031 28.172 -6.238 1 92.94 134 THR B C 1
ATOM 3616 O O . THR B 1 134 ? -21.75 29.094 -5.84 1 92.94 134 THR B O 1
ATOM 3619 N N . ASN B 1 135 ? -20.844 27.078 -5.535 1 92.31 135 ASN B N 1
ATOM 3620 C CA . ASN B 1 135 ? -21.422 26.844 -4.215 1 92.31 135 ASN B CA 1
ATOM 3621 C C . ASN B 1 135 ? -20.469 26.047 -3.322 1 92.31 135 ASN B C 1
ATOM 3623 O O . ASN B 1 135 ? -20.609 24.828 -3.201 1 92.31 135 ASN B O 1
ATOM 3627 N N . GLN B 1 136 ? -19.75 26.703 -2.543 1 88.5 136 GLN B N 1
ATOM 3628 C CA . GLN B 1 136 ? -18.703 26.094 -1.738 1 88.5 136 GLN B CA 1
ATOM 3629 C C . GLN B 1 136 ? -19.297 25.156 -0.681 1 88.5 136 GLN B C 1
ATOM 3631 O O . GLN B 1 136 ? -18.734 24.094 -0.399 1 88.5 136 GLN B O 1
ATOM 3636 N N . THR B 1 137 ? -20.375 25.609 -0.125 1 88.88 137 THR B N 1
ATOM 3637 C CA . THR B 1 137 ? -21 24.797 0.904 1 88.88 137 THR B CA 1
ATOM 3638 C C . THR B 1 137 ? -21.453 23.453 0.332 1 88.88 137 THR B C 1
ATOM 3640 O O . THR B 1 137 ? -21.219 22.406 0.934 1 88.88 137 THR B O 1
ATOM 3643 N N . ALA B 1 138 ? -22.047 23.547 -0.813 1 93.19 138 ALA B N 1
ATOM 3644 C CA . ALA B 1 138 ? -22.5 22.328 -1.464 1 93.19 138 ALA B CA 1
ATOM 3645 C C . ALA B 1 138 ? -21.312 21.422 -1.833 1 93.19 138 ALA B C 1
ATOM 3647 O O . ALA B 1 138 ? -21.391 20.203 -1.703 1 93.19 138 ALA B O 1
ATOM 3648 N N . ALA B 1 139 ? -20.266 22 -2.324 1 93.88 139 ALA B N 1
ATOM 3649 C CA . ALA B 1 139 ? -19.062 21.25 -2.686 1 93.88 139 ALA B CA 1
ATOM 3650 C C . ALA B 1 139 ? -18.484 20.531 -1.472 1 93.88 139 ALA B C 1
ATOM 3652 O O . ALA B 1 139 ? -18.094 19.359 -1.561 1 93.88 139 ALA B O 1
ATOM 3653 N N . LEU B 1 140 ? -18.453 21.234 -0.388 1 91.56 140 LEU B N 1
ATOM 3654 C CA . LEU B 1 140 ? -17.891 20.641 0.825 1 91.56 140 LEU B CA 1
ATOM 3655 C C . LEU B 1 140 ? -18.75 19.484 1.327 1 91.56 140 LEU B C 1
ATOM 3657 O O . LEU B 1 140 ? -18.234 18.453 1.733 1 91.56 140 LEU B O 1
ATOM 3661 N N . LEU B 1 141 ? -20.031 19.719 1.367 1 91.62 141 LEU B N 1
ATOM 3662 C CA . LEU B 1 141 ? -20.938 18.656 1.799 1 91.62 141 LEU B CA 1
ATOM 3663 C C . LEU B 1 141 ? -20.766 17.422 0.933 1 91.62 141 LEU B C 1
ATOM 3665 O O . LEU B 1 141 ? -20.734 16.297 1.447 1 91.62 141 LEU B O 1
ATOM 3669 N N . LEU B 1 142 ? -20.641 17.625 -0.348 1 95.44 142 LEU B N 1
ATOM 3670 C CA . LEU B 1 142 ? -20.453 16.5 -1.251 1 95.44 142 LEU B CA 1
ATOM 3671 C C . LEU B 1 142 ? -19.094 15.828 -1.007 1 95.44 142 LEU B C 1
ATOM 3673 O O . LEU B 1 142 ? -18.984 14.602 -1.09 1 95.44 142 LEU B O 1
ATOM 3677 N N . LEU B 1 143 ? -18.125 16.578 -0.76 1 94.44 143 LEU B N 1
ATOM 3678 C CA . LEU B 1 143 ? -16.812 16.031 -0.434 1 94.44 143 LEU B CA 1
ATOM 3679 C C . LEU B 1 143 ? -16.891 15.156 0.81 1 94.44 143 LEU B C 1
ATOM 3681 O O . LEU B 1 143 ? -16.312 14.07 0.836 1 94.44 143 LEU B O 1
ATOM 3685 N N . LEU B 1 144 ? -17.562 15.617 1.848 1 91.56 144 LEU B N 1
ATOM 3686 C CA . LEU B 1 144 ? -17.734 14.859 3.084 1 91.56 144 LEU B CA 1
ATOM 3687 C C . LEU B 1 144 ? -18.453 13.539 2.822 1 91.56 144 LEU B C 1
ATOM 3689 O O . LEU B 1 144 ? -18.109 12.516 3.416 1 91.56 144 LEU B O 1
ATOM 3693 N N . GLN B 1 145 ? -19.297 13.555 1.892 1 95.62 145 GLN B N 1
ATOM 3694 C CA . GLN B 1 145 ? -20.078 12.367 1.543 1 95.62 145 GLN B CA 1
ATOM 3695 C C . GLN B 1 145 ? -19.281 11.453 0.609 1 95.62 145 GLN B C 1
ATOM 3697 O O . GLN B 1 145 ? -19.75 10.375 0.252 1 95.62 145 GLN B O 1
ATOM 3702 N N . THR B 1 146 ? -18.156 11.883 0.219 1 97.31 146 THR B N 1
ATOM 3703 C CA . THR B 1 146 ? -17.375 11.125 -0.753 1 97.31 146 THR B CA 1
ATOM 3704 C C . THR B 1 146 ? -16.219 10.391 -0.069 1 97.31 146 THR B C 1
ATOM 3706 O O . THR B 1 146 ? -16.125 9.164 -0.157 1 97.31 146 THR B O 1
ATOM 3709 N N . VAL B 1 147 ? -15.438 11.078 0.693 1 95.44 147 VAL B N 1
ATOM 3710 C CA . VAL B 1 147 ? -14.172 10.461 1.079 1 95.44 147 VAL B CA 1
ATOM 3711 C C . VAL B 1 147 ? -14.117 10.289 2.596 1 95.44 147 VAL B C 1
ATOM 3713 O O . VAL B 1 147 ? -13.367 9.461 3.107 1 95.44 147 VAL B O 1
ATOM 3716 N N . PHE B 1 148 ? -14.859 11.094 3.428 1 92.31 148 PHE B N 1
ATOM 3717 C CA . PHE B 1 148 ? -14.773 11.023 4.883 1 92.31 148 PHE B CA 1
ATOM 3718 C C . PHE B 1 148 ? -15.773 10.023 5.438 1 92.31 148 PHE B C 1
ATOM 3720 O O . PHE B 1 148 ? -16.984 10.242 5.371 1 92.31 148 PHE B O 1
ATOM 3727 N N . THR B 1 149 ? -15.266 8.984 6.023 1 93.31 149 THR B N 1
ATOM 3728 C CA . THR B 1 149 ? -16.109 7.867 6.434 1 93.31 149 THR B CA 1
ATOM 3729 C C . THR B 1 149 ? -17.125 8.32 7.48 1 93.31 149 THR B C 1
ATOM 3731 O O . THR B 1 149 ? -16.859 9.234 8.258 1 93.31 149 THR B O 1
ATOM 3734 N N . SER B 1 150 ? -18.281 7.73 7.465 1 91.75 150 SER B N 1
ATOM 3735 C CA . SER B 1 150 ? -19.391 8.016 8.367 1 91.75 150 SER B CA 1
ATOM 3736 C C . SER B 1 150 ? -20 6.73 8.922 1 91.75 150 SER B C 1
ATOM 3738 O O . SER B 1 150 ? -20.156 5.742 8.203 1 91.75 150 SER B O 1
ATOM 3740 N N . ASP B 1 151 ? -20.297 6.738 10.188 1 88.75 151 ASP B N 1
ATOM 3741 C CA . ASP B 1 151 ? -20.906 5.578 10.828 1 88.75 151 ASP B CA 1
ATOM 3742 C C . ASP B 1 151 ? -22.391 5.48 10.5 1 88.75 151 ASP B C 1
ATOM 3744 O O . ASP B 1 151 ? -22.984 4.406 10.609 1 88.75 151 ASP B O 1
ATOM 3748 N N . THR B 1 152 ? -22.984 6.547 10.148 1 90.56 152 THR B N 1
ATOM 3749 C CA . THR B 1 152 ? -24.438 6.598 9.984 1 90.56 152 THR B CA 1
ATOM 3750 C C . THR B 1 152 ? -24.828 6.426 8.523 1 90.56 152 THR B C 1
ATOM 3752 O O . THR B 1 152 ? -25.75 5.668 8.203 1 90.56 152 THR B O 1
ATOM 3755 N N . ASN B 1 153 ? -24.141 7.184 7.684 1 93.62 153 ASN B N 1
ATOM 3756 C CA . ASN B 1 153 ? -24.391 7.109 6.25 1 93.62 153 ASN B CA 1
ATOM 3757 C C . ASN B 1 153 ? -23.125 6.797 5.469 1 93.62 153 ASN B C 1
ATOM 3759 O O . ASN B 1 153 ? -22.312 7.691 5.199 1 93.62 153 ASN B O 1
ATOM 3763 N N . PRO B 1 154 ? -23.047 5.562 4.996 1 95.75 154 PRO B N 1
ATOM 3764 C CA . PRO B 1 154 ? -21.812 5.211 4.277 1 95.75 154 PRO B CA 1
ATOM 3765 C C . PRO B 1 154 ? -21.516 6.156 3.119 1 95.75 154 PRO B C 1
ATOM 3767 O O . PRO B 1 154 ? -22.406 6.445 2.309 1 95.75 154 PRO B O 1
ATOM 3770 N N . THR B 1 155 ? -20.375 6.625 3.049 1 97.44 155 THR B N 1
ATOM 3771 C CA . THR B 1 155 ? -19.906 7.5 1.979 1 97.44 155 THR B CA 1
ATOM 3772 C C . THR B 1 155 ? -19.609 6.699 0.713 1 97.44 155 THR B C 1
ATOM 3774 O O . THR B 1 155 ? -19.656 5.469 0.726 1 97.44 155 THR B O 1
ATOM 3777 N N . LEU B 1 156 ? -19.297 7.43 -0.401 1 98.38 156 LEU B N 1
ATOM 3778 C CA . LEU B 1 156 ? -18.938 6.758 -1.644 1 98.38 156 LEU B CA 1
ATOM 3779 C C . LEU B 1 156 ? -17.703 5.879 -1.447 1 98.38 156 LEU B C 1
ATOM 3781 O O . LEU B 1 156 ? -17.656 4.754 -1.946 1 98.38 156 LEU B O 1
ATOM 3785 N N . PHE B 1 157 ? -16.703 6.379 -0.735 1 98.38 157 PHE B N 1
ATOM 3786 C CA . PHE B 1 157 ? -15.484 5.633 -0.408 1 98.38 157 PHE B CA 1
ATOM 3787 C C . PHE B 1 157 ? -15.828 4.32 0.282 1 98.38 157 PHE B C 1
ATOM 3789 O O . PHE B 1 157 ? -15.344 3.258 -0.115 1 98.38 157 PHE B O 1
ATOM 3796 N N . GLN B 1 158 ? -16.672 4.379 1.263 1 97.81 158 GLN B N 1
ATOM 3797 C CA . GLN B 1 158 ? -17.062 3.195 2.023 1 97.81 158 GLN B CA 1
ATOM 3798 C C . GLN B 1 158 ? -17.828 2.209 1.151 1 97.81 158 GLN B C 1
ATOM 3800 O O . GLN B 1 158 ? -17.609 1 1.223 1 97.81 158 GLN B O 1
ATOM 3805 N N . GLN B 1 159 ? -18.672 2.729 0.355 1 97.5 159 GLN B N 1
ATOM 3806 C CA . GLN B 1 159 ? -19.5 1.883 -0.498 1 97.5 159 GLN B CA 1
ATOM 3807 C C . GLN B 1 159 ? -18.656 1.133 -1.521 1 97.5 159 GLN B C 1
ATOM 3809 O O . GLN B 1 159 ? -18.906 -0.039 -1.807 1 97.5 159 GLN B O 1
ATOM 3814 N N . LEU B 1 160 ? -17.672 1.78 -2.012 1 97.56 160 LEU B N 1
ATOM 3815 C CA . LEU B 1 160 ? -16.891 1.204 -3.105 1 97.56 160 LEU B CA 1
ATOM 3816 C C . LEU B 1 160 ? -15.781 0.311 -2.572 1 97.56 160 LEU B C 1
ATOM 3818 O O . LEU B 1 160 ? -15.375 -0.648 -3.234 1 97.56 160 LEU B O 1
ATOM 3822 N N . THR B 1 161 ? -15.25 0.587 -1.373 1 97.62 161 THR B N 1
ATOM 3823 C CA . THR B 1 161 ? -14.047 -0.1 -0.912 1 97.62 161 THR B CA 1
ATOM 3824 C C . THR B 1 161 ? -14.391 -1.113 0.176 1 97.62 161 THR B C 1
ATOM 3826 O O . THR B 1 161 ? -13.625 -2.049 0.421 1 97.62 161 THR B O 1
ATOM 3829 N N . GLY B 1 162 ? -15.461 -0.838 0.896 1 95.56 162 GLY B N 1
ATOM 3830 C CA . GLY B 1 162 ? -15.781 -1.636 2.068 1 95.56 162 GLY B CA 1
ATOM 3831 C C . GLY B 1 162 ? -15.008 -1.219 3.305 1 95.56 162 GLY B C 1
ATOM 3832 O O . GLY B 1 162 ? -15.18 -1.802 4.375 1 95.56 162 GLY B O 1
ATOM 3833 N N . TYR B 1 163 ? -14.148 -0.196 3.193 1 96.25 163 TYR B N 1
ATOM 3834 C CA . TYR B 1 163 ? -13.375 0.318 4.316 1 96.25 163 TYR B CA 1
ATOM 3835 C C . TYR B 1 163 ? -14.219 1.251 5.18 1 96.25 163 TYR B C 1
ATOM 3837 O O . TYR B 1 163 ? -14.969 2.078 4.66 1 96.25 163 TYR B O 1
ATOM 3845 N N . ASP B 1 164 ? -14.016 1.124 6.426 1 93.94 164 ASP B N 1
ATOM 3846 C CA . ASP B 1 164 ? -14.656 2.045 7.359 1 93.94 164 ASP B CA 1
ATOM 3847 C C . ASP B 1 164 ? -13.656 3.057 7.91 1 93.94 164 ASP B C 1
ATOM 3849 O O . ASP B 1 164 ? -13.914 3.703 8.93 1 93.94 164 ASP B O 1
ATOM 3853 N N . ASN B 1 165 ? -12.547 3.047 7.305 1 93.69 165 ASN B N 1
ATOM 3854 C CA . ASN B 1 165 ? -11.484 3.979 7.656 1 93.69 165 ASN B CA 1
ATOM 3855 C C . ASN B 1 165 ? -10.719 4.449 6.418 1 93.69 165 ASN B C 1
ATOM 3857 O O . ASN B 1 165 ? -10.117 3.639 5.711 1 93.69 165 ASN B O 1
ATOM 3861 N N . GLN B 1 166 ? -10.719 5.719 6.215 1 95.62 166 GLN B N 1
ATOM 3862 C CA . GLN B 1 166 ? -10.102 6.258 5.008 1 95.62 166 GLN B CA 1
ATOM 3863 C C . GLN B 1 166 ? -8.641 6.629 5.254 1 95.62 166 GLN B C 1
ATOM 3865 O O . GLN B 1 166 ? -7.953 7.102 4.348 1 95.62 166 GLN B O 1
ATOM 3870 N N . ALA B 1 167 ? -8.117 6.352 6.457 1 95.06 167 ALA B N 1
ATOM 3871 C CA . ALA B 1 167 ? -6.816 6.879 6.863 1 95.06 167 ALA B CA 1
ATOM 3872 C C . ALA B 1 167 ? -5.68 6.023 6.316 1 95.06 167 ALA B C 1
ATOM 3874 O O . ALA B 1 167 ? -4.52 6.445 6.316 1 95.06 167 ALA B O 1
ATOM 3875 N N . SER B 1 168 ? -5.98 4.859 5.832 1 96.44 168 SER B N 1
ATOM 3876 C CA . SER B 1 168 ? -4.898 3.977 5.406 1 96.44 168 SER B CA 1
ATOM 3877 C C . SER B 1 168 ? -5.41 2.885 4.473 1 96.44 168 SER B C 1
ATOM 3879 O O . SER B 1 168 ? -6.496 2.338 4.684 1 96.44 168 SER B O 1
ATOM 3881 N N . ALA B 1 169 ? -4.613 2.541 3.545 1 97 169 ALA B N 1
ATOM 3882 C CA . ALA B 1 169 ? -4.91 1.396 2.688 1 97 169 ALA B CA 1
ATOM 3883 C C . ALA B 1 169 ? -4.621 0.082 3.408 1 97 169 ALA B C 1
ATOM 3885 O O . ALA B 1 169 ? -5.02 -0.989 2.943 1 97 169 ALA B O 1
ATOM 3886 N N . LEU B 1 170 ? -4.043 0.173 4.625 1 93.88 170 LEU B N 1
ATOM 3887 C CA . LEU B 1 170 ? -3.527 -1.026 5.277 1 93.88 170 LEU B CA 1
ATOM 3888 C C . LEU B 1 170 ? -4.555 -1.605 6.242 1 93.88 170 LEU B C 1
ATOM 3890 O O . LEU B 1 170 ? -4.441 -2.76 6.66 1 93.88 170 LEU B O 1
ATOM 3894 N N . TYR B 1 171 ? -5.465 -0.797 6.684 1 92.94 171 TYR B N 1
ATOM 3895 C CA . TYR B 1 171 ? -6.449 -1.33 7.617 1 92.94 171 TYR B CA 1
ATOM 3896 C C . TYR B 1 171 ? -7.832 -0.746 7.348 1 92.94 171 TYR B C 1
ATOM 3898 O O . TYR B 1 171 ? -7.984 0.472 7.227 1 92.94 171 TYR B O 1
ATOM 3906 N N . ALA B 1 172 ? -8.805 -1.633 7.316 1 93 172 ALA B N 1
ATOM 3907 C CA . ALA B 1 172 ? -10.164 -1.287 6.891 1 93 172 ALA B CA 1
ATOM 3908 C C . ALA B 1 172 ? -10.938 -0.606 8.016 1 93 172 ALA B C 1
ATOM 3910 O O . ALA B 1 172 ? -11.945 0.058 7.773 1 93 172 ALA B O 1
ATOM 3911 N N . THR B 1 173 ? -10.492 -0.875 9.188 1 91.5 173 THR B N 1
ATOM 3912 C CA . THR B 1 173 ? -11.133 -0.255 10.344 1 91.5 173 THR B CA 1
ATOM 3913 C C . THR B 1 173 ? -10.102 0.46 11.211 1 91.5 173 THR B C 1
ATOM 3915 O O . THR B 1 173 ? -8.906 0.172 11.125 1 91.5 173 THR B O 1
ATOM 3918 N N . LYS B 1 174 ? -10.547 1.382 11.969 1 89.94 174 LYS B N 1
ATOM 3919 C CA . LYS B 1 174 ? -9.656 2.115 12.867 1 89.94 174 LYS B CA 1
ATOM 3920 C C . LYS B 1 174 ? -8.891 1.166 13.781 1 89.94 174 LYS B C 1
ATOM 3922 O O . LYS B 1 174 ? -9.469 0.222 14.328 1 89.94 174 LYS B O 1
ATOM 3927 N N . PRO B 1 175 ? -7.633 1.36 13.898 1 88.12 175 PRO B N 1
ATOM 3928 C CA . PRO B 1 175 ? -6.844 0.482 14.766 1 88.12 175 PRO B CA 1
ATOM 3929 C C . PRO B 1 175 ? -7.344 0.473 16.219 1 88.12 175 PRO B C 1
ATOM 3931 O O . PRO B 1 175 ? -7.781 1.507 16.719 1 88.12 175 PRO B O 1
ATOM 3934 N N . ALA B 1 176 ? -7.199 -0.619 16.891 1 86.94 176 ALA B N 1
ATOM 3935 C CA . ALA B 1 176 ? -7.723 -0.838 18.234 1 86.94 176 ALA B CA 1
ATOM 3936 C C . ALA B 1 176 ? -7.098 0.138 19.219 1 86.94 176 ALA B C 1
ATOM 3938 O O . ALA B 1 176 ? -7.77 0.594 20.156 1 86.94 176 ALA B O 1
ATOM 3939 N N . ASN B 1 177 ? -5.887 0.409 19.016 1 89.75 177 ASN B N 1
ATOM 3940 C CA . ASN B 1 177 ? -5.207 1.3 19.938 1 89.75 177 ASN B CA 1
ATOM 3941 C C . ASN B 1 177 ? -5.773 2.717 19.875 1 89.75 177 ASN B C 1
ATOM 3943 O O . ASN B 1 177 ? -5.801 3.426 20.891 1 89.75 177 ASN B O 1
ATOM 3947 N N . MET B 1 178 ? -6.18 3.109 18.766 1 87.5 178 MET B N 1
ATOM 3948 C CA . MET B 1 178 ? -6.793 4.426 18.641 1 87.5 178 MET B CA 1
ATOM 3949 C C . MET B 1 178 ? -8.148 4.465 19.328 1 87.5 178 MET B C 1
ATOM 3951 O O . MET B 1 178 ? -8.5 5.465 19.969 1 87.5 178 MET B O 1
ATOM 3955 N N . LEU B 1 179 ? -8.852 3.346 19.25 1 87.06 179 LEU B N 1
ATOM 3956 C CA . LEU B 1 179 ? -10.125 3.246 19.938 1 87.06 179 LEU B CA 1
ATOM 3957 C C . LEU B 1 179 ? -9.914 3.232 21.453 1 87.06 179 LEU B C 1
ATOM 3959 O O . LEU B 1 179 ? -10.664 3.873 22.203 1 87.06 179 LEU B O 1
ATOM 3963 N N . ALA B 1 180 ? -8.922 2.543 21.812 1 90.88 180 ALA B N 1
ATOM 3964 C CA . ALA B 1 180 ? -8.609 2.455 23.234 1 90.88 180 ALA B CA 1
ATOM 3965 C C . ALA B 1 180 ? -8.219 3.82 23.797 1 90.88 180 ALA B C 1
ATOM 3967 O O . ALA B 1 180 ? -8.586 4.16 24.922 1 90.88 180 ALA B O 1
ATOM 3968 N N . TYR B 1 181 ? -7.477 4.52 22.984 1 89.62 181 TYR B N 1
ATOM 3969 C CA . TYR B 1 181 ? -7.074 5.867 23.375 1 89.62 181 TYR B CA 1
ATOM 3970 C C . TYR B 1 181 ? -8.297 6.746 23.625 1 89.62 181 TYR B C 1
ATOM 3972 O O . TYR B 1 181 ? -8.367 7.449 24.641 1 89.62 181 TYR B O 1
ATOM 3980 N N . GLU B 1 182 ? -9.219 6.734 22.734 1 85.94 182 GLU B N 1
ATOM 3981 C CA . GLU B 1 182 ? -10.422 7.559 22.844 1 85.94 182 GLU B CA 1
ATOM 3982 C C . GLU B 1 182 ? -11.188 7.254 24.125 1 85.94 182 GLU B C 1
ATOM 3984 O O . GLU B 1 182 ? -11.711 8.164 24.781 1 85.94 182 GLU B O 1
ATOM 3989 N N . LYS B 1 183 ? -11.203 5.992 24.5 1 90.62 183 LYS B N 1
ATOM 3990 C CA . LYS B 1 183 ? -11.875 5.59 25.734 1 90.62 183 LYS B CA 1
ATOM 3991 C C . LYS B 1 183 ? -11.07 6.008 26.969 1 90.62 183 LYS B C 1
ATOM 3993 O O . LYS B 1 183 ? -11.633 6.473 27.953 1 90.62 183 LYS B O 1
ATOM 3998 N N . TYR B 1 184 ? -9.867 5.867 26.828 1 93.31 184 TYR B N 1
ATOM 3999 C CA . TYR B 1 184 ? -8.977 6.129 27.938 1 93.31 184 TYR B CA 1
ATOM 4000 C C . TYR B 1 184 ? -9.016 7.594 28.344 1 93.31 184 TYR B C 1
ATOM 4002 O O . TYR B 1 184 ? -9.102 7.918 29.531 1 93.31 184 TYR B O 1
ATOM 4010 N N . VAL B 1 185 ? -8.969 8.477 27.375 1 91.69 185 VAL B N 1
ATOM 4011 C CA . VAL B 1 185 ? -8.867 9.898 27.672 1 91.69 185 VAL B CA 1
ATOM 4012 C C . VAL B 1 185 ? -10.18 10.391 28.281 1 91.69 185 VAL B C 1
ATOM 4014 O O . VAL B 1 185 ? -10.227 11.469 28.875 1 91.69 185 VAL B O 1
ATOM 4017 N N . GLN B 1 186 ? -11.195 9.602 28.219 1 90.94 186 GLN B N 1
ATOM 4018 C CA . GLN B 1 186 ? -12.492 9.992 28.766 1 90.94 186 GLN B CA 1
ATOM 4019 C C . GLN B 1 186 ? -12.664 9.484 30.203 1 90.94 186 GLN B C 1
ATOM 4021 O O . GLN B 1 186 ? -13.633 9.844 30.875 1 90.94 186 GLN B O 1
ATOM 4026 N N . THR B 1 187 ? -11.773 8.719 30.688 1 92.69 187 THR B N 1
ATOM 4027 C CA . THR B 1 187 ? -11.883 8.156 32.031 1 92.69 187 THR B CA 1
ATOM 4028 C C . THR B 1 187 ? -11.68 9.234 33.094 1 92.69 187 THR B C 1
ATOM 4030 O O . THR B 1 187 ? -11 10.234 32.844 1 92.69 187 THR B O 1
ATOM 4033 N N . LYS B 1 188 ? -12.211 8.953 34.25 1 92.56 188 LYS B N 1
ATOM 4034 C CA . LYS B 1 188 ? -12.055 9.867 35.375 1 92.56 188 LYS B CA 1
ATOM 4035 C C . LYS B 1 188 ? -10.602 9.961 35.812 1 92.56 188 LYS B C 1
ATOM 4037 O O . LYS B 1 188 ? -10.133 11.031 36.219 1 92.56 188 LYS B O 1
ATOM 4042 N N . GLU B 1 189 ? -10.016 8.883 35.781 1 94.31 189 GLU B N 1
ATOM 4043 C CA . GLU B 1 189 ? -8.617 8.828 36.188 1 94.31 189 GLU B CA 1
ATOM 4044 C C . GLU B 1 189 ? -7.758 9.734 35.281 1 94.31 189 GLU B C 1
ATOM 4046 O O . GLU B 1 189 ? -6.91 10.477 35.781 1 94.31 189 GLU B O 1
ATOM 4051 N N . PHE B 1 190 ? -7.965 9.656 34.031 1 94.19 190 PHE B N 1
ATOM 4052 C CA . PHE B 1 190 ? -7.199 10.484 33.094 1 94.19 190 PHE B CA 1
ATOM 4053 C C . PHE B 1 190 ? -7.492 11.961 33.312 1 94.19 190 PHE B C 1
ATOM 4055 O O . PHE B 1 190 ? -6.574 12.773 33.438 1 94.19 190 PHE B O 1
ATOM 4062 N N . LYS B 1 191 ? -8.703 12.328 33.375 1 92.44 191 LYS B N 1
ATOM 4063 C CA . LYS B 1 191 ? -9.117 13.719 33.531 1 92.44 191 LYS B CA 1
ATOM 4064 C C . LYS B 1 191 ? -8.531 14.305 34.812 1 92.44 191 LYS B C 1
ATOM 4066 O O . LYS B 1 191 ? -8.07 15.453 34.844 1 92.44 191 LYS B O 1
ATOM 4071 N N . LYS B 1 192 ? -8.539 13.516 35.844 1 93.44 192 LYS B N 1
ATOM 4072 C CA . LYS B 1 192 ? -7.949 13.961 37.094 1 93.44 192 LYS B CA 1
ATOM 4073 C C . LYS B 1 192 ? -6.449 14.188 36.938 1 93.44 192 LYS B C 1
ATOM 4075 O O . LYS B 1 192 ? -5.922 15.188 37.438 1 93.44 192 LYS B O 1
ATOM 4080 N N . ALA B 1 193 ? -5.855 13.297 36.25 1 93.38 193 ALA B N 1
ATOM 4081 C CA . ALA B 1 193 ? -4.406 13.352 36.094 1 93.38 193 ALA B CA 1
ATOM 4082 C C . ALA B 1 193 ? -3.984 14.594 35.312 1 93.38 193 ALA B C 1
ATOM 4084 O O . ALA B 1 193 ? -2.914 15.156 35.562 1 93.38 193 ALA B O 1
ATOM 4085 N N . VAL B 1 194 ? -4.824 15.055 34.375 1 90.06 194 VAL B N 1
ATOM 4086 C CA . VAL B 1 194 ? -4.418 16.172 33.531 1 90.06 194 VAL B CA 1
ATOM 4087 C C . VAL B 1 194 ? -5.191 17.422 33.906 1 90.06 194 VAL B C 1
ATOM 4089 O O . VAL B 1 194 ? -5.184 18.422 33.188 1 90.06 194 VAL B O 1
ATOM 4092 N N . HIS B 1 195 ? -5.887 17.359 35 1 90.44 195 HIS B N 1
ATOM 4093 C CA . HIS B 1 195 ? -6.559 18.469 35.656 1 90.44 195 HIS B CA 1
ATOM 4094 C C . HIS B 1 195 ? -7.707 19 34.781 1 90.44 195 HIS B C 1
ATOM 4096 O O . HIS B 1 195 ? -7.883 20.203 34.656 1 90.44 195 HIS B O 1
ATOM 4102 N N . ILE B 1 196 ? -8.414 18.094 34.25 1 88.69 196 ILE B N 1
ATOM 4103 C CA . ILE B 1 196 ? -9.633 18.406 33.5 1 88.69 196 ILE B CA 1
ATOM 4104 C C . ILE B 1 196 ? -10.844 18.156 34.406 1 88.69 196 ILE B C 1
ATOM 4106 O O . ILE B 1 196 ? -10.914 17.141 35.094 1 88.69 196 ILE B O 1
ATOM 4110 N N . GLY B 1 197 ? -11.703 19.125 34.438 1 85 197 GLY B N 1
ATOM 4111 C CA . GLY B 1 197 ? -12.906 18.969 35.25 1 85 197 GLY B CA 1
ATOM 4112 C C . GLY B 1 197 ? -13.789 17.812 34.781 1 85 197 GLY B C 1
ATOM 4113 O O . GLY B 1 197 ? -13.836 17.5 33.594 1 85 197 GLY B O 1
ATOM 4114 N N . ASP B 1 198 ? -14.539 17.266 35.625 1 83.19 198 ASP B N 1
ATOM 4115 C CA . ASP B 1 198 ? -15.359 16.078 35.375 1 83.19 198 ASP B CA 1
ATOM 4116 C C . ASP B 1 198 ? -16.469 16.375 34.375 1 83.19 198 ASP B C 1
ATOM 4118 O O . ASP B 1 198 ? -16.875 15.469 33.625 1 83.19 198 ASP B O 1
ATOM 4122 N N . SER B 1 199 ? -16.844 17.516 34.312 1 83.5 199 SER B N 1
ATOM 4123 C CA . SER B 1 199 ? -18.016 17.844 33.5 1 83.5 199 SER B CA 1
ATOM 4124 C C . SER B 1 199 ? -17.625 18.062 32.031 1 83.5 199 SER B C 1
ATOM 4126 O O . SER B 1 199 ? -18.484 18.078 31.141 1 83.5 199 SER B O 1
ATOM 4128 N N . VAL B 1 200 ? -16.375 18.188 31.828 1 85.25 200 VAL B N 1
ATOM 4129 C CA . VAL B 1 200 ? -15.922 18.453 30.453 1 85.25 200 VAL B CA 1
ATOM 4130 C C . VAL B 1 200 ? -15.898 17.141 29.656 1 85.25 200 VAL B C 1
ATOM 4132 O O . VAL B 1 200 ? -15.367 16.141 30.125 1 85.25 200 VAL B O 1
ATOM 4135 N N . VAL B 1 201 ? -16.562 17.203 28.547 1 85.5 201 VAL B N 1
ATOM 4136 C CA . VAL B 1 201 ? -16.656 16.016 27.703 1 85.5 201 VAL B CA 1
ATOM 4137 C C . VAL B 1 201 ? -15.695 16.156 26.516 1 85.5 201 VAL B C 1
ATOM 4139 O O . VAL B 1 201 ? -15.648 17.203 25.859 1 85.5 201 VAL B O 1
ATOM 4142 N N . PHE B 1 202 ? -14.922 15.086 26.281 1 87.56 202 PHE B N 1
ATOM 4143 C CA . PHE B 1 202 ? -13.945 15.055 25.203 1 87.56 202 PHE B CA 1
ATOM 4144 C C . PHE B 1 202 ? -14.625 15.172 23.844 1 87.56 202 PHE B C 1
ATOM 4146 O O . PHE B 1 202 ? -15.586 14.445 23.562 1 87.56 202 PHE B O 1
ATOM 4153 N N . GLU B 1 203 ? -14.203 16.109 23 1 82.81 203 GLU B N 1
ATOM 4154 C CA . GLU B 1 203 ? -14.641 16.375 21.625 1 82.81 203 GLU B CA 1
ATOM 4155 C C . GLU B 1 203 ? -16.156 16.578 21.562 1 82.81 203 GLU B C 1
ATOM 4157 O O . GLU B 1 203 ? -16.812 16.094 20.641 1 82.81 203 GLU B O 1
ATOM 4162 N N . GLN B 1 204 ? -16.688 17.203 22.5 1 77.5 204 GLN B N 1
ATOM 4163 C CA . GLN B 1 204 ? -18.125 17.406 22.609 1 77.5 204 GLN B CA 1
ATOM 4164 C C . GLN B 1 204 ? -18.641 18.297 21.469 1 77.5 204 GLN B C 1
ATOM 4166 O O . GLN B 1 204 ? -19.75 18.094 20.984 1 77.5 204 GLN B O 1
ATOM 4171 N N . ASP B 1 205 ? -17.891 19.156 20.938 1 79.69 205 ASP B N 1
ATOM 4172 C CA . ASP B 1 205 ? -18.375 20.156 20 1 79.69 205 ASP B CA 1
ATOM 4173 C C . ASP B 1 205 ? -17.719 19.969 18.625 1 79.69 205 ASP B C 1
ATOM 4175 O O . ASP B 1 205 ? -17.484 20.953 17.906 1 79.69 205 ASP B O 1
ATOM 4179 N N . MET B 1 206 ? -17.406 18.797 18.359 1 79.31 206 MET B N 1
ATOM 4180 C CA . MET B 1 206 ? -16.672 18.547 17.109 1 79.31 206 MET B CA 1
ATOM 4181 C C . MET B 1 206 ? -17.469 19.016 15.906 1 79.31 206 MET B C 1
ATOM 4183 O O . MET B 1 206 ? -16.906 19.547 14.945 1 79.31 206 MET B O 1
ATOM 4187 N N . PHE B 1 207 ? -18.719 18.844 15.945 1 79 207 PHE B N 1
ATOM 4188 C CA . PHE B 1 207 ? -19.562 19.266 14.828 1 79 207 PHE B CA 1
ATOM 4189 C C . PHE B 1 207 ? -19.562 20.781 14.68 1 79 207 PHE B C 1
ATOM 4191 O O . PHE B 1 207 ? -19.5 21.297 13.562 1 79 207 PHE B O 1
ATOM 4198 N N . ALA B 1 208 ? -19.656 21.438 15.797 1 83.5 208 ALA B N 1
ATOM 4199 C CA . ALA B 1 208 ? -19.625 22.891 15.773 1 83.5 208 ALA B CA 1
ATOM 4200 C C . ALA B 1 208 ? -18.297 23.406 15.242 1 83.5 208 ALA B C 1
ATOM 4202 O O . ALA B 1 208 ? -18.25 24.406 14.516 1 83.5 208 ALA B O 1
ATOM 4203 N N . VAL B 1 209 ? -17.297 22.75 15.609 1 86.25 209 VAL B N 1
ATOM 4204 C CA . VAL B 1 209 ? -15.969 23.109 15.125 1 86.25 209 VAL B CA 1
ATOM 4205 C C . VAL B 1 209 ? -15.906 22.938 13.609 1 86.25 209 VAL B C 1
ATOM 4207 O O . VAL B 1 209 ? -15.484 23.859 12.898 1 86.25 209 VAL B O 1
ATOM 4210 N N . MET B 1 210 ? -16.344 21.781 13.164 1 82.5 210 MET B N 1
ATOM 4211 C CA . MET B 1 210 ? -16.328 21.5 11.734 1 82.5 210 MET B CA 1
ATOM 4212 C C . MET B 1 210 ? -17.156 22.516 10.961 1 82.5 210 MET B C 1
ATOM 4214 O O . MET B 1 210 ? -16.719 23.031 9.938 1 82.5 210 MET B O 1
ATOM 4218 N N . PHE B 1 211 ? -18.281 22.812 11.516 1 82.81 211 PHE B N 1
ATOM 4219 C CA . PHE B 1 211 ? -19.188 23.766 10.859 1 82.81 211 PHE B CA 1
ATOM 4220 C C . PHE B 1 211 ? -18.594 25.156 10.852 1 82.81 211 PHE B C 1
ATOM 4222 O O . PHE B 1 211 ? -18.75 25.906 9.883 1 82.81 211 PHE B O 1
ATOM 4229 N N . GLY B 1 212 ? -18.031 25.5 11.922 1 85.88 212 GLY B N 1
ATOM 4230 C CA . GLY B 1 212 ? -17.406 26.797 12.016 1 85.88 212 GLY B CA 1
ATOM 4231 C C . GLY B 1 212 ? -16.297 27 10.992 1 85.88 212 GLY B C 1
ATOM 4232 O O . GLY B 1 212 ? -16.078 28.125 10.531 1 85.88 212 GLY B O 1
ATOM 4233 N N . LEU B 1 213 ? -15.688 25.875 10.609 1 88.25 213 LEU B N 1
ATOM 4234 C CA . LEU B 1 213 ? -14.516 25.984 9.734 1 88.25 213 LEU B CA 1
ATOM 4235 C C . LEU B 1 213 ? -14.875 25.609 8.305 1 88.25 213 LEU B C 1
ATOM 4237 O O . LEU B 1 213 ? -13.992 25.406 7.469 1 88.25 213 LEU B O 1
ATOM 4241 N N . LEU B 1 214 ? -16.125 25.562 7.98 1 84.06 214 LEU B N 1
ATOM 4242 C CA . LEU B 1 214 ? -16.594 25.125 6.672 1 84.06 214 LEU B CA 1
ATOM 4243 C C . LEU B 1 214 ? -15.969 25.969 5.562 1 84.06 214 LEU B C 1
ATOM 4245 O O . LEU B 1 214 ? -15.633 25.438 4.496 1 84.06 214 LEU B O 1
ATOM 4249 N N . ASN B 1 215 ? -15.836 27.219 5.852 1 81.25 215 ASN B N 1
ATOM 4250 C CA . ASN B 1 215 ? -15.305 28.109 4.82 1 81.25 215 ASN B CA 1
ATOM 4251 C C . ASN B 1 215 ? -13.789 27.984 4.699 1 81.25 215 ASN B C 1
ATOM 4253 O O . ASN B 1 215 ? -13.195 28.438 3.715 1 81.25 215 ASN B O 1
ATOM 4257 N N . ASP B 1 216 ? -13.219 27.312 5.613 1 89 216 ASP B N 1
ATOM 4258 C CA . ASP B 1 216 ? -11.766 27.203 5.621 1 89 216 ASP B CA 1
ATOM 4259 C C . ASP B 1 216 ? -11.289 26.016 4.805 1 89 216 ASP B C 1
ATOM 4261 O O . ASP B 1 216 ? -10.203 26.047 4.219 1 89 216 ASP B O 1
ATOM 4265 N N . TYR B 1 217 ? -12.07 25.016 4.727 1 88.06 217 TYR B N 1
ATOM 4266 C CA . TYR B 1 217 ? -11.656 23.75 4.145 1 88.06 217 TYR B CA 1
ATOM 4267 C C . TYR B 1 217 ? -11.188 23.938 2.705 1 88.06 217 TYR B C 1
ATOM 4269 O O . TYR B 1 217 ? -10.211 23.312 2.275 1 88.06 217 TYR B O 1
ATOM 4277 N N . LEU B 1 218 ? -11.875 24.766 1.999 1 89.5 218 LEU B N 1
ATOM 4278 C CA . LEU B 1 218 ? -11.555 24.906 0.581 1 89.5 218 LEU B CA 1
ATOM 4279 C C . LEU B 1 218 ? -10.727 26.156 0.324 1 89.5 218 LEU B C 1
ATOM 4281 O O . LEU B 1 218 ? -10.383 26.453 -0.822 1 89.5 218 LEU B O 1
ATOM 4285 N N . ALA B 1 219 ? -10.391 26.891 1.392 1 90.06 219 ALA B N 1
ATOM 4286 C CA . ALA B 1 219 ? -9.578 28.078 1.233 1 90.06 219 ALA B CA 1
ATOM 4287 C C . ALA B 1 219 ? -8.141 27.734 0.86 1 90.06 219 ALA B C 1
ATOM 4289 O O . ALA B 1 219 ? -7.586 26.75 1.366 1 90.06 219 ALA B O 1
ATOM 4290 N N . ASN B 1 220 ? -7.602 28.5 -0.071 1 93.12 220 ASN B N 1
ATOM 4291 C CA . ASN B 1 220 ? -6.203 28.328 -0.463 1 93.12 220 ASN B CA 1
ATOM 4292 C C . ASN B 1 220 ? -5.266 29.094 0.463 1 93.12 220 ASN B C 1
ATOM 4294 O O . ASN B 1 220 ? -5.434 30.297 0.666 1 93.12 220 ASN B O 1
ATOM 4298 N N . ILE B 1 221 ? -4.262 28.422 1.039 1 95.88 221 ILE B N 1
ATOM 4299 C CA . ILE B 1 221 ? -3.342 29.078 1.958 1 95.88 221 ILE B CA 1
ATOM 4300 C C . ILE B 1 221 ? -1.917 28.984 1.418 1 95.88 221 ILE B C 1
ATOM 4302 O O . ILE B 1 221 ? -0.955 28.953 2.189 1 95.88 221 ILE B O 1
ATOM 4306 N N . ASP B 1 222 ? -1.761 28.859 0.109 1 97.38 222 ASP B N 1
ATOM 4307 C CA . ASP B 1 222 ? -0.464 28.688 -0.538 1 97.38 222 ASP B CA 1
ATOM 4308 C C . ASP B 1 222 ? 0.459 29.875 -0.248 1 97.38 222 ASP B C 1
ATOM 4310 O O . ASP B 1 222 ? 1.649 29.688 0.012 1 97.38 222 ASP B O 1
ATOM 4314 N N . ALA B 1 223 ? -0.078 31.047 -0.284 1 97.25 223 ALA B N 1
ATOM 4315 C CA . ALA B 1 223 ? 0.736 32.25 -0.064 1 97.25 223 ALA B CA 1
ATOM 4316 C C . ALA B 1 223 ? 1.372 32.219 1.323 1 97.25 223 ALA B C 1
ATOM 4318 O O . ALA B 1 223 ? 2.543 32.562 1.48 1 97.25 223 ALA B O 1
ATOM 4319 N N . GLU B 1 224 ? 0.576 31.812 2.311 1 96.88 224 GLU B N 1
ATOM 4320 C CA . GLU B 1 224 ? 1.098 31.719 3.67 1 96.88 224 GLU B CA 1
ATOM 4321 C C . GLU B 1 224 ? 2.215 30.672 3.756 1 96.88 224 GLU B C 1
ATOM 4323 O O . GLU B 1 224 ? 3.246 30.922 4.387 1 96.88 224 GLU B O 1
ATOM 4328 N N . ILE B 1 225 ? 2.014 29.578 3.117 1 98.06 225 ILE B N 1
ATOM 4329 C CA . ILE B 1 225 ? 2.996 28.5 3.137 1 98.06 225 ILE B CA 1
ATOM 4330 C C . ILE B 1 225 ? 4.281 28.953 2.455 1 98.06 225 ILE B C 1
ATOM 4332 O O . ILE B 1 225 ? 5.383 28.719 2.965 1 98.06 225 ILE B O 1
ATOM 4336 N N . GLU B 1 226 ? 4.168 29.641 1.311 1 98.38 226 GLU B N 1
ATOM 4337 C CA . GLU B 1 226 ? 5.32 30.125 0.559 1 98.38 226 GLU B CA 1
ATOM 4338 C C . GLU B 1 226 ? 6.133 31.125 1.379 1 98.38 226 GLU B C 1
ATOM 4340 O O . GLU B 1 226 ? 7.367 31.062 1.389 1 98.38 226 GLU B O 1
ATOM 4345 N N . ASP B 1 227 ? 5.449 31.984 2.131 1 97.44 227 ASP B N 1
ATOM 4346 C CA . ASP B 1 227 ? 6.129 32.906 3.031 1 97.44 227 ASP B CA 1
ATOM 4347 C C . ASP B 1 227 ? 6.953 32.156 4.074 1 97.44 227 ASP B C 1
ATOM 4349 O O . ASP B 1 227 ? 8.094 32.531 4.355 1 97.44 227 ASP B O 1
ATOM 4353 N N . LEU B 1 228 ? 6.375 31.156 4.59 1 97.44 228 LEU B N 1
ATOM 4354 C CA . LEU B 1 228 ? 7.012 30.422 5.668 1 97.44 228 LEU B CA 1
ATOM 4355 C C . LEU B 1 228 ? 8.188 29.594 5.148 1 97.44 228 LEU B C 1
ATOM 4357 O O . LEU B 1 228 ? 9.188 29.438 5.848 1 97.44 228 LEU B O 1
ATOM 4361 N N . LEU B 1 229 ? 8.039 29.062 3.949 1 98.06 229 LEU B N 1
ATOM 4362 C CA . LEU B 1 229 ? 9.125 28.312 3.32 1 98.06 229 LEU B CA 1
ATOM 4363 C C . LEU B 1 229 ? 10.344 29.219 3.115 1 98.06 229 LEU B C 1
ATOM 4365 O O . LEU B 1 229 ? 11.484 28.75 3.172 1 98.06 229 LEU B O 1
ATOM 4369 N N . ASP B 1 230 ? 10.125 30.516 2.908 1 97.56 230 ASP B N 1
ATOM 4370 C CA . ASP B 1 230 ? 11.211 31.469 2.66 1 97.56 230 ASP B CA 1
ATOM 4371 C C . ASP B 1 230 ? 11.844 31.922 3.969 1 97.56 230 ASP B C 1
ATOM 4373 O O . ASP B 1 230 ? 12.883 32.594 3.959 1 97.56 230 ASP B O 1
ATOM 4377 N N . THR B 1 231 ? 11.25 31.531 5.062 1 95.62 231 THR B N 1
ATOM 4378 C CA . THR B 1 231 ? 11.641 32.188 6.309 1 95.62 231 THR B CA 1
ATOM 4379 C C . THR B 1 231 ? 12.148 31.156 7.316 1 95.62 231 THR B C 1
ATOM 4381 O O . THR B 1 231 ? 13.125 31.422 8.031 1 95.62 231 THR B O 1
ATOM 4384 N N . TYR B 1 232 ? 11.516 30 7.375 1 96.12 232 TYR B N 1
ATOM 4385 C CA . TYR B 1 232 ? 11.797 29.047 8.445 1 96.12 232 TYR B CA 1
ATOM 4386 C C . TYR B 1 232 ? 12.227 27.703 7.887 1 96.12 232 TYR B C 1
ATOM 4388 O O . TYR B 1 232 ? 12.109 27.453 6.684 1 96.12 232 TYR B O 1
ATOM 4396 N N . LYS B 1 233 ? 12.75 26.875 8.812 1 96.94 233 LYS B N 1
ATOM 4397 C CA . LYS B 1 233 ? 12.867 25.438 8.516 1 96.94 233 LYS B CA 1
ATOM 4398 C C . LYS B 1 233 ? 11.484 24.781 8.453 1 96.94 233 LYS B C 1
ATOM 4400 O O . LYS B 1 233 ? 10.672 24.953 9.359 1 96.94 233 LYS B O 1
ATOM 4405 N N . VAL B 1 234 ? 11.234 24.047 7.352 1 98.19 234 VAL B N 1
ATOM 4406 C CA . VAL B 1 234 ? 9.898 23.469 7.199 1 98.19 234 VAL B CA 1
ATOM 4407 C C . VAL B 1 234 ? 10.016 21.984 6.891 1 98.19 234 VAL B C 1
ATOM 4409 O O . VAL B 1 234 ? 10.859 21.562 6.094 1 98.19 234 VAL B O 1
ATOM 4412 N N . LEU B 1 235 ? 9.227 21.156 7.52 1 98.31 235 LEU B N 1
ATOM 4413 C CA . LEU B 1 235 ? 9.094 19.734 7.254 1 98.31 235 LEU B CA 1
ATOM 4414 C C . LEU B 1 235 ? 7.676 19.391 6.812 1 98.31 235 LEU B C 1
ATOM 4416 O O . LEU B 1 235 ? 6.711 19.656 7.535 1 98.31 235 LEU B O 1
ATOM 4420 N N . PHE B 1 236 ? 7.555 18.891 5.605 1 98.5 236 PHE B N 1
ATOM 4421 C CA . PHE B 1 236 ? 6.359 18.188 5.172 1 98.5 236 PHE B CA 1
ATOM 4422 C C . PHE B 1 236 ? 6.57 16.672 5.25 1 98.5 236 PHE B C 1
ATOM 4424 O O . PHE B 1 236 ? 7.586 16.156 4.777 1 98.5 236 PHE B O 1
ATOM 4431 N N . TYR B 1 237 ? 5.668 15.953 5.832 1 98.31 237 TYR B N 1
ATOM 4432 C CA . TYR B 1 237 ? 5.793 14.5 5.762 1 98.31 237 TYR B CA 1
ATOM 4433 C C . TYR B 1 237 ? 4.449 13.852 5.453 1 98.31 237 TYR B C 1
ATOM 4435 O O . TYR B 1 237 ? 3.398 14.375 5.828 1 98.31 237 TYR B O 1
ATOM 4443 N N . TYR B 1 238 ? 4.543 12.719 4.734 1 97.19 238 TYR B N 1
ATOM 4444 C CA . TYR B 1 238 ? 3.395 11.992 4.203 1 97.19 238 TYR B CA 1
ATOM 4445 C C . TYR B 1 238 ? 3.514 10.5 4.496 1 97.19 238 TYR B C 1
ATOM 4447 O O . TYR B 1 238 ? 4.621 9.977 4.641 1 97.19 238 TYR B O 1
ATOM 4455 N N . GLY B 1 239 ? 2.369 9.906 4.641 1 97.94 239 GLY B N 1
ATOM 4456 C CA . GLY B 1 239 ? 2.381 8.453 4.695 1 97.94 239 GLY B CA 1
ATOM 4457 C C . GLY B 1 239 ? 2.26 7.801 3.328 1 97.94 239 GLY B C 1
ATOM 4458 O O . GLY B 1 239 ? 1.413 8.195 2.521 1 97.94 239 GLY B O 1
ATOM 4459 N N . GLN B 1 240 ? 3.043 6.797 3.096 1 98.06 240 GLN B N 1
ATOM 4460 C CA . GLN B 1 240 ? 3.055 6.051 1.844 1 98.06 240 GLN B CA 1
ATOM 4461 C C . GLN B 1 240 ? 1.679 5.461 1.542 1 98.06 240 GLN B C 1
ATOM 4463 O O . GLN B 1 240 ? 1.268 5.395 0.382 1 98.06 240 GLN B O 1
ATOM 4468 N N . MET B 1 241 ? 0.995 5.098 2.566 1 98.25 241 MET B N 1
ATOM 4469 C CA . MET B 1 241 ? -0.24 4.336 2.406 1 98.25 241 MET B CA 1
ATOM 4470 C C . MET B 1 241 ? -1.451 5.168 2.816 1 98.25 241 MET B C 1
ATOM 4472 O O . MET B 1 241 ? -2.498 4.617 3.162 1 98.25 241 MET B O 1
ATOM 4476 N N . ASP B 1 242 ? -1.284 6.473 2.834 1 98 242 ASP B N 1
ATOM 4477 C CA . ASP B 1 242 ? -2.387 7.383 3.131 1 98 242 ASP B CA 1
ATOM 4478 C C . ASP B 1 242 ? -3.439 7.344 2.025 1 98 242 ASP B C 1
ATOM 4480 O O . ASP B 1 242 ? -3.199 7.82 0.914 1 98 242 ASP B O 1
ATOM 4484 N N . SER B 1 243 ? -4.629 6.855 2.355 1 97.31 243 SER B N 1
ATOM 4485 C CA . SER B 1 243 ? -5.672 6.707 1.346 1 97.31 243 SER B CA 1
ATOM 4486 C C . SER B 1 243 ? -6.539 7.957 1.26 1 97.31 243 SER B C 1
ATOM 4488 O O . SER B 1 243 ? -7.312 8.117 0.314 1 97.31 243 SER B O 1
ATOM 4490 N N . LEU B 1 244 ? -6.398 8.812 2.205 1 96.25 244 LEU B N 1
ATOM 4491 C CA . LEU B 1 244 ? -7.141 10.07 2.203 1 96.25 244 LEU B CA 1
ATOM 4492 C C . LEU B 1 244 ? -6.41 11.133 1.392 1 96.25 244 LEU B C 1
ATOM 4494 O O . LEU B 1 244 ? -7 11.758 0.506 1 96.25 244 LEU B O 1
ATOM 4498 N N . PHE B 1 245 ? -5.176 11.281 1.708 1 96.69 245 PHE B N 1
ATOM 4499 C CA . PHE B 1 245 ? -4.266 12.172 0.997 1 96.69 245 PHE B CA 1
ATOM 4500 C C . PHE B 1 245 ? -3.055 11.414 0.475 1 96.69 245 PHE B C 1
ATOM 4502 O O . PHE B 1 245 ? -1.984 11.445 1.084 1 96.69 245 PHE B O 1
ATOM 4509 N N . PRO B 1 246 ? -3.213 10.828 -0.715 1 97.69 246 PRO B N 1
ATOM 4510 C CA . PRO B 1 246 ? -2.062 10.078 -1.226 1 97.69 246 PRO B CA 1
ATOM 4511 C C . PRO B 1 246 ? -0.792 10.922 -1.291 1 97.69 246 PRO B C 1
ATOM 4513 O O . PRO B 1 246 ? -0.846 12.102 -1.661 1 97.69 246 PRO B O 1
ATOM 4516 N N . ALA B 1 247 ? 0.292 10.297 -0.951 1 98.06 247 ALA B N 1
ATOM 4517 C CA . ALA B 1 247 ? 1.58 10.984 -0.925 1 98.06 247 ALA B CA 1
ATOM 4518 C C . ALA B 1 247 ? 1.903 11.594 -2.285 1 98.06 247 ALA B C 1
ATOM 4520 O O . ALA B 1 247 ? 2.5 12.672 -2.365 1 98.06 247 ALA B O 1
ATOM 4521 N N . VAL B 1 248 ? 1.504 10.945 -3.367 1 97.94 248 VAL B N 1
ATOM 4522 C CA . VAL B 1 248 ? 1.809 11.414 -4.715 1 97.94 248 VAL B CA 1
ATOM 4523 C C . VAL B 1 248 ? 1.203 12.797 -4.938 1 97.94 248 VAL B C 1
ATOM 4525 O O . VAL B 1 248 ? 1.818 13.656 -5.574 1 97.94 248 VAL B O 1
ATOM 4528 N N . HIS B 1 249 ? 0.049 13.047 -4.391 1 97.62 249 HIS B N 1
ATOM 4529 C CA . HIS B 1 249 ? -0.616 14.336 -4.562 1 97.62 249 HIS B CA 1
ATOM 4530 C C . HIS B 1 249 ? 0.008 15.398 -3.668 1 97.62 249 HIS B C 1
ATOM 4532 O O . HIS B 1 249 ? 0.139 16.562 -4.074 1 97.62 249 HIS B O 1
ATOM 4538 N N . GLN B 1 250 ? 0.331 14.969 -2.492 1 97.44 250 GLN B N 1
ATOM 4539 C CA . GLN B 1 250 ? 0.963 15.898 -1.567 1 97.44 250 GLN B CA 1
ATOM 4540 C C . GLN B 1 250 ? 2.334 16.344 -2.078 1 97.44 250 GLN B C 1
ATOM 4542 O O . GLN B 1 250 ? 2.693 17.516 -1.979 1 97.44 250 GLN B O 1
ATOM 4547 N N . LYS B 1 251 ? 3.043 15.406 -2.59 1 97.44 251 LYS B N 1
ATOM 4548 C CA . LYS B 1 251 ? 4.336 15.727 -3.189 1 97.44 251 LYS B CA 1
ATOM 4549 C C . LYS B 1 251 ? 4.18 16.672 -4.375 1 97.44 251 LYS B C 1
ATOM 4551 O O . LYS B 1 251 ? 4.977 17.594 -4.547 1 97.44 251 LYS B O 1
ATOM 4556 N N . ALA B 1 252 ? 3.209 16.391 -5.207 1 97.06 252 ALA B N 1
ATOM 4557 C CA . ALA B 1 252 ? 2.949 17.266 -6.344 1 97.06 252 ALA B CA 1
ATOM 4558 C C . ALA B 1 252 ? 2.615 18.672 -5.883 1 97.06 252 ALA B C 1
ATOM 4560 O O . ALA B 1 252 ? 3.074 19.656 -6.477 1 97.06 252 ALA B O 1
ATOM 4561 N N . PHE B 1 253 ? 1.842 18.781 -4.855 1 97.62 253 PHE B N 1
ATOM 4562 C CA . PHE B 1 253 ? 1.5 20.078 -4.289 1 97.62 253 PHE B CA 1
ATOM 4563 C C . PHE B 1 253 ? 2.756 20.828 -3.85 1 97.62 253 PHE B C 1
ATOM 4565 O O . PHE B 1 253 ? 2.934 22 -4.18 1 97.62 253 PHE B O 1
ATOM 4572 N N . ALA B 1 254 ? 3.58 20.141 -3.088 1 98 254 ALA B N 1
ATOM 4573 C CA . ALA B 1 254 ? 4.805 20.766 -2.605 1 98 254 ALA B CA 1
ATOM 4574 C C . ALA B 1 254 ? 5.605 21.359 -3.762 1 98 254 ALA B C 1
ATOM 4576 O O . ALA B 1 254 ? 6.18 22.453 -3.637 1 98 254 ALA B O 1
ATOM 4577 N N . ARG B 1 255 ? 5.645 20.719 -4.859 1 97.5 255 ARG B N 1
ATOM 4578 C CA . ARG B 1 255 ? 6.418 21.156 -6.016 1 97.5 255 ARG B CA 1
ATOM 4579 C C . ARG B 1 255 ? 5.711 22.297 -6.754 1 97.5 255 ARG B C 1
ATOM 4581 O O . ARG B 1 255 ? 6.316 22.969 -7.582 1 97.5 255 ARG B O 1
ATOM 4588 N N . SER B 1 256 ? 4.449 22.469 -6.52 1 97.56 256 SER B N 1
ATOM 4589 C CA . SER B 1 256 ? 3.695 23.531 -7.191 1 97.56 256 SER B CA 1
ATOM 4590 C C . SER B 1 256 ? 3.877 24.875 -6.496 1 97.56 256 SER B C 1
ATOM 4592 O O . SER B 1 256 ? 3.52 25.906 -7.043 1 97.56 256 SER B O 1
ATOM 4594 N N . LEU B 1 257 ? 4.391 24.859 -5.281 1 98.06 257 LEU B N 1
ATOM 4595 C CA . LEU B 1 257 ? 4.574 26.078 -4.504 1 98.06 257 LEU B CA 1
ATOM 4596 C C . LEU B 1 257 ? 5.691 26.938 -5.086 1 98.06 257 LEU B C 1
ATOM 4598 O O . LEU B 1 257 ? 6.652 26.406 -5.648 1 98.06 257 LEU B O 1
ATOM 4602 N N . ASN B 1 258 ? 5.5 28.25 -4.945 1 98.19 258 ASN B N 1
ATOM 4603 C CA . ASN B 1 258 ? 6.508 29.203 -5.414 1 98.19 258 ASN B CA 1
ATOM 4604 C C . ASN B 1 258 ? 7.176 29.938 -4.254 1 98.19 258 ASN B C 1
ATOM 4606 O O . ASN B 1 258 ? 6.523 30.703 -3.539 1 98.19 258 ASN B O 1
ATOM 4610 N N . TRP B 1 259 ? 8.406 29.75 -4.059 1 97.94 259 TRP B N 1
ATOM 4611 C CA . TRP B 1 259 ? 9.266 30.344 -3.039 1 97.94 259 TRP B CA 1
ATOM 4612 C C . TRP B 1 259 ? 10.711 30.422 -3.518 1 97.94 259 TRP B C 1
ATOM 4614 O O . TRP B 1 259 ? 11.023 30 -4.633 1 97.94 259 TRP B O 1
ATOM 4624 N N . THR B 1 260 ? 11.609 30.953 -2.799 1 97.88 260 THR B N 1
ATOM 4625 C CA . THR B 1 260 ? 12.961 31.25 -3.256 1 97.88 260 THR B CA 1
ATOM 4626 C C . THR B 1 260 ? 13.711 29.969 -3.592 1 97.88 260 THR B C 1
ATOM 4628 O O . THR B 1 260 ? 14.586 29.953 -4.461 1 97.88 260 THR B O 1
ATOM 4631 N N . GLY B 1 261 ? 13.391 28.875 -2.977 1 97.5 261 GLY B N 1
ATOM 4632 C CA . GLY B 1 261 ? 14.086 27.609 -3.201 1 97.5 261 GLY B CA 1
ATOM 4633 C C . GLY B 1 261 ? 13.336 26.672 -4.121 1 97.5 261 GLY B C 1
ATOM 4634 O O . GLY B 1 261 ? 13.68 25.484 -4.227 1 97.5 261 GLY B O 1
ATOM 4635 N N . SER B 1 262 ? 12.297 27.125 -4.828 1 97.44 262 SER B N 1
ATOM 4636 C CA . SER B 1 262 ? 11.391 26.281 -5.59 1 97.44 262 SER B CA 1
ATOM 4637 C C . SER B 1 262 ? 12.133 25.516 -6.684 1 97.44 262 SER B C 1
ATOM 4639 O O . SER B 1 262 ? 11.922 24.312 -6.855 1 97.44 262 SER B O 1
ATOM 4641 N N . ASP B 1 263 ? 12.961 26.188 -7.445 1 97.44 263 ASP B N 1
ATOM 4642 C CA . ASP B 1 263 ? 13.68 25.531 -8.539 1 97.44 263 ASP B CA 1
ATOM 4643 C C . ASP B 1 263 ? 14.609 24.438 -8.016 1 97.44 263 ASP B C 1
ATOM 4645 O O . ASP B 1 263 ? 14.672 23.344 -8.578 1 97.44 263 ASP B O 1
ATOM 4649 N N . VAL B 1 264 ? 15.289 24.766 -6.93 1 97.62 264 VAL B N 1
ATOM 4650 C CA . VAL B 1 264 ? 16.188 23.797 -6.324 1 97.62 264 VAL B CA 1
ATOM 4651 C C . VAL B 1 264 ? 15.383 22.578 -5.855 1 97.62 264 VAL B C 1
ATOM 4653 O O . VAL B 1 264 ? 15.797 21.438 -6.066 1 97.62 264 VAL B O 1
ATOM 4656 N N . PHE B 1 265 ? 14.273 22.797 -5.312 1 97.88 265 PHE B N 1
ATOM 4657 C CA . PHE B 1 265 ? 13.453 21.734 -4.777 1 97.88 265 PHE B CA 1
ATOM 4658 C C . PHE B 1 265 ? 12.906 20.859 -5.898 1 97.88 265 PHE B C 1
ATOM 4660 O O . PHE B 1 265 ? 12.914 19.625 -5.793 1 97.88 265 PHE B O 1
ATOM 4667 N N . ARG B 1 266 ? 12.375 21.453 -6.934 1 96.88 266 ARG B N 1
ATOM 4668 C CA . ARG B 1 266 ? 11.789 20.734 -8.062 1 96.88 266 ARG B CA 1
ATOM 4669 C C . ARG B 1 266 ? 12.836 19.859 -8.75 1 96.88 266 ARG B C 1
ATOM 4671 O O . ARG B 1 266 ? 12.492 18.844 -9.359 1 96.88 266 ARG B O 1
ATOM 4678 N N . ASN B 1 267 ? 14.102 20.188 -8.609 1 95.44 267 ASN B N 1
ATOM 4679 C CA . ASN B 1 267 ? 15.172 19.453 -9.273 1 95.44 267 ASN B CA 1
ATOM 4680 C C . ASN B 1 267 ? 15.977 18.625 -8.289 1 95.44 267 ASN B C 1
ATOM 4682 O O . ASN B 1 267 ? 16.953 17.969 -8.664 1 95.44 267 ASN B O 1
ATOM 4686 N N . ALA B 1 268 ? 15.57 18.703 -7.066 1 96.19 268 ALA B N 1
ATOM 4687 C CA . ALA B 1 268 ? 16.297 17.953 -6.051 1 96.19 268 ALA B CA 1
ATOM 4688 C C . ALA B 1 268 ? 16.062 16.453 -6.207 1 96.19 268 ALA B C 1
ATOM 4690 O O . ALA B 1 268 ? 14.961 16.016 -6.539 1 96.19 268 ALA B O 1
ATOM 4691 N N . ASN B 1 269 ? 17.094 15.672 -5.957 1 94.5 269 ASN B N 1
ATOM 4692 C CA . ASN B 1 269 ? 16.969 14.219 -6 1 94.5 269 ASN B CA 1
ATOM 4693 C C . ASN B 1 269 ? 16.391 13.664 -4.703 1 94.5 269 ASN B C 1
ATOM 4695 O O . ASN B 1 269 ? 16.812 14.047 -3.613 1 94.5 269 ASN B O 1
ATOM 4699 N N . ARG B 1 270 ? 15.438 12.883 -4.883 1 96.5 270 ARG B N 1
ATOM 4700 C CA . ARG B 1 270 ? 14.922 12.133 -3.738 1 96.5 270 ARG B CA 1
ATOM 4701 C C . ARG B 1 270 ? 15.961 11.148 -3.217 1 96.5 270 ARG B C 1
ATOM 4703 O O . ARG B 1 270 ? 16.609 10.445 -3.998 1 96.5 270 ARG B O 1
ATOM 4710 N N . GLN B 1 271 ? 16.125 11.094 -1.925 1 94.88 271 GLN B N 1
ATOM 4711 C CA . GLN B 1 271 ? 17.062 10.164 -1.296 1 94.88 271 GLN B CA 1
ATOM 4712 C C . GLN B 1 271 ? 16.328 9.125 -0.456 1 94.88 271 GLN B C 1
ATOM 4714 O O . GLN B 1 271 ? 15.289 9.414 0.125 1 94.88 271 GLN B O 1
ATOM 4719 N N . THR B 1 272 ? 16.953 7.922 -0.437 1 94.19 272 THR B N 1
ATOM 4720 C CA . THR B 1 272 ? 16.5 6.957 0.556 1 94.19 272 THR B CA 1
ATOM 4721 C C . THR B 1 272 ? 16.812 7.438 1.968 1 94.19 272 THR B C 1
ATOM 4723 O O . THR B 1 272 ? 17.891 7.996 2.209 1 94.19 272 THR B O 1
ATOM 4726 N N . TRP B 1 273 ? 15.898 7.363 2.773 1 93.81 273 TRP B N 1
ATOM 4727 C CA . TRP B 1 273 ? 16.062 7.793 4.16 1 93.81 273 TRP B CA 1
ATOM 4728 C C . TRP B 1 273 ? 16.156 6.59 5.094 1 93.81 273 TRP B C 1
ATOM 4730 O O . TRP B 1 273 ? 15.195 5.828 5.227 1 93.81 273 TRP B O 1
ATOM 4740 N N . ARG B 1 274 ? 17.328 6.43 5.633 1 88.94 274 ARG B N 1
ATOM 4741 C CA . ARG B 1 274 ? 17.625 5.348 6.562 1 88.94 274 ARG B CA 1
ATOM 4742 C C . ARG B 1 274 ? 18.031 5.895 7.93 1 88.94 274 ARG B C 1
ATOM 4744 O O . ARG B 1 274 ? 18.688 6.934 8.016 1 88.94 274 ARG B O 1
ATOM 4751 N N . ALA B 1 275 ? 17.172 5.66 8.914 1 71.31 275 ALA B N 1
ATOM 4752 C CA . ALA B 1 275 ? 17.5 6.312 10.18 1 71.31 275 ALA B CA 1
ATOM 4753 C C . ALA B 1 275 ? 17.828 5.281 11.258 1 71.31 275 ALA B C 1
ATOM 4755 O O . ALA B 1 275 ? 17.453 4.113 11.148 1 71.31 275 ALA B O 1
ATOM 4756 N N . GLY B 1 276 ? 18.547 5.699 12.305 1 62.72 276 GLY B N 1
ATOM 4757 C CA . GLY B 1 276 ? 18.969 4.961 13.477 1 62.72 276 GLY B CA 1
ATOM 4758 C C . GLY B 1 276 ? 20.266 4.211 13.273 1 62.72 276 GLY B C 1
ATOM 4759 O O . GLY B 1 276 ? 21 4.469 12.312 1 62.72 276 GLY B O 1
ATOM 4760 N N . ASN B 1 277 ? 20.594 3.52 14.305 1 57.19 277 ASN B N 1
ATOM 4761 C CA . ASN B 1 277 ? 21.859 2.787 14.297 1 57.19 277 ASN B CA 1
ATOM 4762 C C . ASN B 1 277 ? 21.875 1.723 13.203 1 57.19 277 ASN B C 1
ATOM 4764 O O . ASN B 1 277 ? 22.938 1.195 12.867 1 57.19 277 ASN B O 1
ATOM 4768 N N . SER B 1 278 ? 20.734 1.308 12.914 1 53 278 SER B N 1
ATOM 4769 C CA . SER B 1 278 ? 20.844 0.258 11.906 1 53 278 SER B CA 1
ATOM 4770 C C . SER B 1 278 ? 20.688 0.825 10.492 1 53 278 SER B C 1
ATOM 4772 O O . SER B 1 278 ? 19.562 1.075 10.039 1 53 278 SER B O 1
ATOM 4774 N N . ALA B 1 279 ? 21.766 1.518 10.023 1 54.59 279 ALA B N 1
ATOM 4775 C CA . ALA B 1 279 ? 21.938 1.94 8.641 1 54.59 279 ALA B CA 1
ATOM 4776 C C . ALA B 1 279 ? 21.156 1.032 7.691 1 54.59 279 ALA B C 1
ATOM 4778 O O . ALA B 1 279 ? 21.094 1.293 6.488 1 54.59 279 ALA B O 1
ATOM 4779 N N . VAL B 1 280 ? 20.344 0.189 8.227 1 60.03 280 VAL B N 1
ATOM 4780 C CA . VAL B 1 280 ? 19.984 -0.855 7.27 1 60.03 280 VAL B CA 1
ATOM 4781 C C . VAL B 1 280 ? 18.516 -0.724 6.883 1 60.03 280 VAL B C 1
ATOM 4783 O O . VAL B 1 280 ? 18.141 -0.987 5.738 1 60.03 280 VAL B O 1
ATOM 4786 N N . LYS B 1 281 ? 17.703 -0.086 7.727 1 82.81 281 LYS B N 1
ATOM 4787 C CA . LYS B 1 281 ? 16.281 -0.164 7.402 1 82.81 281 LYS B CA 1
ATOM 4788 C C . LYS B 1 281 ? 15.812 1.086 6.66 1 82.81 281 LYS B C 1
ATOM 4790 O O . LYS B 1 281 ? 16.062 2.207 7.102 1 82.81 281 LYS B O 1
ATOM 4795 N N . LEU B 1 282 ? 15.344 0.886 5.484 1 92.56 282 LEU B N 1
ATOM 4796 C CA . LEU B 1 282 ? 14.727 1.952 4.707 1 92.56 282 LEU B CA 1
ATOM 4797 C C . LEU B 1 282 ? 13.438 2.426 5.363 1 92.56 282 LEU B C 1
ATOM 4799 O O . LEU B 1 282 ? 12.484 1.649 5.508 1 92.56 282 LEU B O 1
ATOM 4803 N N . LEU B 1 283 ? 13.422 3.686 5.793 1 93.62 283 LEU B N 1
ATOM 4804 C CA . LEU B 1 283 ? 12.273 4.215 6.52 1 93.62 283 LEU B CA 1
ATOM 4805 C C . LEU B 1 283 ? 11.391 5.055 5.602 1 93.62 283 LEU B C 1
ATOM 4807 O O . LEU B 1 283 ? 10.219 5.285 5.902 1 93.62 283 LEU B O 1
ATOM 4811 N N . GLY B 1 284 ? 12 5.559 4.582 1 95.5 284 GLY B N 1
ATOM 4812 C CA . GLY B 1 284 ? 11.242 6.383 3.65 1 95.5 284 GLY B CA 1
ATOM 4813 C C . GLY B 1 284 ? 12.117 7.109 2.646 1 95.5 284 GLY B C 1
ATOM 4814 O O . GLY B 1 284 ? 13.188 6.625 2.289 1 95.5 284 GLY B O 1
ATOM 4815 N N . TYR B 1 285 ? 11.57 8.102 2.131 1 97.19 285 TYR B N 1
ATOM 4816 C CA . TYR B 1 285 ? 12.25 8.93 1.141 1 97.19 285 TYR B CA 1
ATOM 4817 C C . TYR B 1 285 ? 12.297 10.391 1.588 1 97.19 285 TYR B C 1
ATOM 4819 O O . TYR B 1 285 ? 11.328 10.906 2.141 1 97.19 285 TYR B O 1
ATOM 4827 N N . LYS B 1 286 ? 13.414 10.984 1.387 1 96.69 286 LYS B N 1
ATOM 4828 C CA . LYS B 1 286 ? 13.656 12.352 1.839 1 96.69 286 LYS B CA 1
ATOM 4829 C C . LYS B 1 286 ? 14.133 13.234 0.688 1 96.69 286 LYS B C 1
ATOM 4831 O O . LYS B 1 286 ? 14.945 12.805 -0.132 1 96.69 286 LYS B O 1
ATOM 4836 N N . THR B 1 287 ? 13.531 14.383 0.515 1 97.19 287 THR B N 1
ATOM 4837 C CA . THR B 1 287 ? 13.984 15.43 -0.393 1 97.19 287 THR B CA 1
ATOM 4838 C C . THR B 1 287 ? 14.211 16.734 0.36 1 97.19 287 THR B C 1
ATOM 4840 O O . THR B 1 287 ? 13.336 17.188 1.101 1 97.19 287 THR B O 1
ATOM 4843 N N . THR B 1 288 ? 15.352 17.297 0.198 1 95.38 288 THR B N 1
ATOM 4844 C CA . THR B 1 288 ? 15.68 18.531 0.884 1 95.38 288 THR B CA 1
ATOM 4845 C C . THR B 1 288 ? 16.156 19.594 -0.109 1 95.38 288 THR B C 1
ATOM 4847 O O . THR B 1 288 ? 16.875 19.281 -1.055 1 95.38 288 THR B O 1
ATOM 4850 N N . ALA B 1 289 ? 15.688 20.766 0.05 1 95.5 289 ALA B N 1
ATOM 4851 C CA . ALA B 1 289 ? 16.156 21.969 -0.648 1 95.5 289 ALA B CA 1
ATOM 4852 C C . ALA B 1 289 ? 16.125 23.188 0.266 1 95.5 289 ALA B C 1
ATOM 4854 O O . ALA B 1 289 ? 15.055 23.562 0.764 1 95.5 289 ALA B O 1
ATOM 4855 N N . ALA B 1 290 ? 17.312 23.75 0.475 1 91.94 290 ALA B N 1
ATOM 4856 C CA . ALA B 1 290 ? 17.422 24.875 1.418 1 91.94 290 ALA B CA 1
ATOM 4857 C C . ALA B 1 290 ? 16.922 24.469 2.801 1 91.94 290 ALA B C 1
ATOM 4859 O O . ALA B 1 290 ? 17.375 23.469 3.363 1 91.94 290 ALA B O 1
ATOM 4860 N N . GLN B 1 291 ? 15.883 25.188 3.297 1 94.19 291 GLN B N 1
ATOM 4861 C CA . GLN B 1 291 ? 15.406 24.906 4.645 1 94.19 291 GLN B CA 1
ATOM 4862 C C . GLN B 1 291 ? 14.125 24.078 4.613 1 94.19 291 GLN B C 1
ATOM 4864 O O . GLN B 1 291 ? 13.445 23.938 5.633 1 94.19 291 GLN B O 1
ATOM 4869 N N . PHE B 1 292 ? 13.82 23.5 3.422 1 97.81 292 PHE B N 1
ATOM 4870 C CA . PHE B 1 292 ? 12.617 22.688 3.268 1 97.81 292 PHE B CA 1
ATOM 4871 C C . PHE B 1 292 ? 12.969 21.203 3.139 1 97.81 292 PHE B C 1
ATOM 4873 O O . PHE B 1 292 ? 13.82 20.844 2.332 1 97.81 292 PHE B O 1
ATOM 4880 N N . THR B 1 293 ? 12.352 20.375 3.932 1 97.31 293 THR B N 1
ATOM 4881 C CA . THR B 1 293 ? 12.5 18.922 3.865 1 97.31 293 THR B CA 1
ATOM 4882 C C . THR B 1 293 ? 11.141 18.25 3.67 1 97.31 293 THR B C 1
ATOM 4884 O O . THR B 1 293 ? 10.172 18.594 4.352 1 97.31 293 THR B O 1
ATOM 4887 N N . GLU B 1 294 ? 11.062 17.406 2.752 1 98 294 GLU B N 1
ATOM 4888 C CA . GLU B 1 294 ? 9.906 16.547 2.492 1 98 294 GLU B CA 1
ATOM 4889 C C . GLU B 1 294 ? 10.234 15.086 2.756 1 98 294 GLU B C 1
ATOM 4891 O O . GLU B 1 294 ? 11.25 14.57 2.281 1 98 294 GLU B O 1
ATOM 4896 N N . ILE B 1 295 ? 9.406 14.375 3.523 1 97.44 295 ILE B N 1
ATOM 4897 C CA . ILE B 1 295 ? 9.656 12.969 3.814 1 97.44 295 ILE B CA 1
ATOM 4898 C C . ILE B 1 295 ? 8.391 12.156 3.531 1 97.44 295 ILE B C 1
ATOM 4900 O O . ILE B 1 295 ? 7.293 12.547 3.932 1 97.44 295 ILE B O 1
ATOM 4904 N N . VAL B 1 296 ? 8.547 11.117 2.799 1 98.06 296 VAL B N 1
ATOM 4905 C CA . VAL B 1 296 ? 7.52 10.086 2.691 1 98.06 296 VAL B CA 1
ATOM 4906 C C . VAL B 1 296 ? 7.863 8.914 3.613 1 98.06 296 VAL B C 1
ATOM 4908 O O . VAL B 1 296 ? 8.914 8.289 3.461 1 98.06 296 VAL B O 1
ATOM 4911 N N . LEU B 1 297 ? 7.023 8.648 4.539 1 97 297 LEU B N 1
ATOM 4912 C CA . LEU B 1 297 ? 7.23 7.535 5.465 1 97 297 LEU B CA 1
ATOM 4913 C C . LEU B 1 297 ? 6.656 6.242 4.895 1 97 297 LEU B C 1
ATOM 4915 O O . LEU B 1 297 ? 5.465 6.172 4.586 1 97 297 LEU B O 1
ATOM 4919 N N . LEU B 1 298 ? 7.484 5.234 4.832 1 95.75 298 LEU B N 1
ATOM 4920 C CA . LEU B 1 298 ? 7.031 3.938 4.336 1 95.75 298 LEU B CA 1
ATOM 4921 C C . LEU B 1 298 ? 6.109 3.26 5.344 1 95.75 298 LEU B C 1
ATOM 4923 O O . LEU B 1 298 ? 6.262 3.447 6.555 1 95.75 298 LEU B O 1
ATOM 4927 N N . LYS B 1 299 ? 5.125 2.523 4.84 1 94.31 299 LYS B N 1
ATOM 4928 C CA . LYS B 1 299 ? 4.211 1.682 5.609 1 94.31 299 LYS B CA 1
ATOM 4929 C C . LYS B 1 299 ? 3.283 2.527 6.477 1 94.31 299 LYS B C 1
ATOM 4931 O O . LYS B 1 299 ? 2.59 2.002 7.348 1 94.31 299 LYS B O 1
ATOM 4936 N N . ALA B 1 300 ? 3.303 3.852 6.289 1 96.56 300 ALA B N 1
ATOM 4937 C CA . ALA B 1 300 ? 2.459 4.723 7.102 1 96.56 300 ALA B CA 1
ATOM 4938 C C . ALA B 1 300 ? 1.247 5.207 6.309 1 96.56 300 ALA B C 1
ATOM 4940 O O . ALA B 1 300 ? 1.359 5.52 5.121 1 96.56 300 ALA B O 1
ATOM 4941 N N . GLY B 1 301 ? 0.095 5.246 6.996 1 96.62 301 GLY B N 1
ATOM 4942 C CA . GLY B 1 301 ? -1.074 5.941 6.477 1 96.62 301 GLY B CA 1
ATOM 4943 C C . GLY B 1 301 ? -1.159 7.387 6.926 1 96.62 301 GLY B C 1
ATOM 4944 O O . GLY B 1 301 ? -0.139 8.07 7.039 1 96.62 301 GLY B O 1
ATOM 4945 N N . HIS B 1 302 ? -2.422 7.816 7.055 1 96.69 302 HIS B N 1
ATOM 4946 C CA . HIS B 1 302 ? -2.691 9.195 7.441 1 96.69 302 HIS B CA 1
ATOM 4947 C C . HIS B 1 302 ? -2.193 9.484 8.852 1 96.69 302 HIS B C 1
ATOM 4949 O O . HIS B 1 302 ? -1.781 10.609 9.156 1 96.69 302 HIS B O 1
ATOM 4955 N N . TYR B 1 303 ? -2.215 8.469 9.68 1 94.81 303 TYR B N 1
ATOM 4956 C CA . TYR B 1 303 ? -1.733 8.594 11.055 1 94.81 303 TYR B CA 1
ATOM 4957 C C . TYR B 1 303 ? -0.323 8.031 11.188 1 94.81 303 TYR B C 1
ATOM 4959 O O . TYR B 1 303 ? -0.125 6.977 11.789 1 94.81 303 TYR B O 1
ATOM 4967 N N . ALA B 1 304 ? 0.589 8.812 10.797 1 94.25 304 ALA B N 1
ATOM 4968 C CA . ALA B 1 304 ? 1.96 8.352 10.602 1 94.25 304 ALA B CA 1
ATOM 4969 C C . ALA B 1 304 ? 2.564 7.867 11.914 1 94.25 304 ALA B C 1
ATOM 4971 O O . ALA B 1 304 ? 3.199 6.809 11.961 1 94.25 304 ALA B O 1
ATOM 4972 N N . ALA B 1 305 ? 2.346 8.641 12.977 1 93.12 305 ALA B N 1
ATOM 4973 C CA . ALA B 1 305 ? 2.975 8.305 14.25 1 93.12 305 ALA B CA 1
ATOM 4974 C C . ALA B 1 305 ? 2.363 7.043 14.844 1 93.12 305 ALA B C 1
ATOM 4976 O O . ALA B 1 305 ? 3.02 6.328 15.609 1 93.12 305 ALA B O 1
ATOM 4977 N N . VAL B 1 306 ? 1.136 6.785 14.516 1 93 306 VAL B N 1
ATOM 4978 C CA . VAL B 1 306 ? 0.484 5.559 14.969 1 93 306 VAL B CA 1
ATOM 4979 C C . VAL B 1 306 ? 1.035 4.367 14.195 1 93 306 VAL B C 1
ATOM 4981 O O . VAL B 1 306 ? 1.328 3.32 14.773 1 93 306 VAL B O 1
ATOM 4984 N N . ASP B 1 307 ? 1.235 4.512 12.938 1 94.56 307 ASP B N 1
ATOM 4985 C CA . ASP B 1 307 ? 1.646 3.424 12.055 1 94.56 307 ASP B CA 1
ATOM 4986 C C . ASP B 1 307 ? 3.135 3.121 12.211 1 94.56 307 ASP B C 1
ATOM 4988 O O . ASP B 1 307 ? 3.539 1.957 12.227 1 94.56 307 ASP B O 1
ATOM 4992 N N . GLU B 1 308 ? 3.922 4.203 12.312 1 94.19 308 GLU B N 1
ATOM 4993 C CA . GLU B 1 308 ? 5.375 4.066 12.336 1 94.19 308 GLU B CA 1
ATOM 4994 C C . GLU B 1 308 ? 5.996 4.984 13.383 1 94.19 308 GLU B C 1
ATOM 4996 O O . GLU B 1 308 ? 6.699 5.938 13.039 1 94.19 308 GLU B O 1
ATOM 5001 N N . PRO B 1 309 ? 5.793 4.613 14.648 1 94.12 309 PRO B N 1
ATOM 5002 C CA . PRO B 1 309 ? 6.242 5.5 15.719 1 94.12 309 PRO B CA 1
ATOM 5003 C C . PRO B 1 309 ? 7.754 5.699 15.727 1 94.12 309 PRO B C 1
ATOM 5005 O O . PRO B 1 309 ? 8.234 6.809 15.969 1 94.12 309 PRO B O 1
ATOM 5008 N N . ARG B 1 310 ? 8.562 4.637 15.453 1 91.75 310 ARG B N 1
ATOM 5009 C CA . ARG B 1 310 ? 10.016 4.754 15.469 1 91.75 310 ARG B CA 1
ATOM 5010 C C . ARG B 1 310 ? 10.5 5.66 14.344 1 91.75 310 ARG B C 1
ATOM 5012 O O . ARG B 1 310 ? 11.359 6.523 14.555 1 91.75 310 ARG B O 1
ATOM 5019 N N . ALA B 1 311 ? 9.984 5.426 13.172 1 93.12 311 ALA B N 1
ATOM 5020 C CA . ALA B 1 311 ? 10.359 6.266 12.039 1 93.12 311 ALA B CA 1
ATOM 5021 C C . ALA B 1 311 ? 10.016 7.73 12.305 1 93.12 311 ALA B C 1
ATOM 5023 O O . ALA B 1 311 ? 10.797 8.625 11.984 1 93.12 311 ALA B O 1
ATOM 5024 N N . THR B 1 312 ? 8.867 7.973 12.898 1 95.12 312 THR B N 1
ATOM 5025 C CA . THR B 1 312 ? 8.438 9.336 13.188 1 95.12 312 THR B CA 1
ATOM 5026 C C . THR B 1 312 ? 9.344 9.977 14.234 1 95.12 312 THR B C 1
ATOM 5028 O O . THR B 1 312 ? 9.648 11.172 14.156 1 95.12 312 THR B O 1
ATOM 5031 N N . TYR B 1 313 ? 9.734 9.164 15.172 1 94.12 313 TYR B N 1
ATOM 5032 C CA . TYR B 1 313 ? 10.664 9.656 16.172 1 94.12 313 TYR B CA 1
ATOM 5033 C C . TYR B 1 313 ? 11.969 10.117 15.539 1 94.12 313 TYR B C 1
ATOM 5035 O O . TYR B 1 313 ? 12.453 11.219 15.82 1 94.12 313 TYR B O 1
ATOM 5043 N N . TYR B 1 314 ? 12.523 9.305 14.695 1 92.69 314 TYR B N 1
ATOM 5044 C CA . TYR B 1 314 ? 13.766 9.672 14.023 1 92.69 314 TYR B CA 1
ATOM 5045 C C . TYR B 1 314 ? 13.578 10.898 13.148 1 92.69 314 TYR B C 1
ATOM 5047 O O . TYR B 1 314 ? 14.453 11.766 13.086 1 92.69 314 TYR B O 1
ATOM 5055 N N . MET B 1 315 ? 12.453 10.961 12.461 1 94.56 315 MET B N 1
ATOM 5056 C CA . MET B 1 315 ? 12.148 12.094 11.594 1 94.56 315 MET B CA 1
ATOM 5057 C C . MET B 1 315 ? 12.133 13.398 12.375 1 94.56 315 MET B C 1
ATOM 5059 O O . MET B 1 315 ? 12.781 14.375 11.984 1 94.56 315 MET B O 1
ATOM 5063 N N . MET B 1 316 ? 11.492 13.391 13.508 1 94.62 316 MET B N 1
ATOM 5064 C CA . MET B 1 316 ? 11.406 14.586 14.336 1 94.62 316 MET B CA 1
ATOM 5065 C C . MET B 1 316 ? 12.766 14.938 14.93 1 94.62 316 MET B C 1
ATOM 5067 O O . MET B 1 316 ? 13.156 16.109 14.93 1 94.62 316 MET B O 1
ATOM 5071 N N . SER B 1 317 ? 13.43 13.883 15.398 1 92.12 317 SER B N 1
ATOM 5072 C CA . SER B 1 317 ? 14.75 14.109 15.977 1 92.12 317 SER B CA 1
ATOM 5073 C C . SER B 1 317 ? 15.703 14.734 14.961 1 92.12 317 SER B C 1
ATOM 5075 O O . SER B 1 317 ? 16.422 15.68 15.273 1 92.12 317 SER B O 1
ATOM 5077 N N . ASP B 1 318 ? 15.648 14.172 13.789 1 90.44 318 ASP B N 1
ATOM 5078 C CA . ASP B 1 318 ? 16.5 14.703 12.727 1 90.44 318 ASP B CA 1
ATOM 5079 C C . ASP B 1 318 ? 16.125 16.141 12.391 1 90.44 318 ASP B C 1
ATOM 5081 O O . ASP B 1 318 ? 17 16.984 12.172 1 90.44 318 ASP B O 1
ATOM 5085 N N . PHE B 1 319 ? 14.906 16.453 12.375 1 93.69 319 PHE B N 1
ATOM 5086 C CA . PHE B 1 319 ? 14.438 17.781 12.023 1 93.69 319 PHE B CA 1
ATOM 5087 C C . PHE B 1 319 ? 14.875 18.797 13.062 1 93.69 319 PHE B C 1
ATOM 5089 O O . PHE B 1 319 ? 15.367 19.875 12.719 1 93.69 319 PHE B O 1
ATOM 5096 N N . PHE B 1 320 ? 14.758 18.453 14.297 1 93.56 320 PHE B N 1
ATOM 5097 C CA . PHE B 1 320 ? 15.078 19.391 15.375 1 93.56 320 PHE B CA 1
ATOM 5098 C C . PHE B 1 320 ? 16.594 19.578 15.492 1 93.56 320 PHE B C 1
ATOM 5100 O O . PHE B 1 320 ? 17.047 20.672 15.844 1 93.56 320 PHE B O 1
ATOM 5107 N N . ASN B 1 321 ? 17.281 18.547 15.133 1 88.12 321 ASN B N 1
ATOM 5108 C CA . ASN B 1 321 ? 18.734 18.594 15.359 1 88.12 321 ASN B CA 1
ATOM 5109 C C . ASN B 1 321 ? 19.469 19.078 14.117 1 88.12 321 ASN B C 1
ATOM 5111 O O . ASN B 1 321 ? 20.656 19.422 14.195 1 88.12 321 ASN B O 1
ATOM 5115 N N . ALA B 1 322 ? 18.719 18.906 13.031 1 76.56 322 ALA B N 1
ATOM 5116 C CA . ALA B 1 322 ? 19.391 19.344 11.805 1 76.56 322 ALA B CA 1
ATOM 5117 C C . ALA B 1 322 ? 19.719 20.828 11.859 1 76.56 322 ALA B C 1
ATOM 5119 O O . ALA B 1 322 ? 18.891 21.641 12.305 1 76.56 322 ALA B O 1
ATOM 5120 N N . GLN B 1 323 ? 20.953 21.125 11.68 1 60.88 323 GLN B N 1
ATOM 5121 C CA . GLN B 1 323 ? 21.359 22.516 11.586 1 60.88 323 GLN B CA 1
ATOM 5122 C C . GLN B 1 323 ? 20.906 23.141 10.273 1 60.88 323 GLN B C 1
ATOM 5124 O O . GLN B 1 323 ? 20.859 22.469 9.242 1 60.88 323 GLN B O 1
ATOM 5129 N N . ALA B 1 324 ? 20.141 24.266 10.297 1 50.19 324 ALA B N 1
ATOM 5130 C CA . ALA B 1 324 ? 19.781 24.984 9.086 1 50.19 324 ALA B CA 1
ATOM 5131 C C . ALA B 1 324 ? 21 25.188 8.18 1 50.19 324 ALA B C 1
ATOM 5133 O O . ALA B 1 324 ? 22.125 25.328 8.664 1 50.19 324 ALA B O 1
ATOM 5134 N N . PRO B 1 325 ? 20.875 24.891 6.75 1 43.41 325 PRO B N 1
ATOM 5135 C CA . PRO B 1 325 ? 22.062 25.172 5.957 1 43.41 325 PRO B CA 1
ATOM 5136 C C . PRO B 1 325 ? 22.547 26.609 6.125 1 43.41 325 PRO B C 1
ATOM 5138 O O . PRO B 1 325 ? 21.766 27.5 6.461 1 43.41 325 PRO B O 1
#

Secondary structure (DSSP, 8-state):
--------STTSTT---SSGGGS--SHHHHHHHHHHHHHHHHHH-GGGTT-EEEEEEETHHHHHHHHHHHHHHH---TTS--EEEEEEEES-S-S-HHHHS--HHHHHHTTSS-HHHHHHHHHHHHHHHHHHHH-HHHHHHHHHTTTS--SSS--HHHHHH--S-TT-SS-SS--HHHHHHHHHTTSHHHHHHTT--TTPPTTTTHHHHHHHTHHHHT---HHHHHHHHTTSEEEEEEETT-SSS-HHHHHHHHHH--STTHHHHHTPPPEEEE-STTS--EEEEEEEETTEEEEEETT--S-HHHH-HHHHHHHHHHHHHSPP-/--------STTSTT---SSGGGS--SHHHHHHHHHHHHHHHHHH-GGGTT-EEEEEEETHHHHHHHHHHHHHHH---TTS--EEEEEEEES-S-S-HHHHS--HHHHHHTTSS-HHHHHHHHHHHHHHHHHHHH-HHHHHHHHHHHHS--SSS--HHHHHH--S-TT-SS-SS--HHHHHHHHHTTSHHHHHHTT--TTPPTTTTHHHHHHHTHHHHT---HHHHHHHHTTSEEEEEEETT-SSS-HHHHHHHHHH--STTHHHHHTPPPEEEE-SS-TT-EEEEEEEETTEEEEEETT--S-HHHH-HHHHHHHHHHHHHSPP-